Protein 4TV4 (pdb70)

Nearest PDB structures (foldseek):
  4tv4-assembly1_A-2  TM=1.004E+00  e=1.004E-30  Burkholderia pseudomallei 1710b
  5xhh-assembly3_C  TM=9.572E-01  e=1.032E-20  Salmonella enterica subsp. enterica serovar Typhimurium
  7fcf-assembly1_C  TM=9.299E-01  e=8.279E-17  Chromobacterium haemolyticum
  7fcf-assembly1_F  TM=9.291E-01  e=1.893E-16  Chromobacterium haemolyticum
  4w64-assembly1_A  TM=9.434E-01  e=1.169E-15  Acinetobacter baumannii AB0057

Radius of gyration: 26.87 Å; Cα contacts (8 Å, |Δi|>4): 1236; chains: 3; bounding box: 79×50×42 Å

B-factor: mean 48.31, std 13.03, range [26.37, 111.31]

Secondary structure (DSSP, 8-state):
--EEEEEETTB------GGGTTPEEPSEEE--EE---EEPPEEEEEES-TTHHHHHHHHHH---EEEEEEEEE--SSS--EEEEEEEEEEEEEEEEEEE-S---EEEEEEEEEEEEEEEEEEEPTTSSEEEEEEEEEETTTTEE-/--EEEEEETTB------GGGTTPEEPSEEE--EE---EEPPEEEEEES-TTHHHHHHHHHH---EEEEEEEEE--SSS--EEEEEEEEEEEEEEEEEEEE---EEEEEEEEEEEEEEEEEEPTTSSEEEEEEEEEETTTTEE-/--EEEEEETTB------TTSTTPEEPSEEE--EE---EEPPEEEEE-S-TTHHHHHHHHHH---EEEEEEEEE--SSS--EEEEEEEEEEEEEEEEEEEE---EEEEEEEEEEEEEEEEEEEPTTSSEEEEEEEEEETTTTEE-

Sequence (432 aa):
AQDIFLKIDGINGESLDDSHKDEIEVLNWNWEIQQKASVKDLTFEHAIDRASPNLMKYALTGKHVDQAVLVMRKAGGNPLEYLKLTMSDVIITRRVRPSGSRDDRSRETVSLSSFAKVKQEYVVQNAQGGSSGGAVTTSFDIKGNKEETAQDIFLKIDGINGESLDDSHKDEIEVLNWNWEIQQKASVKDLTFEHAIDRASPNLMKYALTGKHVDQAVLVMRKAGGNPLEYLKLTMSDVIITRVRPSGSRDSRETVSLSSFAKVKQEYVVQNAQGGSSGGAVTTSFDIKGNKETAQDIFLKIDGINGESLDDSHKDEIEVLNWNWEIQQKASVKDLTFEEHAIDRASPNLMKYALTGKHVDQAVLVMRKAGGNPLEYLKLTMSDVIITRVRPSGSRDRSRETVSLSSFAKVKQEYVVQNAQGGSSGGAVTTSFDIKGNKET

Organism: Burkholderia pseudomallei (strain 1710b) (NCBI:txid320372)

Foldseek 3Di:
DKWKWKAFPPQFFCDPDPVHHRTFTWPDKDWDWAPVIDGDWIKTKGFPTSRQVVLVVQLVVQDWTAKMKMWIFDDDDQTHGFKIKIFGTKGWNDKAWDDDPPDGIMIMTTMDGQKMKMKGFDADPVSDTPGIDMWMARNNVGGTD/DKWKWKAFPPFFFCDPDPVHHRTFTWPDKDWDWAVVIDGFWIKTKGFPTSRVVVLVVQLVVQDWTAKMKMWIWDDDDQTHGFKIKIFGGKGWNDWAWDDDPVTMIMTTMDGQKMKMKGFDADPVSDTPGIDIWMARNNVGGTD/DWWKWKAFVPQFFCDPDPVHHRTFTWPDKDWDWAVVIDGDWIKTKGFPTSRNVVLVVQQVVFDWTAKMKMWIWDDDDQTHGFKIKIFGGKGWNDWAWDDDPVDTMIMTTMDGQKMKMKGFDADPVRDTPGIDIFMARNNVRGGD

CATH classification: 2.30.110.20

Structure (mmCIF, N/CA/C/O backbone):
data_4TV4
#
_entry.id   4TV4
#
_cell.length_a   86.310
_cell.length_b   147.450
_cell.length_c   45.040
_cell.angle_alpha   90.000
_cell.angle_beta   90.000
_cell.angle_gamma   90.000
#
_symmetry.space_group_name_H-M   'P 21 21 2'
#
loop_
_entity.id
_entity.type
_entity.pdbx_description
1 polymer 'Uncharacterized protein'
2 water water
#
loop_
_atom_site.group_PDB
_atom_site.id
_atom_site.type_symbol
_atom_site.label_atom_id
_atom_site.label_alt_id
_atom_site.label_comp_id
_atom_site.label_asym_id
_atom_site.label_entity_id
_atom_site.label_seq_id
_atom_site.pdbx_PDB_ins_code
_atom_site.Cartn_x
_atom_site.Cartn_y
_atom_site.Cartn_z
_atom_site.occupancy
_atom_site.B_iso_or_equiv
_atom_site.auth_seq_id
_atom_site.auth_comp_id
_atom_site.auth_asym_id
_atom_site.auth_atom_id
_atom_site.pdbx_PDB_model_num
ATOM 1 N N . ALA A 1 23 ? -18.092 15.778 14.192 1.00 68.11 2 ALA A N 1
ATOM 2 C CA . ALA A 1 23 ? -18.724 14.916 13.198 1.00 69.98 2 ALA A CA 1
ATOM 3 C C . ALA A 1 23 ? -19.828 15.660 12.449 1.00 69.72 2 ALA A C 1
ATOM 4 O O . ALA A 1 23 ? -20.964 15.730 12.915 1.00 74.41 2 ALA A O 1
ATOM 6 N N . GLN A 1 24 ? -19.493 16.204 11.285 1.00 62.99 3 GLN A N 1
ATOM 7 C CA . GLN A 1 24 ? -20.458 16.964 10.496 1.00 57.10 3 GLN A CA 1
ATOM 8 C C . GLN A 1 24 ? -21.440 16.052 9.764 1.00 54.53 3 GLN A C 1
ATOM 9 O O . GLN A 1 24 ? -21.198 14.856 9.598 1.00 55.25 3 GLN A O 1
ATOM 15 N N . ASP A 1 25 ? -22.543 16.633 9.317 1.00 44.36 4 ASP A N 1
ATOM 16 C CA . ASP A 1 25 ? -23.523 15.903 8.539 1.00 47.32 4 ASP A CA 1
ATOM 17 C C . ASP A 1 25 ? -23.450 16.280 7.069 1.00 40.52 4 ASP A C 1
ATOM 18 O O . ASP A 1 25 ? -23.248 17.443 6.716 1.00 37.34 4 ASP A O 1
ATOM 23 N N . ILE A 1 26 ? -23.625 15.283 6.218 1.00 33.01 5 ILE A N 1
ATOM 24 C CA . ILE A 1 26 ? -23.640 15.479 4.770 1.00 31.15 5 ILE A CA 1
ATOM 25 C C . ILE A 1 26 ? -24.900 14.830 4.214 1.00 39.83 5 ILE A C 1
ATOM 26 O O . ILE A 1 26 ? -25.185 13.662 4.501 1.00 40.50 5 ILE A O 1
ATOM 31 N N . PHE A 1 27 ? -25.670 15.594 3.447 1.00 36.51 6 PHE A N 1
ATOM 32 C CA . PHE A 1 27 ? -26.934 15.098 2.916 1.00 34.27 6 PHE A CA 1
ATOM 33 C C . PHE A 1 27 ? -26.970 15.224 1.412 1.00 38.04 6 PHE A C 1
ATOM 34 O O . PHE A 1 27 ? -26.431 16.165 0.850 1.00 38.98 6 PHE A O 1
ATOM 42 N N . LEU A 1 28 ? -27.643 14.290 0.762 1.00 36.91 7 LEU A N 1
ATOM 43 C CA . LEU A 1 28 ? -27.877 14.414 -0.663 1.00 36.11 7 LEU A CA 1
ATOM 44 C C . LEU A 1 28 ? -29.358 14.232 -0.979 1.00 39.61 7 LEU A C 1
ATOM 45 O O . LEU A 1 28 ? -29.936 13.174 -0.677 1.00 35.27 7 LEU A O 1
ATOM 50 N N . LYS A 1 29 ? -29.960 15.248 -1.602 1.00 36.39 8 LYS A N 1
ATOM 51 C CA . LYS A 1 29 ? -31.366 15.158 -2.018 1.00 36.27 8 LYS A CA 1
ATOM 52 C C . LYS A 1 29 ? -31.443 14.927 -3.522 1.00 41.15 8 LYS A C 1
ATOM 53 O O . LYS A 1 29 ? -31.103 15.805 -4.304 1.00 40.32 8 LYS A O 1
ATOM 59 N N . ILE A 1 30 ? -31.872 13.732 -3.913 1.00 42.74 9 ILE A N 1
ATOM 60 C CA . ILE A 1 30 ? -32.002 13.384 -5.321 1.00 40.87 9 ILE A CA 1
ATOM 61 C C . ILE A 1 30 ? -33.477 13.302 -5.674 1.00 45.15 9 ILE A C 1
ATOM 62 O O . ILE A 1 30 ? -34.177 12.450 -5.138 1.00 46.61 9 ILE A O 1
ATOM 67 N N . ASP A 1 31 ? -33.933 14.160 -6.586 1.00 40.94 10 ASP A N 1
ATOM 68 C CA . ASP A 1 31 ? -35.333 14.154 -7.029 1.00 45.02 10 ASP A CA 1
ATOM 69 C C . ASP A 1 31 ? -35.761 12.777 -7.485 1.00 50.74 10 ASP A C 1
ATOM 70 O O . ASP A 1 31 ? -35.134 12.190 -8.365 1.00 52.29 10 ASP A O 1
ATOM 75 N N . GLY A 1 32 ? -36.809 12.249 -6.861 1.00 49.79 11 GLY A N 1
ATOM 76 C CA . GLY A 1 32 ? -37.370 10.975 -7.266 1.00 57.38 11 GLY A CA 1
ATOM 77 C C . GLY A 1 32 ? -36.688 9.749 -6.673 1.00 60.01 11 GLY A C 1
ATOM 78 O O . GLY A 1 32 ? -37.105 8.626 -6.934 1.00 66.85 11 GLY A O 1
ATOM 79 N N . ILE A 1 33 ? -35.644 9.957 -5.875 1.00 52.35 12 ILE A N 1
ATOM 80 C CA . ILE A 1 33 ? -34.950 8.852 -5.216 1.00 47.42 12 ILE A CA 1
ATOM 81 C C . ILE A 1 33 ? -34.710 9.182 -3.739 1.00 46.23 12 ILE A C 1
ATOM 82 O O . ILE A 1 33 ? -33.676 9.736 -3.374 1.00 49.81 12 ILE A O 1
ATOM 87 N N . ASN A 1 34 ? -35.671 8.839 -2.891 1.00 44.15 13 ASN A N 1
ATOM 88 C CA . ASN A 1 34 ? -35.569 9.151 -1.470 1.00 42.19 13 ASN A CA 1
ATOM 89 C C . ASN A 1 34 ? -34.540 8.280 -0.741 1.00 43.78 13 ASN A C 1
ATOM 90 O O . ASN A 1 34 ? -34.380 7.095 -1.047 1.00 40.01 13 ASN A O 1
ATOM 95 N N . GLY A 1 35 ? -33.863 8.877 0.234 1.00 43.24 14 GLY A N 1
ATOM 96 C CA . GLY A 1 35 ? -33.056 8.137 1.189 1.00 37.15 14 GLY A CA 1
ATOM 97 C C . GLY A 1 35 ? -33.925 7.884 2.404 1.00 43.68 14 GLY A C 1
ATOM 98 O O . GLY A 1 35 ? -35.156 7.897 2.294 1.00 41.62 14 GLY A O 1
ATOM 99 N N . GLU A 1 36 ? -33.322 7.644 3.563 1.00 45.29 15 GLU A N 1
ATOM 100 C CA . GLU A 1 36 ? -34.135 7.428 4.758 1.00 49.51 15 GLU A CA 1
ATOM 101 C C . GLU A 1 36 ? -33.667 8.234 5.972 1.00 47.85 15 GLU A C 1
ATOM 102 O O . GLU A 1 36 ? -33.877 7.823 7.117 1.00 47.38 15 GLU A O 1
ATOM 108 N N . SER A 1 37 ? -33.080 9.402 5.731 1.00 44.68 16 SER A N 1
ATOM 109 C CA . SER A 1 37 ? -32.628 10.243 6.838 1.00 45.43 16 SER A CA 1
ATOM 110 C C . SER A 1 37 ? -33.771 10.660 7.751 1.00 46.94 16 SER A C 1
ATOM 111 O O . SER A 1 37 ? -34.876 10.945 7.293 1.00 49.46 16 SER A O 1
ATOM 114 N N . LEU A 1 38 ? -33.490 10.714 9.046 1.00 46.37 17 LEU A N 1
ATOM 115 C CA . LEU A 1 38 ? -34.491 11.144 10.011 1.00 53.98 17 LEU A CA 1
ATOM 116 C C . LEU A 1 38 ? -34.263 12.585 10.457 1.00 55.59 17 LEU A C 1
ATOM 117 O O . LEU A 1 38 ? -34.992 13.095 11.303 1.00 58.47 17 LEU A O 1
ATOM 122 N N . ASP A 1 39 ? -33.256 13.244 9.890 1.00 52.54 18 ASP A N 1
ATOM 123 C CA . ASP A 1 39 ? -32.949 14.618 10.283 1.00 51.78 18 ASP A CA 1
ATOM 124 C C . ASP A 1 39 ? -34.101 15.572 9.972 1.00 52.18 18 ASP A C 1
ATOM 125 O O . ASP A 1 39 ? -34.664 15.531 8.877 1.00 51.27 18 ASP A O 1
ATOM 130 N N . ASP A 1 40 ? -34.433 16.440 10.924 1.00 57.83 19 ASP A N 1
ATOM 131 C CA . ASP A 1 40 ? -35.606 17.308 10.793 1.00 65.68 19 ASP A CA 1
ATOM 132 C C . ASP A 1 40 ? -35.604 18.143 9.523 1.00 65.93 19 ASP A C 1
ATOM 133 O O . ASP A 1 40 ? -36.633 18.264 8.865 1.00 70.10 19 ASP A O 1
ATOM 138 N N . SER A 1 41 ? -34.453 18.711 9.172 1.00 55.28 20 SER A N 1
ATOM 139 C CA . SER A 1 41 ? -34.404 19.619 8.035 1.00 54.69 20 SER A CA 1
ATOM 140 C C . SER A 1 41 ? -34.058 18.886 6.743 1.00 50.46 20 SER A C 1
ATOM 141 O O . SER A 1 41 ? -34.028 19.485 5.673 1.00 54.66 20 SER A O 1
ATOM 144 N N . HIS A 1 42 ? -33.801 17.588 6.837 1.00 51.12 21 HIS A N 1
ATOM 145 C CA . HIS A 1 42 ? -33.452 16.815 5.650 1.00 48.63 21 HIS A CA 1
ATOM 146 C C . HIS A 1 42 ? -34.152 15.461 5.613 1.00 48.76 21 HIS A C 1
ATOM 147 O O . HIS A 1 42 ? -33.547 14.454 5.239 1.00 47.08 21 HIS A O 1
ATOM 154 N N . LYS A 1 43 ? -35.438 15.451 5.956 1.00 50.62 22 LYS A N 1
ATOM 155 C CA . LYS A 1 43 ? -36.220 14.213 6.012 1.00 47.00 22 LYS A CA 1
ATOM 156 C C . LYS A 1 43 ? -36.205 13.488 4.668 1.00 46.17 22 LYS A C 1
ATOM 157 O O . LYS A 1 43 ? -36.344 14.116 3.617 1.00 52.47 22 LYS A O 1
ATOM 159 N N . ASP A 1 44 ? -35.964 12.177 4.717 1.00 49.00 23 ASP A N 1
ATOM 160 C CA . ASP A 1 44 ? -36.001 11.291 3.544 1.00 54.54 23 ASP A CA 1
ATOM 161 C C . ASP A 1 44 ? -34.930 11.570 2.486 1.00 50.15 23 ASP A C 1
ATOM 162 O O . ASP A 1 44 ? -35.040 11.112 1.345 1.00 45.60 23 ASP A O 1
ATOM 167 N N . GLU A 1 45 ? -33.898 12.312 2.864 1.00 43.00 24 GLU A N 1
ATOM 168 C CA . GLU A 1 45 ? -32.758 12.511 1.983 1.00 38.68 24 GLU A CA 1
ATOM 169 C C . GLU A 1 45 ? -31.734 11.392 2.251 1.00 40.22 24 GLU A C 1
ATOM 170 O O . GLU A 1 45 ? -31.919 10.585 3.158 1.00 38.86 24 GLU A O 1
ATOM 176 N N . ILE A 1 46 ? -30.678 11.329 1.448 1.00 38.45 25 ILE A N 1
ATOM 177 C CA . ILE A 1 46 ? -29.629 10.319 1.631 1.00 32.87 25 ILE A CA 1
ATOM 178 C C . ILE A 1 46 ? -28.550 10.818 2.580 1.00 35.26 25 ILE A C 1
ATOM 179 O O . ILE A 1 46 ? -27.980 11.881 2.367 1.00 34.49 25 ILE A O 1
ATOM 184 N N . GLU A 1 47 ? -28.249 10.057 3.621 1.00 34.66 26 GLU A N 1
ATOM 185 C CA . GLU A 1 47 ? -27.149 10.444 4.494 1.00 38.95 26 GLU A CA 1
ATOM 186 C C . GLU A 1 47 ? -25.828 10.007 3.847 1.00 39.76 26 GLU A C 1
ATOM 187 O O . GLU A 1 47 ? -25.644 8.827 3.549 1.00 38.97 26 GLU A O 1
ATOM 193 N N . VAL A 1 48 ? -24.934 10.964 3.600 1.00 32.95 27 VAL A N 1
ATOM 194 C CA . VAL A 1 48 ? -23.696 10.686 2.874 1.00 34.72 27 VAL A CA 1
ATOM 195 C C . VAL A 1 48 ? -22.536 10.502 3.837 1.00 36.01 27 VAL A C 1
ATOM 196 O O . VAL A 1 48 ? -22.345 11.301 4.742 1.00 35.58 27 VAL A O 1
ATOM 200 N N . LEU A 1 49 ? -21.769 9.436 3.648 1.00 34.22 28 LEU A N 1
ATOM 201 C CA . LEU A 1 49 ? -20.614 9.167 4.495 1.00 34.03 28 LEU A CA 1
ATOM 202 C C . LEU A 1 49 ? -19.417 9.992 4.035 1.00 38.79 28 LEU A C 1
ATOM 203 O O . LEU A 1 49 ? -18.661 10.545 4.850 1.00 34.76 28 LEU A O 1
ATOM 208 N N . ASN A 1 50 ? -19.247 10.065 2.719 1.00 38.52 29 ASN A N 1
ATOM 209 C CA . ASN A 1 50 ? -18.183 10.862 2.130 1.00 34.67 29 ASN A CA 1
ATOM 210 C C . ASN A 1 50 ? -18.459 11.069 0.644 1.00 39.03 29 ASN A C 1
ATOM 211 O O . ASN A 1 50 ? -19.308 10.381 0.064 1.00 30.01 29 ASN A O 1
ATOM 216 N N . TRP A 1 51 ? -17.735 11.996 0.024 1.00 34.46 30 TRP A N 1
ATOM 217 C CA . TRP A 1 51 ? -17.929 12.304 -1.387 1.00 33.37 30 TRP A CA 1
ATOM 218 C C . TRP A 1 51 ? -16.698 12.982 -1.953 1.00 37.04 30 TRP A C 1
ATOM 219 O O . TRP A 1 51 ? -15.878 13.487 -1.205 1.00 33.42 30 TRP A O 1
ATOM 230 N N . ASN A 1 52 ? -16.591 13.016 -3.276 1.00 32.02 31 ASN A N 1
ATOM 231 C CA . ASN A 1 52 ? -15.505 13.716 -3.949 1.00 32.38 31 ASN A CA 1
ATOM 232 C C . ASN A 1 52 ? -15.884 13.967 -5.390 1.00 34.57 31 ASN A C 1
ATOM 233 O O . ASN A 1 52 ? -16.785 13.326 -5.940 1.00 32.60 31 ASN A O 1
ATOM 238 N N . TRP A 1 53 ? -15.178 14.900 -6.002 1.00 31.86 32 TRP A N 1
ATOM 239 C CA . TRP A 1 53 ? -15.530 15.389 -7.316 1.00 35.06 32 TRP A CA 1
ATOM 240 C C . TRP A 1 53 ? -14.258 15.958 -7.918 1.00 37.60 32 TRP A C 1
ATOM 241 O O . TRP A 1 53 ? -13.285 16.196 -7.199 1.00 36.60 32 TRP A O 1
ATOM 252 N N . GLU A 1 54 ? -14.258 16.193 -9.220 1.00 35.09 33 GLU A N 1
ATOM 253 C CA . GLU A 1 54 ? -13.059 16.674 -9.886 1.00 33.00 33 GLU A CA 1
ATOM 254 C C . GLU A 1 54 ? -13.354 17.404 -11.179 1.00 34.20 33 GLU A C 1
ATOM 255 O O . GLU A 1 54 ? -14.211 16.979 -11.965 1.00 33.64 33 GLU A O 1
ATOM 261 N N . ILE A 1 55 ? -12.618 18.491 -11.397 1.00 34.29 34 ILE A N 1
ATOM 262 C CA . ILE A 1 55 ? -12.616 19.205 -12.670 1.00 36.89 34 ILE A CA 1
ATOM 263 C C . ILE A 1 55 ? -11.178 19.319 -13.148 1.00 35.12 34 ILE A C 1
ATOM 264 O O . ILE A 1 55 ? -10.308 19.665 -12.358 1.00 34.68 34 ILE A O 1
ATOM 269 N N . GLN A 1 56 ? -10.943 19.036 -14.429 1.00 37.00 35 GLN A N 1
ATOM 270 C CA . GLN A 1 56 ? -9.610 19.072 -15.054 1.00 50.60 35 GLN A CA 1
ATOM 271 C C . GLN A 1 56 ? -9.631 19.880 -16.342 1.00 55.61 35 GLN A C 1
ATOM 272 O O . GLN A 1 56 ? -10.618 19.852 -17.066 1.00 58.80 35 GLN A O 1
ATOM 278 N N . GLN A 1 57 ? -8.537 20.567 -16.655 1.00 63.08 36 GLN A N 1
ATOM 279 C CA . GLN A 1 57 ? -8.462 21.350 -17.894 1.00 64.22 36 GLN A CA 1
ATOM 280 C C . GLN A 1 57 ? -8.227 20.475 -19.126 1.00 71.72 36 GLN A C 1
ATOM 281 O O . GLN A 1 57 ? -7.856 19.304 -19.015 1.00 73.32 36 GLN A O 1
ATOM 287 N N . LYS A 1 71 ? -14.410 22.342 -23.369 1.00 75.23 50 LYS A N 1
ATOM 288 C CA . LYS A 1 71 ? -13.133 22.865 -22.893 1.00 73.13 50 LYS A CA 1
ATOM 289 C C . LYS A 1 71 ? -12.622 22.102 -21.662 1.00 71.53 50 LYS A C 1
ATOM 290 O O . LYS A 1 71 ? -11.693 21.306 -21.772 1.00 79.02 50 LYS A O 1
ATOM 292 N N . ALA A 1 72 ? -13.219 22.335 -20.494 1.00 57.63 51 ALA A N 1
ATOM 293 C CA . ALA A 1 72 ? -12.800 21.614 -19.290 1.00 54.20 51 ALA A CA 1
ATOM 294 C C . ALA A 1 72 ? -13.380 20.206 -19.236 1.00 46.62 51 ALA A C 1
ATOM 295 O O . ALA A 1 72 ? -14.415 19.929 -19.820 1.00 50.45 51 ALA A O 1
ATOM 297 N N . SER A 1 73 ? -12.695 19.315 -18.530 1.00 48.28 52 SER A N 1
ATOM 298 C CA . SER A 1 73 ? -13.201 17.964 -18.315 1.00 48.46 52 SER A CA 1
ATOM 299 C C . SER A 1 73 ? -13.770 17.826 -16.904 1.00 48.60 52 SER A C 1
ATOM 300 O O . SER A 1 73 ? -13.022 17.789 -15.928 1.00 46.56 52 SER A O 1
ATOM 303 N N . VAL A 1 74 ? -15.098 17.756 -16.811 1.00 45.67 53 VAL A N 1
ATOM 304 C CA . VAL A 1 74 ? -15.800 17.618 -15.540 1.00 43.26 53 VAL A CA 1
ATOM 305 C C . VAL A 1 74 ? -16.078 16.149 -15.232 1.00 42.83 53 VAL A C 1
ATOM 306 O O . VAL A 1 74 ? -16.803 15.493 -15.977 1.00 46.07 53 VAL A O 1
ATOM 310 N N . LYS A 1 75 ? -15.526 15.638 -14.134 1.00 36.81 54 LYS A N 1
ATOM 311 C CA . LYS A 1 75 ? -15.704 14.237 -13.766 1.00 38.29 54 LYS A CA 1
ATOM 312 C C . LYS A 1 75 ? -17.016 14.009 -13.031 1.00 36.80 54 LYS A C 1
ATOM 313 O O . LYS A 1 75 ? -17.632 14.956 -12.577 1.00 36.22 54 LYS A O 1
ATOM 319 N N . ASP A 1 76 ? -17.425 12.747 -12.901 1.00 32.04 55 ASP A N 1
ATOM 320 C CA . ASP A 1 76 ? -18.603 12.411 -12.108 1.00 35.58 55 ASP A CA 1
ATOM 321 C C . ASP A 1 76 ? -18.377 12.819 -10.664 1.00 39.40 55 ASP A C 1
ATOM 322 O O . ASP A 1 76 ? -17.250 12.844 -10.195 1.00 36.79 55 ASP A O 1
ATOM 327 N N . LEU A 1 77 ? -19.442 13.161 -9.959 1.00 33.76 56 LEU A N 1
ATOM 328 C CA . LEU A 1 77 ? -19.346 13.290 -8.517 1.00 30.59 56 LEU A CA 1
ATOM 329 C C . LEU A 1 77 ? -19.614 11.924 -7.920 1.00 33.76 56 LEU A C 1
ATOM 330 O O . LEU A 1 77 ? -20.533 11.224 -8.342 1.00 36.04 56 LEU A O 1
ATOM 335 N N . THR A 1 78 ? -18.809 11.542 -6.942 1.00 31.33 57 THR A N 1
ATOM 336 C CA . THR A 1 78 ? -18.942 10.234 -6.322 1.00 33.33 57 THR A CA 1
ATOM 337 C C . THR A 1 78 ? -19.210 10.383 -4.831 1.00 32.31 57 THR A C 1
ATOM 338 O O . THR A 1 78 ? -18.577 11.193 -4.165 1.00 36.40 57 THR A O 1
ATOM 342 N N . PHE A 1 79 ? -20.158 9.612 -4.309 1.00 32.69 58 PHE A N 1
ATOM 343 C CA . PHE A 1 79 ? -20.424 9.622 -2.877 1.00 29.76 58 PHE A CA 1
ATOM 344 C C . PHE A 1 79 ? -20.595 8.216 -2.374 1.00 33.99 58 PHE A C 1
ATOM 345 O O . PHE A 1 79 ? -20.824 7.304 -3.152 1.00 32.17 58 PHE A O 1
ATOM 353 N N . GLU A 1 80 ? -20.458 8.041 -1.064 1.00 30.12 59 GLU A N 1
ATOM 354 C CA . GLU A 1 80 ? -20.671 6.749 -0.445 1.00 28.66 59 GLU A CA 1
ATOM 355 C C . GLU A 1 80 ? -21.777 6.918 0.570 1.00 36.46 59 GLU A C 1
ATOM 356 O O . GLU A 1 80 ? -21.846 7.953 1.239 1.00 34.19 59 GLU A O 1
ATOM 362 N N . HIS A 1 81 ? -22.662 5.925 0.649 1.00 29.13 60 HIS A N 1
ATOM 363 C CA . HIS A 1 81 ? -23.700 5.888 1.668 1.00 32.16 60 HIS A CA 1
ATOM 364 C C . HIS A 1 81 ? -23.882 4.432 2.051 1.00 37.04 60 HIS A C 1
ATOM 365 O O . HIS A 1 81 ? -23.398 3.545 1.341 1.00 41.60 60 HIS A O 1
ATOM 372 N N . ALA A 1 82 ? -24.545 4.187 3.175 1.00 37.27 61 ALA A N 1
ATOM 373 C CA . ALA A 1 82 ? -24.947 2.834 3.554 1.00 36.75 61 ALA A CA 1
ATOM 374 C C . ALA A 1 82 ? -25.984 2.319 2.566 1.00 37.84 61 ALA A C 1
ATOM 375 O O . ALA A 1 82 ? -26.758 3.109 2.001 1.00 39.56 61 ALA A O 1
ATOM 377 N N . ILE A 1 83 ? -26.003 1.007 2.349 1.00 32.87 62 ILE A N 1
ATOM 378 C CA . ILE A 1 83 ? -27.083 0.412 1.567 1.00 32.95 62 ILE A CA 1
ATOM 379 C C . ILE A 1 83 ? -28.363 0.786 2.286 1.00 32.84 62 ILE A C 1
ATOM 380 O O . ILE A 1 83 ? -28.505 0.491 3.471 1.00 34.99 62 ILE A O 1
ATOM 385 N N . ASP A 1 84 ? -29.256 1.487 1.594 1.00 33.11 63 ASP A N 1
ATOM 386 C CA . ASP A 1 84 ? -30.475 1.979 2.236 1.00 39.63 63 ASP A CA 1
ATOM 387 C C . ASP A 1 84 ? -31.652 2.049 1.246 1.00 40.41 63 ASP A C 1
ATOM 388 O O . ASP A 1 84 ? -31.563 1.526 0.138 1.00 37.75 63 ASP A O 1
ATOM 393 N N . ARG A 1 85 ? -32.720 2.747 1.638 1.00 38.31 64 ARG A N 1
ATOM 394 C CA . ARG A 1 85 ? -33.963 2.817 0.861 1.00 42.66 64 ARG A CA 1
ATOM 395 C C . ARG A 1 85 ? -33.717 3.324 -0.572 1.00 38.86 64 ARG A C 1
ATOM 396 O O . ARG A 1 85 ? -34.404 2.931 -1.516 1.00 39.34 64 ARG A O 1
ATOM 404 N N . ALA A 1 86 ? -32.712 4.179 -0.735 1.00 37.99 65 ALA A N 1
ATOM 405 C CA . ALA A 1 86 ? -32.336 4.666 -2.057 1.00 38.14 65 ALA A CA 1
ATOM 406 C C . ALA A 1 86 ? -31.758 3.584 -2.983 1.00 41.59 65 ALA A C 1
ATOM 407 O O . ALA A 1 86 ? -31.864 3.685 -4.217 1.00 37.99 65 ALA A O 1
ATOM 409 N N . SER A 1 87 ? -31.121 2.570 -2.403 1.00 38.82 66 SER A N 1
ATOM 410 C CA . SER A 1 87 ? -30.271 1.681 -3.219 1.00 38.31 66 SER A CA 1
ATOM 411 C C . SER A 1 87 ? -30.983 0.954 -4.372 1.00 40.56 66 SER A C 1
ATOM 412 O O . SER A 1 87 ? -30.448 0.897 -5.483 1.00 35.49 66 SER A O 1
ATOM 415 N N . PRO A 1 88 ? -32.182 0.394 -4.129 1.00 39.57 67 PRO A N 1
ATOM 416 C CA . PRO A 1 88 ? -32.800 -0.279 -5.278 1.00 38.52 67 PRO A CA 1
ATOM 417 C C . PRO A 1 88 ? -33.152 0.684 -6.411 1.00 38.46 67 PRO A C 1
ATOM 418 O O . PRO A 1 88 ? -33.069 0.310 -7.579 1.00 38.37 67 PRO A O 1
ATOM 422 N N . ASN A 1 89 ? -33.530 1.912 -6.084 1.00 41.68 68 ASN A N 1
ATOM 423 C CA . ASN A 1 89 ? -33.808 2.880 -7.141 1.00 38.78 68 ASN A CA 1
ATOM 424 C C . ASN A 1 89 ? -32.511 3.357 -7.806 1.00 43.57 68 ASN A C 1
ATOM 425 O O . ASN A 1 89 ? -32.448 3.536 -9.027 1.00 41.55 68 ASN A O 1
ATOM 430 N N . LEU A 1 90 ? -31.460 3.534 -7.018 1.00 40.96 69 LEU A N 1
ATOM 431 C CA . LEU A 1 90 ? -30.184 3.909 -7.629 1.00 39.47 69 LEU A CA 1
ATOM 432 C C . LEU A 1 90 ? -29.737 2.834 -8.628 1.00 40.92 69 LEU A C 1
ATOM 433 O O . LEU A 1 90 ? -29.228 3.158 -9.707 1.00 38.91 69 LEU A O 1
ATOM 438 N N . MET A 1 91 ? -29.951 1.563 -8.283 1.00 40.71 70 MET A N 1
ATOM 439 C CA . MET A 1 91 ? -29.612 0.469 -9.193 1.00 42.91 70 MET A CA 1
ATOM 440 C C . MET A 1 91 ? -30.420 0.600 -10.477 1.00 43.85 70 MET A C 1
ATOM 441 O O . MET A 1 91 ? -29.874 0.552 -11.588 1.00 39.70 70 MET A O 1
ATOM 446 N N . LYS A 1 92 ? -31.720 0.818 -10.309 1.00 41.52 71 LYS A N 1
ATOM 447 C CA . LYS A 1 92 ? -32.631 0.880 -11.441 1.00 40.77 71 LYS A CA 1
ATOM 448 C C . LYS A 1 92 ? -32.209 1.992 -12.378 1.00 44.33 71 LYS A C 1
ATOM 449 O O . LYS A 1 92 ? -32.117 1.789 -13.587 1.00 45.43 71 LYS A O 1
ATOM 451 N N . TYR A 1 93 ? -31.949 3.167 -11.811 1.00 42.43 72 TYR A N 1
ATOM 452 C CA . TYR A 1 93 ? -31.582 4.324 -12.613 1.00 42.15 72 TYR A CA 1
ATOM 453 C C . TYR A 1 93 ? -30.222 4.129 -13.262 1.00 42.62 72 TYR A C 1
ATOM 454 O O . TYR A 1 93 ? -29.977 4.632 -14.359 1.00 44.73 72 TYR A O 1
ATOM 463 N N . ALA A 1 94 ? -29.339 3.392 -12.596 1.00 37.09 73 ALA A N 1
ATOM 464 C CA . ALA A 1 94 ? -28.032 3.117 -13.188 1.00 39.94 73 ALA A CA 1
ATOM 465 C C . ALA A 1 94 ? -28.227 2.298 -14.454 1.00 44.64 73 ALA A C 1
ATOM 466 O O . ALA A 1 94 ? -27.544 2.515 -15.452 1.00 38.62 73 ALA A O 1
ATOM 468 N N . LEU A 1 95 ? -29.181 1.369 -14.404 1.00 44.24 74 LEU A N 1
ATOM 469 C CA . LEU A 1 95 ? -29.422 0.443 -15.510 1.00 44.76 74 LEU A CA 1
ATOM 470 C C . LEU A 1 95 ? -30.200 1.102 -16.656 1.00 46.53 74 LEU A C 1
ATOM 471 O O . LEU A 1 95 ? -29.863 0.916 -17.821 1.00 47.90 74 LEU A O 1
ATOM 476 N N . THR A 1 96 ? -31.222 1.890 -16.329 1.00 44.25 75 THR A N 1
ATOM 477 C CA . THR A 1 96 ? -32.027 2.544 -17.364 1.00 47.71 75 THR A CA 1
ATOM 478 C C . THR A 1 96 ? -31.315 3.730 -17.991 1.00 49.77 75 THR A C 1
ATOM 479 O O . THR A 1 96 ? -31.532 4.030 -19.162 1.00 50.89 75 THR A O 1
ATOM 483 N N . GLY A 1 97 ? -30.500 4.426 -17.199 1.00 44.71 76 GLY A N 1
ATOM 484 C CA . GLY A 1 97 ? -29.857 5.649 -17.654 1.00 41.04 76 GLY A CA 1
ATOM 485 C C . GLY A 1 97 ? -30.803 6.843 -17.653 1.00 44.02 76 GLY A C 1
ATOM 486 O O . GLY A 1 97 ? -30.459 7.914 -18.139 1.00 50.36 76 GLY A O 1
ATOM 487 N N . LYS A 1 98 ? -31.996 6.667 -17.092 1.00 45.56 77 LYS A N 1
ATOM 488 C CA . LYS A 1 98 ? -32.994 7.740 -17.037 1.00 46.08 77 LYS A CA 1
ATOM 489 C C . LYS A 1 98 ? -32.513 8.930 -16.203 1.00 48.82 77 LYS A C 1
ATOM 490 O O . LYS A 1 98 ? -31.898 8.754 -15.152 1.00 48.38 77 LYS A O 1
ATOM 492 N N . HIS A 1 99 ? -32.785 10.142 -16.674 1.00 42.94 78 HIS A N 1
ATOM 493 C CA . HIS A 1 99 ? -32.346 11.336 -15.962 1.00 46.71 78 HIS A CA 1
ATOM 494 C C . HIS A 1 99 ? -33.252 11.680 -14.790 1.00 47.09 78 HIS A C 1
ATOM 495 O O . HIS A 1 99 ? -34.402 11.261 -14.740 1.00 46.86 78 HIS A O 1
ATOM 502 N N . VAL A 1 100 ? -32.721 12.427 -13.832 1.00 47.49 79 VAL A N 1
ATOM 503 C CA . VAL A 1 100 ? -33.560 13.076 -12.831 1.00 52.83 79 VAL A CA 1
ATOM 504 C C . VAL A 1 100 ? -33.271 14.575 -12.875 1.00 51.63 79 VAL A C 1
ATOM 505 O O . VAL A 1 100 ? -32.201 14.993 -13.330 1.00 46.82 79 VAL A O 1
ATOM 509 N N . ASP A 1 101 ? -34.235 15.379 -12.432 1.00 49.68 80 ASP A N 1
ATOM 510 C CA . ASP A 1 101 ? -34.150 16.828 -12.570 1.00 51.83 80 ASP A CA 1
ATOM 511 C C . ASP A 1 101 ? -32.989 17.449 -11.804 1.00 47.39 80 ASP A C 1
ATOM 512 O O . ASP A 1 101 ? -32.301 18.328 -12.311 1.00 47.08 80 ASP A O 1
ATOM 517 N N . GLN A 1 102 ? -32.805 17.029 -10.564 1.00 45.82 81 GLN A N 1
ATOM 518 C CA . GLN A 1 102 ? -31.895 17.747 -9.689 1.00 46.20 81 GLN A CA 1
ATOM 519 C C . GLN A 1 102 ? -31.394 16.885 -8.543 1.00 46.68 81 GLN A C 1
ATOM 520 O O . GLN A 1 102 ? -32.126 16.032 -8.043 1.00 45.95 81 GLN A O 1
ATOM 526 N N . ALA A 1 103 ? -30.140 17.098 -8.149 1.00 42.68 82 ALA A N 1
ATOM 527 C CA . ALA A 1 103 ? -29.610 16.537 -6.914 1.00 41.67 82 ALA A CA 1
ATOM 528 C C . ALA A 1 103 ? -28.919 17.641 -6.141 1.00 41.33 82 ALA A C 1
ATOM 529 O O . ALA A 1 103 ? -28.181 18.432 -6.715 1.00 42.44 82 ALA A O 1
ATOM 531 N N . VAL A 1 104 ? -29.146 17.694 -4.836 1.00 38.25 83 VAL A N 1
ATOM 532 C CA . VAL A 1 104 ? -28.541 18.737 -4.028 1.00 35.37 83 VAL A CA 1
ATOM 533 C C . VAL A 1 104 ? -27.754 18.116 -2.886 1.00 39.87 83 VAL A C 1
ATOM 534 O O . VAL A 1 104 ? -28.320 17.381 -2.064 1.00 37.55 83 VAL A O 1
ATOM 538 N N . LEU A 1 105 ? -26.455 18.418 -2.845 1.00 35.26 84 LEU A N 1
ATOM 539 C CA . LEU A 1 105 ? -25.569 17.934 -1.783 1.00 31.19 84 LEU A CA 1
ATOM 540 C C . LEU A 1 105 ? -25.294 19.065 -0.787 1.00 34.16 84 LEU A C 1
ATOM 541 O O . LEU A 1 105 ? -24.920 20.163 -1.178 1.00 40.31 84 LEU A O 1
ATOM 546 N N . VAL A 1 106 ? -25.465 18.786 0.496 1.00 33.51 85 VAL A N 1
ATOM 547 C CA . VAL A 1 106 ? -25.256 19.785 1.537 1.00 35.60 85 VAL A CA 1
ATOM 548 C C . VAL A 1 106 ? -24.334 19.290 2.663 1.00 35.80 85 VAL A C 1
ATOM 549 O O . VAL A 1 106 ? -24.508 18.184 3.164 1.00 39.39 85 VAL A O 1
ATOM 553 N N . MET A 1 107 ? -23.380 20.116 3.076 1.00 33.51 86 MET A N 1
ATOM 554 C CA . MET A 1 107 ? -22.591 19.830 4.273 1.00 37.44 86 MET A CA 1
ATOM 555 C C . MET A 1 107 ? -22.931 20.792 5.409 1.00 42.55 86 MET A C 1
ATOM 556 O O . MET A 1 107 ? -22.950 22.017 5.227 1.00 40.06 86 MET A O 1
ATOM 561 N N . ARG A 1 108 ? -23.193 20.237 6.586 1.00 38.87 87 ARG A N 1
ATOM 562 C CA . ARG A 1 108 ? -23.586 21.046 7.733 1.00 38.66 87 ARG A CA 1
ATOM 563 C C . ARG A 1 108 ? -22.643 20.823 8.895 1.00 44.23 87 ARG A C 1
ATOM 564 O O . ARG A 1 108 ? -22.428 19.676 9.304 1.00 38.66 87 ARG A O 1
ATOM 572 N N . LYS A 1 109 ? -22.097 21.913 9.435 1.00 47.99 88 LYS A N 1
ATOM 573 C CA . LYS A 1 109 ? -21.158 21.816 10.543 1.00 49.87 88 LYS A CA 1
ATOM 574 C C . LYS A 1 109 ? -21.846 21.178 11.738 1.00 55.46 88 LYS A C 1
ATOM 575 O O . LYS A 1 109 ? -23.052 21.319 11.922 1.00 58.53 88 LYS A O 1
ATOM 577 N N . ALA A 1 110 ? -21.081 20.443 12.532 1.00 60.46 89 ALA A N 1
ATOM 578 C CA . ALA A 1 110 ? -21.601 19.873 13.766 1.00 60.23 89 ALA A CA 1
ATOM 579 C C . ALA A 1 110 ? -21.483 20.873 14.906 1.00 62.50 89 ALA A C 1
ATOM 580 O O . ALA A 1 110 ? -20.742 21.846 14.809 1.00 64.30 89 ALA A O 1
ATOM 582 N N . GLY A 1 111 ? -22.207 20.626 15.990 1.00 66.20 90 GLY A N 1
ATOM 583 C CA . GLY A 1 111 ? -22.027 21.406 17.199 1.00 65.48 90 GLY A CA 1
ATOM 584 C C . GLY A 1 111 ? -23.098 22.443 17.450 1.00 68.45 90 GLY A C 1
ATOM 585 O O . GLY A 1 111 ? -24.197 22.367 16.905 1.00 67.53 90 GLY A O 1
ATOM 586 N N . GLY A 1 112 ? -22.763 23.421 18.286 1.00 75.13 91 GLY A N 1
ATOM 587 C CA . GLY A 1 112 ? -23.715 24.420 18.731 1.00 80.17 91 GLY A CA 1
ATOM 588 C C . GLY A 1 112 ? -24.271 25.288 17.625 1.00 82.89 91 GLY A C 1
ATOM 589 O O . GLY A 1 112 ? -25.418 25.729 17.695 1.00 90.84 91 GLY A O 1
ATOM 590 N N . ASN A 1 113 ? -23.464 25.533 16.601 1.00 77.24 92 ASN A N 1
ATOM 591 C CA . ASN A 1 113 ? -23.909 26.328 15.464 1.00 70.59 92 ASN A CA 1
ATOM 592 C C . ASN A 1 113 ? -23.853 25.509 14.189 1.00 65.11 92 ASN A C 1
ATOM 593 O O . ASN A 1 113 ? -22.882 25.588 13.440 1.00 67.31 92 ASN A O 1
ATOM 598 N N . PRO A 1 114 ? -24.903 24.711 13.942 1.00 61.42 93 PRO A N 1
ATOM 599 C CA . PRO A 1 114 ? -24.924 23.790 12.807 1.00 55.94 93 PRO A CA 1
ATOM 600 C C . PRO A 1 114 ? -25.243 24.506 11.502 1.00 56.76 93 PRO A C 1
ATOM 601 O O . PRO A 1 114 ? -26.356 24.428 11.001 1.00 61.95 93 PRO A O 1
ATOM 605 N N . LEU A 1 115 ? -24.243 25.172 10.942 1.00 57.18 94 LEU A N 1
ATOM 606 C CA . LEU A 1 115 ? -24.432 25.950 9.728 1.00 54.52 94 LEU A CA 1
ATOM 607 C C . LEU A 1 115 ? -24.372 25.052 8.502 1.00 52.64 94 LEU A C 1
ATOM 608 O O . LEU A 1 115 ? -23.487 24.200 8.390 1.00 47.77 94 LEU A O 1
ATOM 613 N N . GLU A 1 116 ? -25.305 25.232 7.577 1.00 44.61 95 GLU A N 1
ATOM 614 C CA . GLU A 1 116 ? -25.177 24.575 6.284 1.00 47.03 95 GLU A CA 1
ATOM 615 C C . GLU A 1 116 ? -24.250 25.427 5.436 1.00 49.77 95 GLU A C 1
ATOM 616 O O . GLU A 1 116 ? -24.666 26.443 4.889 1.00 47.22 95 GLU A O 1
ATOM 622 N N . TYR A 1 117 ? -22.987 25.027 5.338 1.00 39.94 96 TYR A N 1
ATOM 623 C CA . TYR A 1 117 ? -21.986 25.934 4.795 1.00 41.43 96 TYR A CA 1
ATOM 624 C C . TYR A 1 117 ? -21.610 25.640 3.359 1.00 38.64 96 TYR A C 1
ATOM 625 O O . TYR A 1 117 ? -20.971 26.460 2.708 1.00 39.87 96 TYR A O 1
ATOM 634 N N . LEU A 1 118 ? -21.996 24.478 2.853 1.00 36.57 97 LEU A N 1
ATOM 635 C CA . LEU A 1 118 ? -21.742 24.179 1.460 1.00 35.18 97 LEU A CA 1
ATOM 636 C C . LEU A 1 118 ? -22.936 23.499 0.821 1.00 35.03 97 LEU A C 1
ATOM 637 O O . LEU A 1 118 ? -23.453 22.512 1.346 1.00 43.07 97 LEU A O 1
ATOM 642 N N . LYS A 1 119 ? -23.366 24.040 -0.314 1.00 35.02 98 LYS A N 1
ATOM 643 C CA . LYS A 1 119 ? -24.493 23.507 -1.063 1.00 40.30 98 LYS A CA 1
ATOM 644 C C . LYS A 1 119 ? -24.104 23.388 -2.519 1.00 40.50 98 LYS A C 1
ATOM 645 O O . LYS A 1 119 ? -23.805 24.389 -3.179 1.00 41.34 98 LYS A O 1
ATOM 647 N N . LEU A 1 120 ? -24.139 22.158 -3.018 1.00 34.97 99 LEU A N 1
ATOM 648 C CA . LEU A 1 120 ? -23.783 21.851 -4.389 1.00 36.46 99 LEU A CA 1
ATOM 649 C C . LEU A 1 120 ? -25.027 21.364 -5.107 1.00 40.48 99 LEU A C 1
ATOM 650 O O . LEU A 1 120 ? -25.567 20.295 -4.784 1.00 38.04 99 LEU A O 1
ATOM 655 N N . THR A 1 121 ? -25.492 22.151 -6.070 1.00 40.19 100 THR A N 1
ATOM 656 C CA . THR A 1 121 ? -26.716 21.824 -6.787 1.00 37.15 100 THR A CA 1
ATOM 657 C C . THR A 1 121 ? -26.410 21.343 -8.195 1.00 41.76 100 THR A C 1
ATOM 658 O O . THR A 1 121 ? -25.820 22.068 -8.999 1.00 41.74 100 THR A O 1
ATOM 662 N N . MET A 1 122 ? -26.811 20.111 -8.482 1.00 38.22 101 MET A N 1
ATOM 663 C CA . MET A 1 122 ? -26.529 19.475 -9.761 1.00 37.49 101 MET A CA 1
ATOM 664 C C . MET A 1 122 ? -27.815 19.334 -10.538 1.00 43.01 101 MET A C 1
ATOM 665 O O . MET A 1 122 ? -28.752 18.723 -10.040 1.00 43.90 101 MET A O 1
ATOM 670 N N . SER A 1 123 ? -27.852 19.870 -11.757 1.00 41.76 102 SER A N 1
ATOM 671 C CA . SER A 1 123 ? -29.074 19.869 -12.551 1.00 50.67 102 SER A CA 1
ATOM 672 C C . SER A 1 123 ? -28.959 18.943 -13.749 1.00 47.35 102 SER A C 1
ATOM 673 O O . SER A 1 123 ? -27.925 18.915 -14.418 1.00 44.55 102 SER A O 1
ATOM 676 N N . ASP A 1 124 ? -30.046 18.221 -14.019 1.00 41.65 103 ASP A N 1
ATOM 677 C CA . ASP A 1 124 ? -30.122 17.247 -15.102 1.00 44.67 103 ASP A CA 1
ATOM 678 C C . ASP A 1 124 ? -29.096 16.153 -14.839 1.00 46.56 103 ASP A C 1
ATOM 679 O O . ASP A 1 124 ? -28.004 16.158 -15.399 1.00 44.99 103 ASP A O 1
ATOM 684 N N . VAL A 1 125 ? -29.471 15.235 -13.947 1.00 46.41 104 VAL A N 1
ATOM 685 C CA . VAL A 1 125 ? -28.560 14.249 -13.361 1.00 40.69 104 VAL A CA 1
ATOM 686 C C . VAL A 1 125 ? -28.759 12.826 -13.897 1.00 42.98 104 VAL A C 1
ATOM 687 O O . VAL A 1 125 ? -29.894 12.392 -14.114 1.00 40.85 104 VAL A O 1
ATOM 691 N N . ILE A 1 126 ? -27.644 12.123 -14.124 1.00 38.00 105 ILE A N 1
ATOM 692 C CA . ILE A 1 126 ? -27.623 10.687 -14.444 1.00 38.87 105 ILE A CA 1
ATOM 693 C C . ILE A 1 126 ? -26.883 9.898 -13.358 1.00 43.96 105 ILE A C 1
ATOM 694 O O . ILE A 1 126 ? -25.849 10.356 -12.865 1.00 43.07 105 ILE A O 1
ATOM 699 N N . ILE A 1 127 ? -27.409 8.732 -12.988 1.00 38.91 106 ILE A N 1
ATOM 700 C CA . ILE A 1 127 ? -26.708 7.806 -12.102 1.00 43.61 106 ILE A CA 1
ATOM 701 C C . ILE A 1 127 ? -25.765 6.960 -12.951 1.00 44.77 106 ILE A C 1
ATOM 702 O O . ILE A 1 127 ? -26.223 6.083 -13.681 1.00 41.37 106 ILE A O 1
ATOM 707 N N . THR A 1 128 ? -24.464 7.240 -12.895 1.00 37.46 107 THR A N 1
ATOM 708 C CA . THR A 1 128 ? -23.508 6.568 -13.779 1.00 37.98 107 THR A CA 1
ATOM 709 C C . THR A 1 128 ? -22.861 5.307 -13.214 1.00 42.31 107 THR A C 1
ATOM 710 O O . THR A 1 128 ? -22.269 4.522 -13.969 1.00 40.09 107 THR A O 1
ATOM 714 N N . ARG A 1 129 ? -22.932 5.119 -11.899 1.00 35.96 108 ARG A N 1
ATOM 715 C CA A ARG A 1 129 ? -22.220 4.015 -11.263 0.50 37.97 108 ARG A CA 1
ATOM 716 C CA B ARG A 1 129 ? -22.244 4.001 -11.272 0.50 37.02 108 ARG A CA 1
ATOM 717 C C . ARG A 1 129 ? -22.826 3.679 -9.900 1.00 39.27 108 ARG A C 1
ATOM 718 O O . ARG A 1 129 ? -23.179 4.574 -9.126 1.00 42.11 108 ARG A O 1
ATOM 733 N N . VAL A 1 130 ? -22.961 2.390 -9.622 1.00 38.18 109 VAL A N 1
ATOM 734 C CA . VAL A 1 130 ? -23.428 1.905 -8.327 1.00 32.24 109 VAL A CA 1
ATOM 735 C C . VAL A 1 130 ? -22.550 0.715 -7.936 1.00 40.26 109 VAL A C 1
ATOM 736 O O . VAL A 1 130 ? -22.334 -0.188 -8.740 1.00 34.37 109 VAL A O 1
ATOM 740 N N . ARG A 1 131 ? -22.032 0.729 -6.712 1.00 32.15 110 ARG A N 1
ATOM 741 C CA . ARG A 1 131 ? -21.106 -0.301 -6.254 1.00 37.05 110 ARG A CA 1
ATOM 742 C C . ARG A 1 131 ? -21.414 -0.689 -4.817 1.00 33.56 110 ARG A C 1
ATOM 743 O O . ARG A 1 131 ? -20.816 -0.143 -3.891 1.00 35.86 110 ARG A O 1
ATOM 751 N N . PRO A 1 132 ? -22.368 -1.604 -4.620 1.00 33.00 111 PRO A N 1
ATOM 752 C CA . PRO A 1 132 ? -22.694 -2.043 -3.264 1.00 33.15 111 PRO A CA 1
ATOM 753 C C . PRO A 1 132 ? -21.780 -3.156 -2.790 1.00 39.93 111 PRO A C 1
ATOM 754 O O . PRO A 1 132 ? -21.211 -3.859 -3.625 1.00 40.28 111 PRO A O 1
ATOM 758 N N . SER A 1 133 ? -21.654 -3.306 -1.472 1.00 34.96 112 SER A N 1
ATOM 759 C CA . SER A 1 133 ? -20.881 -4.377 -0.863 1.00 40.43 112 SER A CA 1
ATOM 760 C C . SER A 1 133 ? -21.336 -4.609 0.576 1.00 39.85 112 SER A C 1
ATOM 761 O O . SER A 1 133 ? -22.031 -3.773 1.165 1.00 43.21 112 SER A O 1
ATOM 764 N N . GLY A 1 134 ? -20.976 -5.757 1.130 1.00 43.20 113 GLY A N 1
ATOM 765 C CA . GLY A 1 134 ? -21.286 -6.051 2.514 1.00 46.78 113 GLY A CA 1
ATOM 766 C C . GLY A 1 134 ? -20.321 -7.058 3.092 1.00 51.04 113 GLY A C 1
ATOM 767 O O . GLY A 1 134 ? -19.725 -7.815 2.341 1.00 47.04 113 GLY A O 1
ATOM 768 N N . SER A 1 135 ? -20.211 -7.092 4.420 1.00 39.48 114 SER A N 1
ATOM 769 C CA . SER A 1 135 ? -19.320 -8.001 5.127 1.00 44.29 114 SER A CA 1
ATOM 770 C C . SER A 1 135 ? -20.025 -8.475 6.405 1.00 42.58 114 SER A C 1
ATOM 771 O O . SER A 1 135 ? -20.881 -7.766 6.928 1.00 49.72 114 SER A O 1
ATOM 774 N N . ARG A 1 136 ? -19.696 -9.663 6.887 1.00 53.14 115 ARG A N 1
ATOM 775 C CA . ARG A 1 136 ? -20.239 -10.131 8.161 1.00 67.42 115 ARG A CA 1
ATOM 776 C C . ARG A 1 136 ? -19.705 -9.328 9.337 1.00 81.45 115 ARG A C 1
ATOM 777 O O . ARG A 1 136 ? -20.382 -9.186 10.351 1.00 92.14 115 ARG A O 1
ATOM 785 N N . ASP A 1 137 ? -18.484 -8.821 9.210 1.00 82.52 116 ASP A N 1
ATOM 786 C CA . ASP A 1 137 ? -17.841 -8.106 10.304 1.00 88.40 116 ASP A CA 1
ATOM 787 C C . ASP A 1 137 ? -18.083 -6.604 10.182 1.00 95.15 116 ASP A C 1
ATOM 788 O O . ASP A 1 137 ? -17.378 -5.913 9.444 1.00 98.73 116 ASP A O 1
ATOM 790 N N . ASP A 1 138 ? -19.079 -6.107 10.913 1.00 95.77 117 ASP A N 1
ATOM 791 C CA . ASP A 1 138 ? -19.480 -4.699 10.854 1.00 89.36 117 ASP A CA 1
ATOM 792 C C . ASP A 1 138 ? -18.347 -3.735 11.195 1.00 88.15 117 ASP A C 1
ATOM 793 O O . ASP A 1 138 ? -18.390 -2.557 10.837 1.00 82.93 117 ASP A O 1
ATOM 795 N N . ARG A 1 141 ? -21.404 -3.681 8.585 1.00 111.31 120 ARG A N 1
ATOM 796 C CA . ARG A 1 141 ? -21.140 -2.586 7.662 1.00 103.70 120 ARG A CA 1
ATOM 797 C C . ARG A 1 141 ? -21.482 -3.003 6.240 1.00 95.92 120 ARG A C 1
ATOM 798 O O . ARG A 1 141 ? -20.884 -3.929 5.684 1.00 101.32 120 ARG A O 1
ATOM 800 N N . SER A 1 142 ? -22.456 -2.311 5.663 1.00 74.45 121 SER A N 1
ATOM 801 C CA . SER A 1 142 ? -22.766 -2.458 4.255 1.00 58.73 121 SER A CA 1
ATOM 802 C C . SER A 1 142 ? -22.869 -1.081 3.630 1.00 49.76 121 SER A C 1
ATOM 803 O O . SER A 1 142 ? -23.705 -0.252 4.011 1.00 57.81 121 SER A O 1
ATOM 806 N N . ARG A 1 143 ? -22.018 -0.875 2.634 1.00 43.35 122 ARG A N 1
ATOM 807 C CA . ARG A 1 143 ? -21.797 0.418 2.024 1.00 46.34 122 ARG A CA 1
ATOM 808 C C . ARG A 1 143 ? -21.949 0.345 0.517 1.00 43.74 122 ARG A C 1
ATOM 809 O O . ARG A 1 143 ? -21.858 -0.723 -0.092 1.00 42.14 122 ARG A O 1
ATOM 811 N N . GLU A 1 144 ? -22.213 1.496 -0.078 1.00 35.44 123 GLU A N 1
ATOM 812 C CA . GLU A 1 144 ? -22.421 1.582 -1.502 1.00 40.18 123 GLU A CA 1
ATOM 813 C C . GLU A 1 144 ? -21.847 2.881 -2.057 1.00 40.80 123 GLU A C 1
ATOM 814 O O . GLU A 1 144 ? -22.135 3.973 -1.563 1.00 38.63 123 GLU A O 1
ATOM 820 N N . THR A 1 145 ? -21.042 2.747 -3.099 1.00 38.46 124 THR A N 1
ATOM 821 C CA . THR A 1 145 ? -20.417 3.879 -3.744 1.00 34.83 124 THR A CA 1
ATOM 822 C C . THR A 1 145 ? -21.210 4.185 -4.992 1.00 36.68 124 THR A C 1
ATOM 823 O O . THR A 1 145 ? -21.549 3.288 -5.760 1.00 39.62 124 THR A O 1
ATOM 827 N N . VAL A 1 146 ? -21.543 5.458 -5.166 1.00 34.15 125 VAL A N 1
ATOM 828 C CA . VAL A 1 146 ? -22.403 5.890 -6.251 1.00 35.60 125 VAL A CA 1
ATOM 829 C C . VAL A 1 146 ? -21.782 7.079 -6.990 1.00 35.87 125 VAL A C 1
ATOM 830 O O . VAL A 1 146 ? -21.180 7.939 -6.365 1.00 41.89 125 VAL A O 1
ATOM 834 N N . SER A 1 147 ? -21.918 7.122 -8.311 1.00 34.22 126 SER A N 1
ATOM 835 C CA . SER A 1 147 ? -21.463 8.279 -9.080 1.00 37.11 126 SER A CA 1
ATOM 836 C C . SER A 1 147 ? -22.591 8.960 -9.849 1.00 40.96 126 SER A C 1
ATOM 837 O O . SER A 1 147 ? -23.553 8.306 -10.265 1.00 41.96 126 SER A O 1
ATOM 840 N N . LEU A 1 148 ? -22.467 10.279 -10.018 1.00 37.34 127 LEU A N 1
ATOM 841 C CA . LEU A 1 148 ? -23.462 11.107 -10.711 1.00 39.54 127 LEU A CA 1
ATOM 842 C C . LEU A 1 148 ? -22.823 11.975 -11.786 1.00 42.24 127 LEU A C 1
ATOM 843 O O . LEU A 1 148 ? -21.711 12.463 -11.600 1.00 41.35 127 LEU A O 1
ATOM 848 N N . SER A 1 149 ? -23.518 12.162 -12.902 1.00 36.29 128 SER A N 1
ATOM 849 C CA A SER A 1 149 ? -23.112 13.129 -13.915 0.41 39.33 128 SER A CA 1
ATOM 850 C CA B SER A 1 149 ? -23.101 13.150 -13.897 0.59 38.97 128 SER A CA 1
ATOM 851 C C . SER A 1 149 ? -24.213 14.186 -14.044 1.00 45.89 128 SER A C 1
ATOM 852 O O . SER A 1 149 ? -25.375 13.896 -13.764 1.00 48.72 128 SER A O 1
ATOM 857 N N . PHE A 1 150 ? -23.861 15.406 -14.452 1.00 40.18 129 PHE A N 1
ATOM 858 C CA . PHE A 1 150 ? -24.865 16.483 -14.531 1.00 44.65 129 PHE A CA 1
ATOM 859 C C . PHE A 1 150 ? -24.531 17.538 -15.586 1.00 47.21 129 PHE A C 1
ATOM 860 O O . PHE A 1 150 ? -23.356 17.802 -15.846 1.00 44.90 129 PHE A O 1
ATOM 868 N N . ALA A 1 151 ? -25.568 18.143 -16.170 1.00 41.30 130 ALA A N 1
ATOM 869 C CA . ALA A 1 151 ? -25.418 19.188 -17.194 1.00 44.38 130 ALA A CA 1
ATOM 870 C C . ALA A 1 151 ? -24.987 20.559 -16.642 1.00 44.86 130 ALA A C 1
ATOM 871 O O . ALA A 1 151 ? -24.308 21.326 -17.325 1.00 44.00 130 ALA A O 1
ATOM 873 N N . LYS A 1 152 ? -25.454 20.893 -15.444 1.00 41.89 131 LYS A N 1
ATOM 874 C CA . LYS A 1 152 ? -25.163 22.193 -14.833 1.00 37.18 131 LYS A CA 1
ATOM 875 C C . LYS A 1 152 ? -24.847 22.043 -13.370 1.00 41.18 131 LYS A C 1
ATOM 876 O O . LYS A 1 152 ? -25.325 21.119 -12.716 1.00 43.58 131 LYS A O 1
ATOM 882 N N . VAL A 1 153 ? -24.076 22.985 -12.845 1.00 41.42 132 VAL A N 1
ATOM 883 C CA . VAL A 1 153 ? -23.707 22.942 -11.452 1.00 41.53 132 VAL A CA 1
ATOM 884 C C . VAL A 1 153 ? -23.710 24.330 -10.834 1.00 39.94 132 VAL A C 1
ATOM 885 O O . VAL A 1 153 ? -23.421 25.325 -11.497 1.00 42.60 132 VAL A O 1
ATOM 889 N N . LYS A 1 154 ? -24.057 24.386 -9.556 1.00 37.88 133 LYS A N 1
ATOM 890 C CA . LYS A 1 154 ? -23.978 25.612 -8.795 1.00 35.75 133 LYS A CA 1
ATOM 891 C C . LYS A 1 154 ? -23.357 25.298 -7.451 1.00 39.07 133 LYS A C 1
ATOM 892 O O . LYS A 1 154 ? -23.710 24.294 -6.811 1.00 39.38 133 LYS A O 1
ATOM 898 N N . GLN A 1 155 ? -22.416 26.131 -7.025 1.00 38.38 134 GLN A N 1
ATOM 899 C CA . GLN A 1 155 ? -21.782 25.919 -5.733 1.00 39.29 134 GLN A CA 1
ATOM 900 C C . GLN A 1 155 ? -21.970 27.147 -4.872 1.00 42.92 134 GLN A C 1
ATOM 901 O O . GLN A 1 155 ? -21.539 28.246 -5.230 1.00 41.75 134 GLN A O 1
ATOM 907 N N . GLU A 1 156 ? -22.576 26.946 -3.711 1.00 38.83 135 GLU A N 1
ATOM 908 C CA . GLU A 1 156 ? -22.762 28.026 -2.757 1.00 34.27 135 GLU A CA 1
ATOM 909 C C . GLU A 1 156 ? -22.007 27.721 -1.473 1.00 42.85 135 GLU A C 1
ATOM 910 O O . GLU A 1 156 ? -22.199 26.666 -0.872 1.00 39.12 135 GLU A O 1
ATOM 916 N N . TYR A 1 157 ? -21.157 28.652 -1.057 1.00 34.64 136 TYR A N 1
ATOM 917 C CA . TYR A 1 157 ? -20.470 28.563 0.219 1.00 34.93 136 TYR A CA 1
ATOM 918 C C . TYR A 1 157 ? -21.043 29.622 1.130 1.00 42.28 136 TYR A C 1
ATOM 919 O O . TYR A 1 157 ? -21.093 30.802 0.765 1.00 44.75 136 TYR A O 1
ATOM 928 N N . VAL A 1 158 ? -21.457 29.217 2.322 1.00 38.78 137 VAL A N 1
ATOM 929 C CA . VAL A 1 158 ? -22.100 30.168 3.218 1.00 42.10 137 VAL A CA 1
ATOM 930 C C . VAL A 1 158 ? -21.099 30.655 4.231 1.00 47.61 137 VAL A C 1
ATOM 931 O O . VAL A 1 158 ? -20.468 29.857 4.919 1.00 42.41 137 VAL A O 1
ATOM 935 N N . VAL A 1 159 ? -20.943 31.971 4.293 1.00 38.23 138 VAL A N 1
ATOM 936 C CA . VAL A 1 159 ? -19.985 32.592 5.194 1.00 49.68 138 VAL A CA 1
ATOM 937 C C . VAL A 1 159 ? -20.608 32.700 6.576 1.00 54.01 138 VAL A C 1
ATOM 938 O O . VAL A 1 159 ? -21.750 33.135 6.713 1.00 61.63 138 VAL A O 1
ATOM 942 N N . GLN A 1 160 ? -19.849 32.334 7.600 1.00 45.48 139 GLN A N 1
ATOM 943 C CA . GLN A 1 160 ? -20.347 32.327 8.968 1.00 44.87 139 GLN A CA 1
ATOM 944 C C . GLN A 1 160 ? -20.003 33.624 9.691 1.00 50.87 139 GLN A C 1
ATOM 945 O O . GLN A 1 160 ? -18.890 34.131 9.573 1.00 55.26 139 GLN A O 1
ATOM 951 N N . ASN A 1 161 ? -20.980 34.193 10.394 1.00 45.30 140 ASN A N 1
ATOM 952 C CA . ASN A 1 161 ? -20.735 35.399 11.166 1.00 49.98 140 ASN A CA 1
ATOM 953 C C . ASN A 1 161 ? -20.218 35.042 12.551 1.00 56.08 140 ASN A C 1
ATOM 954 O O . ASN A 1 161 ? -20.202 33.872 12.927 1.00 52.04 140 ASN A O 1
ATOM 959 N N . ALA A 1 162 ? -19.817 36.057 13.309 1.00 59.91 141 ALA A N 1
ATOM 960 C CA . ALA A 1 162 ? -19.220 35.857 14.628 1.00 64.39 141 ALA A CA 1
ATOM 961 C C . ALA A 1 162 ? -20.151 35.153 15.615 1.00 68.16 141 ALA A C 1
ATOM 962 O O . ALA A 1 162 ? -19.688 34.541 16.574 1.00 75.65 141 ALA A O 1
ATOM 964 N N . GLN A 1 163 ? -21.458 35.259 15.394 1.00 64.63 142 GLN A N 1
ATOM 965 C CA . GLN A 1 163 ? -22.447 34.610 16.260 1.00 59.56 142 GLN A CA 1
ATOM 966 C C . GLN A 1 163 ? -22.749 33.172 15.818 1.00 51.96 142 GLN A C 1
ATOM 967 O O . GLN A 1 163 ? -23.576 32.492 16.430 1.00 53.00 142 GLN A O 1
ATOM 973 N N . GLY A 1 164 ? -22.102 32.724 14.748 1.00 48.98 143 GLY A N 1
ATOM 974 C CA . GLY A 1 164 ? -22.299 31.367 14.264 1.00 55.94 143 GLY A CA 1
ATOM 975 C C . GLY A 1 164 ? -23.417 31.223 13.245 1.00 57.81 143 GLY A C 1
ATOM 976 O O . GLY A 1 164 ? -23.642 30.139 12.698 1.00 55.09 143 GLY A O 1
ATOM 977 N N . GLY A 1 165 ? -24.108 32.329 12.984 1.00 56.52 144 GLY A N 1
ATOM 978 C CA . GLY A 1 165 ? -25.175 32.375 12.002 1.00 56.44 144 GLY A CA 1
ATOM 979 C C . GLY A 1 165 ? -24.727 32.660 10.575 1.00 53.27 144 GLY A C 1
ATOM 980 O O . GLY A 1 165 ? -23.531 32.697 10.265 1.00 48.45 144 GLY A O 1
ATOM 981 N N . SER A 1 166 ? -25.710 32.808 9.693 1.00 50.75 145 SER A N 1
ATOM 982 C CA A SER A 1 166 ? -25.464 33.152 8.295 0.57 47.47 145 SER A CA 1
ATOM 983 C CA B SER A 1 166 ? -25.454 33.135 8.301 0.43 47.49 145 SER A CA 1
ATOM 984 C C . SER A 1 166 ? -25.025 34.600 8.156 1.00 51.44 145 SER A C 1
ATOM 985 O O . SER A 1 166 ? -25.782 35.519 8.489 1.00 43.94 145 SER A O 1
ATOM 990 N N . GLY A 1 167 ? -23.811 34.811 7.660 1.00 41.75 146 GLY A N 1
ATOM 991 C CA . GLY A 1 167 ? -23.303 36.155 7.450 1.00 45.89 146 GLY A CA 1
ATOM 992 C C . GLY A 1 167 ? -23.348 36.553 5.982 1.00 47.77 146 GLY A C 1
ATOM 993 O O . GLY A 1 167 ? -23.191 37.726 5.619 1.00 45.09 146 GLY A O 1
ATOM 994 N N . GLY A 1 168 ? -23.587 35.575 5.122 1.00 43.78 147 GLY A N 1
ATOM 995 C CA . GLY A 1 168 ? -23.608 35.838 3.695 1.00 41.05 147 GLY A CA 1
ATOM 996 C C . GLY A 1 168 ? -23.190 34.609 2.911 1.00 44.07 147 GLY A C 1
ATOM 997 O O . GLY A 1 168 ? -23.167 33.506 3.450 1.00 44.79 147 GLY A O 1
ATOM 998 N N . ALA A 1 169 ? -22.889 34.798 1.632 1.00 41.14 148 ALA A N 1
ATOM 999 C CA . ALA A 1 169 ? -22.520 33.698 0.769 1.00 41.45 148 ALA A CA 1
ATOM 1000 C C . ALA A 1 169 ? -21.692 34.132 -0.431 1.00 46.49 148 ALA A C 1
ATOM 1001 O O . ALA A 1 169 ? -21.747 35.279 -0.876 1.00 42.61 148 ALA A O 1
ATOM 1003 N N . VAL A 1 170 ? -20.926 33.177 -0.941 1.00 37.14 149 VAL A N 1
ATOM 1004 C CA . VAL A 1 170 ? -20.253 33.297 -2.217 1.00 37.19 149 VAL A CA 1
ATOM 1005 C C . VAL A 1 170 ? -20.794 32.183 -3.096 1.00 39.34 149 VAL A C 1
ATOM 1006 O O . VAL A 1 170 ? -20.716 31.008 -2.734 1.00 41.51 149 VAL A O 1
ATOM 1010 N N . THR A 1 171 ? -21.287 32.541 -4.275 1.00 39.38 150 THR A N 1
ATOM 1011 C CA . THR A 1 171 ? -21.987 31.585 -5.132 1.00 42.16 150 THR A CA 1
ATOM 1012 C C . THR A 1 171 ? -21.561 31.674 -6.597 1.00 44.80 150 THR A C 1
ATOM 1013 O O . THR A 1 171 ? -21.474 32.765 -7.148 1.00 42.77 150 THR A O 1
ATOM 1017 N N . THR A 1 172 ? -21.289 30.529 -7.224 1.00 40.16 151 THR A N 1
ATOM 1018 C CA . THR A 1 172 ? -20.999 30.485 -8.662 1.00 45.71 151 THR A CA 1
ATOM 1019 C C . THR A 1 172 ? -21.761 29.372 -9.368 1.00 36.62 151 THR A C 1
ATOM 1020 O O . THR A 1 172 ? -22.210 28.414 -8.744 1.00 41.76 151 THR A O 1
ATOM 1024 N N . SER A 1 173 ? -21.914 29.487 -10.678 1.00 37.53 152 SER A N 1
ATOM 1025 C CA . SER A 1 173 ? -22.674 28.481 -11.393 1.00 39.47 152 SER A CA 1
ATOM 1026 C C . SER A 1 173 ? -22.229 28.381 -12.839 1.00 41.77 152 SER A C 1
ATOM 1027 O O . SER A 1 173 ? -21.679 29.324 -13.423 1.00 41.19 152 SER A O 1
ATOM 1030 N N . PHE A 1 174 ? -22.489 27.232 -13.437 1.00 40.40 153 PHE A N 1
ATOM 1031 C CA . PHE A 1 174 ? -21.940 26.976 -14.745 1.00 40.02 153 PHE A CA 1
ATOM 1032 C C . PHE A 1 174 ? -22.804 25.962 -15.457 1.00 43.75 153 PHE A C 1
ATOM 1033 O O . PHE A 1 174 ? -23.212 24.952 -14.881 1.00 48.17 153 PHE A O 1
ATOM 1041 N N . ASP A 1 175 ? -23.085 26.265 -16.712 1.00 43.63 154 ASP A N 1
ATOM 1042 C CA . ASP A 1 175 ? -23.777 25.370 -17.613 1.00 49.69 154 ASP A CA 1
ATOM 1043 C C . ASP A 1 175 ? -22.714 24.532 -18.294 1.00 48.39 154 ASP A C 1
ATOM 1044 O O . ASP A 1 175 ? -22.130 24.955 -19.284 1.00 49.06 154 ASP A O 1
ATOM 1049 N N . ILE A 1 176 ? -22.458 23.346 -17.760 1.00 44.62 155 ILE A N 1
ATOM 1050 C CA . ILE A 1 176 ? -21.383 22.508 -18.278 1.00 46.40 155 ILE A CA 1
ATOM 1051 C C . ILE A 1 176 ? -21.716 22.031 -19.679 1.00 52.85 155 ILE A C 1
ATOM 1052 O O . ILE A 1 176 ? -20.877 22.073 -20.575 1.00 58.70 155 ILE A O 1
ATOM 1057 N N . LYS A 1 177 ? -22.948 21.573 -19.859 1.00 56.94 156 LYS A N 1
ATOM 1058 C CA . LYS A 1 177 ? -23.402 21.101 -21.158 1.00 55.17 156 LYS A CA 1
ATOM 1059 C C . LYS A 1 177 ? -23.320 22.225 -22.185 1.00 56.67 156 LYS A C 1
ATOM 1060 O O . LYS A 1 177 ? -22.847 22.026 -23.290 1.00 55.18 156 LYS A O 1
ATOM 1066 N N . GLY A 1 178 ? -23.746 23.421 -21.793 1.00 61.43 157 GLY A N 1
ATOM 1067 C CA . GLY A 1 178 ? -23.727 24.561 -22.692 1.00 56.90 157 GLY A CA 1
ATOM 1068 C C . GLY A 1 178 ? -22.398 25.296 -22.681 1.00 57.93 157 GLY A C 1
ATOM 1069 O O . GLY A 1 178 ? -22.203 26.252 -23.435 1.00 57.62 157 GLY A O 1
ATOM 1070 N N . ASN A 1 179 ? -21.486 24.842 -21.825 1.00 53.66 158 ASN A N 1
ATOM 1071 C CA . ASN A 1 179 ? -20.165 25.449 -21.682 1.00 49.83 158 ASN A CA 1
ATOM 1072 C C . ASN A 1 179 ? -20.211 26.957 -21.428 1.00 56.02 158 ASN A C 1
ATOM 1073 O O . ASN A 1 179 ? -19.434 27.710 -22.016 1.00 55.70 158 ASN A O 1
ATOM 1078 N N . LYS A 1 180 ? -21.104 27.399 -20.543 1.00 51.90 159 LYS A N 1
ATOM 1079 C CA . LYS A 1 180 ? -21.246 28.828 -20.287 1.00 51.35 159 LYS A CA 1
ATOM 1080 C C . LYS A 1 180 ? -21.366 29.155 -18.812 1.00 51.64 159 LYS A C 1
ATOM 1081 O O . LYS A 1 180 ? -21.948 28.404 -18.033 1.00 51.93 159 LYS A O 1
ATOM 1083 N N . GLU A 1 181 ? -20.790 30.293 -18.450 1.00 60.48 160 GLU A N 1
ATOM 1084 C CA A GLU A 1 181 ? -20.892 30.830 -17.103 0.42 62.81 160 GLU A CA 1
ATOM 1085 C CA B GLU A 1 181 ? -20.900 30.830 -17.101 0.58 62.70 160 GLU A CA 1
ATOM 1086 C C . GLU A 1 181 ? -22.310 31.349 -16.866 1.00 61.12 160 GLU A C 1
ATOM 1087 O O . GLU A 1 181 ? -22.917 31.917 -17.766 1.00 63.82 160 GLU A O 1
ATOM 1098 N N . THR A 1 182 ? -22.832 31.162 -15.657 1.00 56.97 161 THR A N 1
ATOM 1099 C CA . THR A 1 182 ? -24.197 31.616 -15.359 1.00 62.92 161 THR A CA 1
ATOM 1100 C C . THR A 1 182 ? -24.249 32.424 -14.058 1.00 64.44 161 THR A C 1
ATOM 1101 O O . THR A 1 182 ? -25.318 32.711 -13.500 1.00 60.60 161 THR A O 1
ATOM 1106 N N . ALA B 1 23 ? 4.803 24.003 13.956 1.00 88.76 2 ALA B N 1
ATOM 1107 C CA . ALA B 1 23 ? 3.682 24.080 13.027 1.00 82.27 2 ALA B CA 1
ATOM 1108 C C . ALA B 1 23 ? 3.692 25.404 12.266 1.00 80.92 2 ALA B C 1
ATOM 1109 O O . ALA B 1 23 ? 3.153 26.406 12.740 1.00 84.84 2 ALA B O 1
ATOM 1111 N N . GLN B 1 24 ? 4.276 25.392 11.073 1.00 71.96 3 GLN B N 1
ATOM 1112 C CA . GLN B 1 24 ? 4.407 26.599 10.261 1.00 62.22 3 GLN B CA 1
ATOM 1113 C C . GLN B 1 24 ? 3.115 27.005 9.558 1.00 58.49 3 GLN B C 1
ATOM 1114 O O . GLN B 1 24 ? 2.199 26.204 9.399 1.00 58.13 3 GLN B O 1
ATOM 1120 N N . ASP B 1 25 ? 3.063 28.254 9.111 1.00 47.46 4 ASP B N 1
ATOM 1121 C CA . ASP B 1 25 ? 1.927 28.727 8.342 1.00 46.71 4 ASP B CA 1
ATOM 1122 C C . ASP B 1 25 ? 2.279 28.830 6.870 1.00 44.06 4 ASP B C 1
ATOM 1123 O O . ASP B 1 25 ? 3.391 29.245 6.505 1.00 41.61 4 ASP B O 1
ATOM 1128 N N . ILE B 1 26 ? 1.321 28.464 6.028 1.00 36.15 5 ILE B N 1
ATOM 1129 C CA . ILE B 1 26 ? 1.481 28.568 4.583 1.00 38.37 5 ILE B CA 1
ATOM 1130 C C . ILE B 1 26 ? 0.301 29.346 3.983 1.00 41.60 5 ILE B C 1
ATOM 1131 O O . ILE B 1 26 ? -0.858 29.014 4.222 1.00 42.19 5 ILE B O 1
ATOM 1136 N N . PHE B 1 27 ? 0.593 30.377 3.202 1.00 35.60 6 PHE B N 1
ATOM 1137 C CA . PHE B 1 27 ? -0.464 31.210 2.631 1.00 38.97 6 PHE B CA 1
ATOM 1138 C C . PHE B 1 27 ? -0.354 31.270 1.121 1.00 41.33 6 PHE B C 1
ATOM 1139 O O . PHE B 1 27 ? 0.746 31.248 0.555 1.00 41.00 6 PHE B O 1
ATOM 1147 N N . LEU B 1 28 ? -1.500 31.382 0.470 1.00 36.26 7 LEU B N 1
ATOM 1148 C CA . LEU B 1 28 ? -1.532 31.622 -0.961 1.00 40.14 7 LEU B CA 1
ATOM 1149 C C . LEU B 1 28 ? -2.459 32.790 -1.294 1.00 43.00 7 LEU B C 1
ATOM 1150 O O . LEU B 1 28 ? -3.653 32.762 -0.967 1.00 38.85 7 LEU B O 1
ATOM 1155 N N . LYS B 1 29 ? -1.902 33.804 -1.948 1.00 41.68 8 LYS B N 1
ATOM 1156 C CA . LYS B 1 29 ? -2.662 34.961 -2.413 1.00 43.00 8 LYS B CA 1
ATOM 1157 C C . LYS B 1 29 ? -2.867 34.860 -3.920 1.00 45.23 8 LYS B C 1
ATOM 1158 O O . LYS B 1 29 ? -1.910 34.982 -4.684 1.00 44.76 8 LYS B O 1
ATOM 1164 N N . ILE B 1 30 ? -4.106 34.623 -4.343 1.00 42.95 9 ILE B N 1
ATOM 1165 C CA . ILE B 1 30 ? -4.439 34.540 -5.767 1.00 46.03 9 ILE B CA 1
ATOM 1166 C C . ILE B 1 30 ? -5.255 35.761 -6.175 1.00 47.42 9 ILE B C 1
ATOM 1167 O O . ILE B 1 30 ? -6.316 36.008 -5.596 1.00 52.32 9 ILE B O 1
ATOM 1172 N N . ASP B 1 31 ? -4.754 36.530 -7.138 1.00 46.27 10 ASP B N 1
ATOM 1173 C CA . ASP B 1 31 ? -5.475 37.703 -7.633 1.00 54.86 10 ASP B CA 1
ATOM 1174 C C . ASP B 1 31 ? -6.886 37.343 -8.057 1.00 55.54 10 ASP B C 1
ATOM 1175 O O . ASP B 1 31 ? -7.087 36.437 -8.861 1.00 58.95 10 ASP B O 1
ATOM 1180 N N . GLY B 1 32 ? -7.865 38.020 -7.470 1.00 59.22 11 GLY B N 1
ATOM 1181 C CA . GLY B 1 32 ? -9.247 37.859 -7.876 1.00 58.76 11 GLY B CA 1
ATOM 1182 C C . GLY B 1 32 ? -9.943 36.690 -7.219 1.00 56.19 11 GLY B C 1
ATOM 1183 O O . GLY B 1 32 ? -11.116 36.441 -7.477 1.00 64.93 11 GLY B O 1
ATOM 1184 N N . ILE B 1 33 ? -9.220 35.960 -6.379 1.00 53.78 12 ILE B N 1
ATOM 1185 C CA . ILE B 1 33 ? -9.802 34.834 -5.663 1.00 47.43 12 ILE B CA 1
ATOM 1186 C C . ILE B 1 33 ? -9.401 34.852 -4.195 1.00 50.55 12 ILE B C 1
ATOM 1187 O O . ILE B 1 33 ? -8.398 34.248 -3.808 1.00 47.37 12 ILE B O 1
ATOM 1192 N N . ASN B 1 34 ? -10.191 35.538 -3.378 1.00 46.93 13 ASN B N 1
ATOM 1193 C CA . ASN B 1 34 ? -9.904 35.665 -1.951 1.00 49.49 13 ASN B CA 1
ATOM 1194 C C . ASN B 1 34 ? -10.171 34.393 -1.165 1.00 46.12 13 ASN B C 1
ATOM 1195 O O . ASN B 1 34 ? -11.080 33.634 -1.482 1.00 45.53 13 ASN B O 1
ATOM 1200 N N . GLY B 1 35 ? -9.353 34.165 -0.146 1.00 42.16 14 GLY B N 1
ATOM 1201 C CA . GLY B 1 35 ? -9.604 33.138 0.846 1.00 38.36 14 GLY B CA 1
ATOM 1202 C C . GLY B 1 35 ? -10.278 33.794 2.032 1.00 47.91 14 GLY B C 1
ATOM 1203 O O . GLY B 1 35 ? -10.908 34.843 1.891 1.00 49.82 14 GLY B O 1
ATOM 1204 N N . GLU B 1 36 ? -10.182 33.183 3.205 1.00 40.14 15 GLU B N 1
ATOM 1205 C CA . GLU B 1 36 ? -10.774 33.813 4.378 1.00 41.92 15 GLU B CA 1
ATOM 1206 C C . GLU B 1 36 ? -9.818 33.825 5.565 1.00 43.77 15 GLU B C 1
ATOM 1207 O O . GLU B 1 36 ? -10.262 33.818 6.710 1.00 43.76 15 GLU B O 1
ATOM 1213 N N . SER B 1 37 ? -8.511 33.857 5.309 1.00 42.40 16 SER B N 1
ATOM 1214 C CA . SER B 1 37 ? -7.569 33.898 6.423 1.00 44.24 16 SER B CA 1
ATOM 1215 C C . SER B 1 37 ? -7.753 35.142 7.273 1.00 49.11 16 SER B C 1
ATOM 1216 O O . SER B 1 37 ? -8.015 36.227 6.763 1.00 47.88 16 SER B O 1
ATOM 1219 N N . LEU B 1 38 ? -7.586 34.966 8.578 1.00 56.74 17 LEU B N 1
ATOM 1220 C CA . LEU B 1 38 ? -7.696 36.052 9.537 1.00 53.07 17 LEU B CA 1
ATOM 1221 C C . LEU B 1 38 ? -6.318 36.549 9.990 1.00 53.57 17 LEU B C 1
ATOM 1222 O O . LEU B 1 38 ? -6.217 37.423 10.848 1.00 60.42 17 LEU B O 1
ATOM 1227 N N . ASP B 1 39 ? -5.257 35.986 9.415 1.00 55.35 18 ASP B N 1
ATOM 1228 C CA . ASP B 1 39 ? -3.896 36.369 9.796 1.00 54.44 18 ASP B CA 1
ATOM 1229 C C . ASP B 1 39 ? -3.650 37.841 9.484 1.00 51.15 18 ASP B C 1
ATOM 1230 O O . ASP B 1 39 ? -3.964 38.297 8.388 1.00 56.76 18 ASP B O 1
ATOM 1235 N N . ASP B 1 40 ? -3.079 38.580 10.433 1.00 59.73 19 ASP B N 1
ATOM 1236 C CA . ASP B 1 40 ? -2.931 40.028 10.260 1.00 64.25 19 ASP B CA 1
ATOM 1237 C C . ASP B 1 40 ? -2.177 40.389 8.988 1.00 64.79 19 ASP B C 1
ATOM 1238 O O . ASP B 1 40 ? -2.574 41.297 8.266 1.00 65.77 19 ASP B O 1
ATOM 1243 N N . SER B 1 41 ? -1.109 39.658 8.693 1.00 63.12 20 SER B N 1
ATOM 1244 C CA . SER B 1 41 ? -0.276 40.020 7.560 1.00 63.50 20 SER B CA 1
ATOM 1245 C C . SER B 1 41 ? -0.738 39.324 6.280 1.00 59.04 20 SER B C 1
ATOM 1246 O O . SER B 1 41 ? -0.147 39.516 5.219 1.00 61.13 20 SER B O 1
ATOM 1249 N N . HIS B 1 42 ? -1.774 38.496 6.374 1.00 55.54 21 HIS B N 1
ATOM 1250 C CA . HIS B 1 42 ? -2.277 37.809 5.184 1.00 47.52 21 HIS B CA 1
ATOM 1251 C C . HIS B 1 42 ? -3.804 37.751 5.139 1.00 52.14 21 HIS B C 1
ATOM 1252 O O . HIS B 1 42 ? -4.377 36.727 4.778 1.00 51.15 21 HIS B O 1
ATOM 1259 N N . LYS B 1 43 ? -4.462 38.851 5.487 1.00 57.33 22 LYS B N 1
ATOM 1260 C CA . LYS B 1 43 ? -5.925 38.885 5.526 1.00 54.81 22 LYS B CA 1
ATOM 1261 C C . LYS B 1 43 ? -6.556 38.546 4.168 1.00 53.51 22 LYS B C 1
ATOM 1262 O O . LYS B 1 43 ? -6.142 39.065 3.128 1.00 53.14 22 LYS B O 1
ATOM 1264 N N . ASP B 1 44 ? -7.560 37.669 4.201 1.00 49.92 23 ASP B N 1
ATOM 1265 C CA . ASP B 1 44 ? -8.336 37.266 3.021 1.00 46.45 23 ASP B CA 1
ATOM 1266 C C . ASP B 1 44 ? -7.506 36.452 2.010 1.00 46.35 23 ASP B C 1
ATOM 1267 O O . ASP B 1 44 ? -7.899 36.283 0.851 1.00 46.19 23 ASP B O 1
ATOM 1272 N N . GLU B 1 45 ? -6.361 35.939 2.445 1.00 44.69 24 GLU B N 1
ATOM 1273 C CA . GLU B 1 45 ? -5.611 35.008 1.610 1.00 42.27 24 GLU B CA 1
ATOM 1274 C C . GLU B 1 45 ? -6.095 33.582 1.933 1.00 46.64 24 GLU B C 1
ATOM 1275 O O . GLU B 1 45 ? -6.881 33.383 2.860 1.00 49.30 24 GLU B O 1
ATOM 1281 N N . ILE B 1 46 ? -5.637 32.604 1.157 1.00 45.17 25 ILE B N 1
ATOM 1282 C CA . ILE B 1 46 ? -5.986 31.194 1.363 1.00 36.56 25 ILE B CA 1
ATOM 1283 C C . ILE B 1 46 ? -5.010 30.531 2.320 1.00 40.34 25 ILE B C 1
ATOM 1284 O O . ILE B 1 46 ? -3.787 30.629 2.139 1.00 39.11 25 ILE B O 1
ATOM 1289 N N . GLU B 1 47 ? -5.531 29.882 3.354 1.00 36.74 26 GLU B N 1
ATOM 1290 C CA . GLU B 1 47 ? -4.669 29.115 4.245 1.00 34.63 26 GLU B CA 1
ATOM 1291 C C . GLU B 1 47 ? -4.406 27.746 3.636 1.00 40.96 26 GLU B C 1
ATOM 1292 O O . GLU B 1 47 ? -5.342 26.966 3.400 1.00 38.38 26 GLU B O 1
ATOM 1298 N N . VAL B 1 48 ? -3.128 27.456 3.398 1.00 36.43 27 VAL B N 1
ATOM 1299 C CA . VAL B 1 48 ? -2.721 26.238 2.710 1.00 38.34 27 VAL B CA 1
ATOM 1300 C C . VAL B 1 48 ? -2.278 25.153 3.676 1.00 40.07 27 VAL B C 1
ATOM 1301 O O . VAL B 1 48 ? -1.458 25.386 4.556 1.00 42.31 27 VAL B O 1
ATOM 1305 N N . LEU B 1 49 ? -2.819 23.955 3.487 1.00 35.25 28 LEU B N 1
ATOM 1306 C CA . LEU B 1 49 ? -2.493 22.801 4.308 1.00 33.45 28 LEU B CA 1
ATOM 1307 C C . LEU B 1 49 ? -1.202 22.112 3.863 1.00 35.39 28 LEU B C 1
ATOM 1308 O O . LEU B 1 49 ? -0.411 21.630 4.683 1.00 32.29 28 LEU B O 1
ATOM 1313 N N . ASN B 1 50 ? -1.037 22.001 2.552 1.00 33.11 29 ASN B N 1
ATOM 1314 C CA . ASN B 1 50 ? 0.177 21.433 1.980 1.00 34.43 29 ASN B CA 1
ATOM 1315 C C . ASN B 1 50 ? 0.226 21.808 0.513 1.00 38.12 29 ASN B C 1
ATOM 1316 O O . ASN B 1 50 ? -0.769 22.288 -0.038 1.00 35.17 29 ASN B O 1
ATOM 1321 N N . TRP B 1 51 ? 1.380 21.603 -0.113 1.00 32.10 30 TRP B N 1
ATOM 1322 C CA . TRP B 1 51 ? 1.563 21.939 -1.516 1.00 29.40 30 TRP B CA 1
ATOM 1323 C C . TRP B 1 51 ? 2.752 21.161 -2.073 1.00 35.23 30 TRP B C 1
ATOM 1324 O O . TRP B 1 51 ? 3.569 20.652 -1.313 1.00 30.47 30 TRP B O 1
ATOM 1335 N N . ASN B 1 52 ? 2.848 21.076 -3.398 1.00 29.40 31 ASN B N 1
ATOM 1336 C CA . ASN B 1 52 ? 3.987 20.433 -4.048 1.00 30.28 31 ASN B CA 1
ATOM 1337 C C . ASN B 1 52 ? 4.033 20.879 -5.485 1.00 29.47 31 ASN B C 1
ATOM 13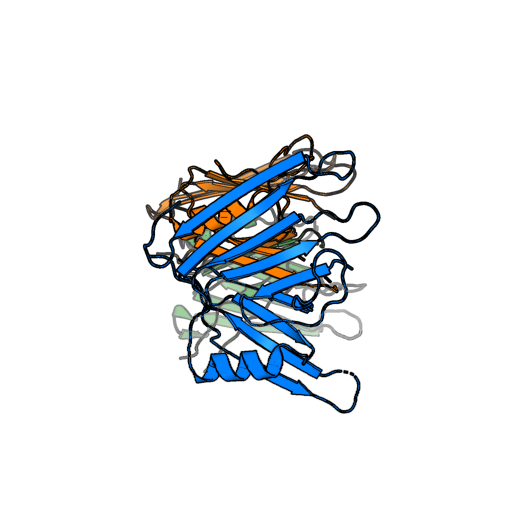38 O O . ASN B 1 52 ? 3.050 21.393 -6.016 1.00 30.95 31 ASN B O 1
ATOM 1343 N N . TRP B 1 53 ? 5.186 20.705 -6.105 1.00 29.13 32 TRP B N 1
ATOM 1344 C CA . TRP B 1 53 ? 5.438 21.239 -7.427 1.00 31.93 32 TRP B CA 1
ATOM 1345 C C . TRP B 1 53 ? 6.546 20.411 -8.015 1.00 28.69 32 TRP B C 1
ATOM 1346 O O . TRP B 1 53 ? 7.222 19.705 -7.288 1.00 34.39 32 TRP B O 1
ATOM 1357 N N . GLU B 1 54 ? 6.764 20.500 -9.315 1.00 34.01 33 GLU B N 1
ATOM 1358 C CA . GLU B 1 54 ? 7.806 19.689 -9.921 1.00 31.68 33 GLU B CA 1
ATOM 1359 C C . GLU B 1 54 ? 8.313 20.272 -11.222 1.00 32.82 33 GLU B C 1
ATOM 1360 O O . GLU B 1 54 ? 7.537 20.778 -12.025 1.00 35.57 33 GLU B O 1
ATOM 1366 N N . ILE B 1 55 ? 9.622 20.171 -11.426 1.00 32.18 34 ILE B N 1
ATOM 1367 C CA . ILE B 1 55 ? 10.256 20.514 -12.688 1.00 30.19 34 ILE B CA 1
ATOM 1368 C C . ILE B 1 55 ? 11.063 19.316 -13.147 1.00 33.12 34 ILE B C 1
ATOM 1369 O O . ILE B 1 55 ? 11.772 18.728 -12.343 1.00 30.99 34 ILE B O 1
ATOM 1374 N N . GLN B 1 56 ? 10.950 18.951 -14.421 1.00 31.81 35 GLN B N 1
ATOM 1375 C CA . GLN B 1 56 ? 11.652 17.783 -14.965 1.00 43.25 35 GLN B CA 1
ATOM 1376 C C . GLN B 1 56 ? 12.369 18.106 -16.261 1.00 51.53 35 GLN B C 1
ATOM 1377 O O . GLN B 1 56 ? 11.875 18.908 -17.051 1.00 58.46 35 GLN B O 1
ATOM 1383 N N . GLN B 1 57 ? 13.517 17.467 -16.483 1.00 48.61 36 GLN B N 1
ATOM 1384 C CA . GLN B 1 57 ? 14.283 17.621 -17.727 1.00 58.16 36 GLN B CA 1
ATOM 1385 C C . GLN B 1 57 ? 13.703 16.790 -18.881 1.00 66.27 36 GLN B C 1
ATOM 1386 O O . GLN B 1 57 ? 12.599 16.244 -18.794 1.00 65.42 36 GLN B O 1
ATOM 1388 N N . LYS B 1 71 ? 11.876 23.330 -23.349 1.00 69.23 50 LYS B N 1
ATOM 1389 C CA . LYS B 1 71 ? 13.051 22.586 -22.904 1.00 70.21 50 LYS B CA 1
A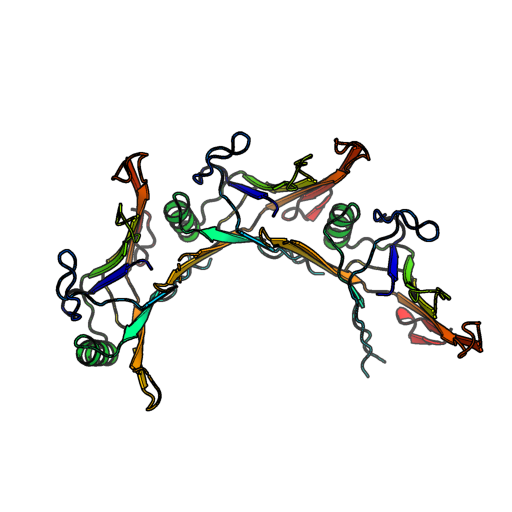TOM 1390 C C . LYS B 1 71 ? 12.730 21.782 -21.634 1.00 69.34 50 LYS B C 1
ATOM 1391 O O . LYS B 1 71 ? 12.591 20.563 -21.695 1.00 72.38 50 LYS B O 1
ATOM 1393 N N . ALA B 1 72 ? 12.616 22.448 -20.486 1.00 61.48 51 ALA B N 1
ATOM 1394 C CA . ALA B 1 72 ? 12.241 21.742 -19.262 1.00 54.12 51 ALA B CA 1
ATOM 1395 C C . ALA B 1 72 ? 10.732 21.514 -19.232 1.00 53.51 51 ALA B C 1
ATOM 1396 O O . ALA B 1 72 ? 9.969 22.288 -19.802 1.00 56.08 51 ALA B O 1
ATOM 1398 N N . SER B 1 73 ? 10.302 20.464 -18.543 1.00 49.04 52 SER B N 1
ATOM 1399 C CA . SER B 1 73 ? 8.880 20.202 -18.363 1.00 44.42 52 SER B CA 1
ATOM 1400 C C . SER B 1 73 ? 8.466 20.634 -16.962 1.00 43.98 52 SER B C 1
ATOM 1401 O O . SER B 1 73 ? 8.824 19.986 -15.982 1.00 37.13 52 SER B O 1
ATOM 1404 N N . VAL B 1 74 ? 7.737 21.750 -16.884 1.00 40.63 53 VAL B N 1
ATOM 1405 C CA . VAL B 1 74 ? 7.277 22.318 -15.624 1.00 39.61 53 VAL B CA 1
ATOM 1406 C C . VAL B 1 74 ? 5.862 21.842 -15.320 1.00 46.94 53 VAL B C 1
ATOM 1407 O O . VAL B 1 74 ? 4.935 22.136 -16.078 1.00 49.70 53 VAL B O 1
ATOM 1411 N N . LYS B 1 75 ? 5.687 21.115 -14.218 1.00 43.06 54 LYS B N 1
ATOM 1412 C CA . LYS B 1 75 ? 4.363 20.604 -13.850 1.00 39.73 54 LYS B CA 1
ATOM 1413 C C . LYS B 1 75 ? 3.543 21.658 -13.116 1.00 39.25 54 LYS B C 1
ATOM 1414 O O . LYS B 1 75 ? 4.096 22.645 -12.648 1.00 34.31 54 LYS B O 1
ATOM 1420 N N . ASP B 1 76 ? 2.236 21.420 -12.990 1.00 31.90 55 ASP B N 1
ATOM 1421 C CA . ASP B 1 76 ? 1.376 22.306 -12.230 1.00 38.13 55 ASP B CA 1
ATOM 1422 C C . ASP B 1 76 ? 1.843 22.316 -10.796 1.00 35.58 55 ASP B C 1
ATOM 1423 O O . ASP B 1 76 ? 2.381 21.331 -10.305 1.00 31.28 55 ASP B O 1
ATOM 1428 N N . LEU B 1 77 ? 1.654 23.434 -10.118 1.00 30.08 56 LEU B N 1
ATOM 1429 C CA . LEU B 1 77 ? 1.795 23.456 -8.672 1.00 30.49 56 LEU B CA 1
ATOM 1430 C C . LEU B 1 77 ? 0.432 23.083 -8.084 1.00 35.64 56 LEU B C 1
ATOM 1431 O O . LEU B 1 77 ? -0.606 23.589 -8.519 1.00 35.86 56 LEU B O 1
ATOM 1436 N N . THR B 1 78 ? 0.448 22.216 -7.086 1.00 32.13 57 THR B N 1
ATOM 1437 C CA . THR B 1 78 ? -0.772 21.711 -6.474 1.00 33.81 57 THR B CA 1
ATOM 1438 C C . THR B 1 78 ? -0.771 22.049 -4.995 1.00 35.79 57 THR B C 1
ATOM 1439 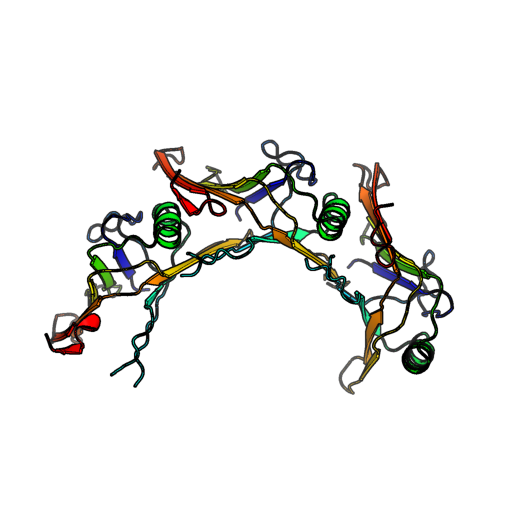O O . THR B 1 78 ? 0.249 21.906 -4.328 1.00 36.42 57 THR B O 1
ATOM 1443 N N . PHE B 1 79 ? -1.902 22.507 -4.477 1.00 31.90 58 PHE B N 1
ATOM 1444 C CA . PHE B 1 79 ? -1.999 22.776 -3.049 1.00 31.55 58 PHE B CA 1
ATOM 1445 C C . PHE B 1 79 ? -3.315 22.237 -2.524 1.00 32.07 58 PHE B C 1
ATOM 1446 O O . PHE B 1 79 ? -4.235 21.978 -3.300 1.00 32.84 58 PHE B O 1
ATOM 1454 N N . GLU B 1 80 ? -3.396 22.049 -1.209 1.00 26.71 59 GLU B N 1
ATOM 1455 C CA . GLU B 1 80 ? -4.631 21.625 -0.578 1.00 34.16 59 GLU B CA 1
ATOM 1456 C C . GLU B 1 80 ? -5.046 22.668 0.446 1.00 36.30 59 GLU B C 1
ATOM 1457 O O . GLU B 1 80 ? -4.197 23.215 1.147 1.00 37.80 59 GLU B O 1
ATOM 1463 N N . HIS B 1 81 ? -6.346 22.948 0.513 1.00 29.16 60 HIS B N 1
ATOM 1464 C CA . HIS B 1 81 ? -6.912 23.861 1.503 1.00 35.35 60 HIS B CA 1
ATOM 1465 C C . HIS B 1 81 ? -8.260 23.298 1.930 1.00 39.57 60 HIS B C 1
ATOM 1466 O O . HIS B 1 81 ? -8.779 22.405 1.277 1.00 42.14 60 HIS B O 1
ATOM 1473 N N . ALA B 1 82 ? -8.811 23.787 3.040 1.00 38.20 61 ALA B N 1
ATOM 1474 C CA . ALA B 1 82 ? -10.166 23.413 3.414 1.00 39.56 61 ALA B CA 1
ATOM 1475 C C . ALA B 1 82 ? -11.123 24.018 2.394 1.00 36.85 61 ALA B C 1
ATOM 1476 O O . ALA B 1 82 ? -10.807 25.044 1.792 1.00 34.67 61 ALA B O 1
ATOM 1478 N N . ILE B 1 83 ? -12.263 23.371 2.171 1.00 35.66 62 ILE B N 1
ATOM 1479 C CA . ILE B 1 83 ? -13.322 24.001 1.393 1.00 40.09 62 ILE B CA 1
ATOM 1480 C C . ILE B 1 83 ? -13.630 25.312 2.102 1.00 41.88 62 ILE B C 1
ATOM 1481 O O . ILE B 1 83 ? -13.922 25.325 3.288 1.00 40.37 62 ILE B O 1
ATOM 1486 N N . ASP B 1 84 ? -13.492 26.421 1.398 1.00 40.80 63 ASP B N 1
ATOM 1487 C CA . ASP B 1 84 ? -13.680 27.716 2.037 1.00 41.34 63 ASP B CA 1
ATOM 1488 C C . ASP B 1 84 ? -14.250 28.728 1.041 1.00 41.35 63 ASP B C 1
ATOM 1489 O O . ASP B 1 84 ? -14.709 28.342 -0.036 1.00 37.90 63 ASP B O 1
ATOM 1494 N N . ARG B 1 85 ? -14.210 30.012 1.397 1.00 45.00 64 ARG B N 1
ATOM 1495 C CA . ARG B 1 85 ? -14.770 31.085 0.563 1.00 46.73 64 ARG B CA 1
ATOM 1496 C C . ARG B 1 85 ? -14.194 31.134 -0.864 1.00 43.23 64 ARG B C 1
ATOM 1497 O O . ARG B 1 85 ? -14.864 31.567 -1.805 1.00 39.93 64 ARG B O 1
ATOM 1505 N N . ALA B 1 86 ? -12.953 30.694 -1.021 1.00 39.75 65 ALA B N 1
ATOM 1506 C CA . ALA B 1 86 ? -12.328 30.603 -2.342 1.00 40.49 65 ALA B CA 1
ATOM 1507 C C . ALA B 1 86 ? -12.958 29.544 -3.255 1.00 38.11 65 ALA B C 1
ATOM 1508 O O . ALA B 1 86 ? -12.902 29.659 -4.483 1.00 36.41 65 ALA B O 1
ATOM 1510 N N . SER B 1 87 ? -13.512 28.488 -2.668 1.00 39.75 66 SER B N 1
ATOM 1511 C CA . SER B 1 87 ? -13.863 27.304 -3.469 1.00 37.59 66 SER B CA 1
ATOM 1512 C C . SER B 1 87 ? -14.832 27.558 -4.626 1.00 37.10 66 SER B C 1
ATOM 1513 O O . SER B 1 87 ? -14.595 27.056 -5.734 1.00 36.94 66 SER B O 1
ATOM 1516 N N . PRO B 1 88 ? -15.901 28.342 -4.397 1.00 36.20 67 PRO B N 1
ATOM 1517 C CA . PRO B 1 88 ? -16.790 28.551 -5.543 1.00 40.46 67 PRO B CA 1
ATOM 1518 C C . PRO B 1 88 ? -16.099 29.289 -6.683 1.00 39.19 67 PRO B C 1
ATOM 1519 O O . PRO B 1 88 ? -16.380 29.030 -7.851 1.00 39.87 67 PRO B O 1
ATOM 1523 N N . ASN B 1 89 ? -15.197 30.197 -6.356 1.00 40.16 68 ASN B N 1
ATOM 1524 C CA . ASN B 1 89 ? -14.467 30.896 -7.405 1.00 43.50 68 ASN B CA 1
ATOM 1525 C C . ASN B 1 89 ? -13.399 29.997 -8.042 1.00 44.71 68 ASN B C 1
ATOM 1526 O O . ASN B 1 89 ? -13.149 30.070 -9.243 1.00 46.10 68 ASN B O 1
ATOM 1531 N N . LEU B 1 90 ? -12.772 29.146 -7.245 1.00 41.06 69 LEU B N 1
ATOM 1532 C CA . LEU B 1 90 ? -11.819 28.205 -7.821 1.00 39.04 69 LEU B CA 1
ATOM 1533 C C . LEU B 1 90 ? -12.536 27.299 -8.826 1.00 40.34 69 LEU B C 1
ATOM 1534 O O . LEU B 1 90 ? -11.998 26.997 -9.901 1.00 38.74 69 LEU B O 1
ATOM 1539 N N . MET B 1 91 ? -13.763 26.899 -8.497 1.00 39.32 70 MET B N 1
ATOM 1540 C CA . MET B 1 91 ? -14.545 26.067 -9.406 1.00 40.50 70 MET B CA 1
ATOM 1541 C C . MET B 1 91 ? -14.798 26.824 -10.718 1.00 41.19 70 MET B C 1
ATOM 1542 O O . MET B 1 91 ? -14.617 26.282 -11.814 1.00 38.02 70 MET B O 1
ATOM 1547 N N . LYS B 1 92 ? -15.197 28.087 -10.590 1.00 40.77 71 LYS B N 1
ATOM 1548 C CA . LYS B 1 92 ? -15.520 28.910 -11.744 1.00 41.43 71 LYS B CA 1
ATOM 1549 C C . LYS B 1 92 ? -14.320 29.063 -12.668 1.00 46.28 71 LYS B C 1
ATOM 1550 O O . LYS B 1 92 ? -14.425 28.857 -13.877 1.00 49.11 71 LYS B O 1
ATOM 1556 N N . TYR B 1 93 ? -13.176 29.422 -12.098 1.00 44.11 72 TYR B N 1
ATOM 1557 C CA . TYR B 1 93 ? -11.981 29.629 -12.907 1.00 47.62 72 TYR B CA 1
ATOM 1558 C C . TYR B 1 93 ? -11.491 28.312 -13.519 1.00 41.72 72 TYR B C 1
ATOM 1559 O O . TYR B 1 93 ? -10.920 28.296 -14.616 1.00 42.23 72 TYR B O 1
ATOM 1568 N N . ALA B 1 94 ? -11.717 27.207 -12.820 1.00 39.50 73 ALA B N 1
ATOM 1569 C CA . ALA B 1 94 ? -11.323 25.906 -13.358 1.00 41.45 73 ALA B CA 1
ATOM 1570 C C . ALA B 1 94 ? -12.125 25.633 -14.617 1.00 47.33 73 ALA B C 1
ATOM 1571 O O . ALA B 1 94 ? -11.608 25.076 -15.594 1.00 37.86 73 ALA B O 1
ATOM 1573 N N . LEU B 1 95 ? -13.396 26.028 -14.575 1.00 42.52 74 LEU B N 1
ATOM 1574 C CA . LEU B 1 95 ? -14.325 25.772 -15.668 1.00 44.52 74 LEU B CA 1
ATOM 1575 C C . LEU B 1 95 ? -14.151 26.732 -16.841 1.00 45.25 74 LEU B C 1
ATOM 1576 O O . LEU B 1 95 ? -14.204 26.310 -17.986 1.00 46.11 74 LEU B O 1
ATOM 1581 N N . THR B 1 96 ? -13.958 28.020 -16.563 1.00 43.35 75 THR B N 1
ATOM 1582 C CA . THR B 1 96 ? -13.794 29.012 -17.631 1.00 43.81 75 THR B CA 1
ATOM 1583 C C . THR B 1 96 ? -12.407 28.972 -18.269 1.00 44.15 75 THR B C 1
ATOM 1584 O O . THR B 1 96 ? -12.260 29.232 -19.456 1.00 48.06 75 THR B O 1
ATOM 1588 N N . GLY B 1 97 ? -11.393 28.665 -17.466 1.00 42.37 76 GLY B N 1
ATOM 1589 C CA . GLY B 1 97 ? -10.019 28.717 -17.928 1.00 44.42 76 GLY B CA 1
ATOM 1590 C C . GLY B 1 97 ? -9.460 30.131 -17.978 1.00 50.34 76 GLY B C 1
ATOM 1591 O O . GLY B 1 97 ? -8.361 30.349 -18.492 1.00 52.18 76 GLY B O 1
ATOM 1592 N N . LYS B 1 98 ? -10.203 31.094 -17.436 1.00 51.05 77 LYS B N 1
ATOM 1593 C CA . LYS B 1 98 ? -9.751 32.490 -17.427 1.00 53.92 77 LYS B CA 1
ATOM 1594 C C . LYS B 1 98 ? -8.470 32.646 -16.601 1.00 48.42 77 LYS B C 1
ATOM 1595 O O . LYS B 1 98 ? -8.330 32.039 -15.541 1.00 47.52 77 LYS B O 1
ATOM 1597 N N . HIS B 1 99 ? -7.530 33.444 -17.093 1.00 50.00 78 HIS B N 1
ATOM 1598 C CA . HIS B 1 99 ? -6.263 33.647 -16.390 1.00 52.87 78 HIS B CA 1
ATOM 1599 C C . HIS B 1 99 ? -6.421 34.660 -15.261 1.00 50.72 78 HIS B C 1
ATOM 1600 O O . HIS B 1 99 ? -7.302 35.516 -15.312 1.00 49.80 78 HIS B O 1
ATOM 1607 N N . VAL B 1 100 ? -5.547 34.586 -14.266 1.00 47.53 79 VAL B N 1
ATOM 1608 C CA . VAL B 1 100 ? -5.414 35.662 -13.284 1.00 53.22 79 VAL B CA 1
ATOM 1609 C C . VAL B 1 100 ? -3.969 36.143 -13.321 1.00 54.19 79 VAL B C 1
ATOM 1610 O O . VAL B 1 100 ? -3.074 35.400 -13.742 1.00 48.37 79 VAL B O 1
ATOM 1614 N N . ASP B 1 101 ? -3.749 37.387 -12.904 1.00 46.47 80 ASP B N 1
ATOM 1615 C CA . ASP B 1 101 ? -2.444 38.020 -13.051 1.00 51.77 80 ASP B CA 1
ATOM 1616 C C . ASP B 1 101 ? -1.353 37.327 -12.267 1.00 48.83 80 ASP B C 1
ATOM 1617 O O . ASP B 1 101 ? -0.262 37.113 -12.780 1.00 48.92 80 ASP B O 1
ATOM 1622 N N . GLN B 1 102 ? -1.645 36.990 -11.020 1.00 48.71 81 GLN B N 1
ATOM 1623 C CA . GLN B 1 102 ? -0.598 36.561 -10.109 1.00 48.90 81 GLN B CA 1
ATOM 1624 C C . GLN B 1 102 ? -1.124 35.728 -8.941 1.00 48.56 81 GLN B C 1
ATOM 1625 O O . GLN B 1 102 ? -2.219 35.978 -8.434 1.00 49.98 81 GLN B O 1
ATOM 1631 N N . ALA B 1 103 ? -0.330 34.742 -8.527 1.00 42.58 82 ALA B N 1
ATOM 1632 C CA . ALA B 1 103 ? -0.556 34.009 -7.294 1.00 41.29 82 ALA B CA 1
ATOM 1633 C C . ALA B 1 103 ? 0.756 33.985 -6.531 1.00 46.11 82 ALA B C 1
ATOM 1634 O O . ALA B 1 103 ? 1.826 33.778 -7.124 1.00 45.98 82 ALA B O 1
ATOM 1636 N N . VAL B 1 104 ? 0.683 34.212 -5.224 1.00 40.10 83 VAL B N 1
ATOM 1637 C CA . VAL B 1 104 ? 1.878 34.240 -4.393 1.00 40.02 83 VAL B CA 1
ATOM 1638 C C . VAL B 1 104 ? 1.763 33.282 -3.217 1.00 45.74 83 VAL B C 1
ATOM 1639 O O . VAL B 1 104 ? 0.867 33.436 -2.384 1.00 42.42 83 VAL B O 1
ATOM 1643 N N . LEU B 1 105 ? 2.687 32.318 -3.145 1.00 37.59 84 LEU B N 1
ATOM 1644 C CA . LEU B 1 105 ? 2.734 31.359 -2.053 1.00 34.28 84 LEU B CA 1
ATOM 1645 C C . LEU B 1 105 ? 3.841 31.699 -1.070 1.00 39.00 84 LEU B C 1
ATOM 1646 O O . LEU B 1 105 ? 4.999 31.899 -1.454 1.00 37.70 84 LEU B O 1
ATOM 1651 N N . VAL B 1 106 ? 3.481 31.724 0.206 1.00 32.28 85 VAL B N 1
ATOM 1652 C CA . VAL B 1 106 ? 4.406 32.052 1.277 1.00 34.70 85 VAL B CA 1
ATOM 1653 C C . VAL B 1 106 ? 4.417 31.015 2.396 1.00 35.05 85 VAL B C 1
ATOM 1654 O O . VAL B 1 106 ? 3.366 30.611 2.889 1.00 42.64 85 VAL B O 1
ATOM 1658 N N . MET B 1 107 ? 5.613 30.609 2.812 1.00 37.06 86 MET B N 1
ATOM 1659 C CA . MET B 1 107 ? 5.771 29.802 4.010 1.00 33.97 86 MET B CA 1
ATOM 1660 C C . MET B 1 107 ? 6.426 30.629 5.120 1.00 42.06 86 MET B C 1
ATOM 1661 O O . MET B 1 107 ? 7.442 31.304 4.906 1.00 43.40 86 MET B O 1
ATOM 1666 N N . ARG B 1 108 ? 5.822 30.582 6.303 1.00 39.50 87 ARG B N 1
ATOM 1667 C CA . ARG B 1 108 ? 6.287 31.358 7.439 1.00 46.17 87 ARG B CA 1
ATOM 1668 C C . ARG B 1 108 ? 6.593 30.444 8.618 1.00 48.36 87 ARG B C 1
ATOM 1669 O O . ARG B 1 108 ? 5.738 29.670 9.031 1.00 43.19 87 ARG B O 1
ATOM 1677 N N . LYS B 1 109 ? 7.801 30.548 9.166 1.00 47.09 88 LYS B N 1
ATOM 1678 C CA . LYS B 1 109 ? 8.206 29.701 10.293 1.00 48.64 88 LYS B CA 1
ATOM 1679 C C . LYS B 1 109 ? 7.319 29.933 11.509 1.00 52.21 88 LYS B C 1
ATOM 1680 O O . LYS B 1 109 ? 6.799 31.031 11.703 1.00 52.76 88 LYS B O 1
ATOM 1686 N N . ALA B 1 110 ? 7.129 28.889 12.310 1.00 55.57 89 ALA B N 1
ATOM 1687 C CA . ALA B 1 110 ? 6.404 29.020 13.573 1.00 61.04 89 ALA B CA 1
ATOM 1688 C C . ALA B 1 110 ? 7.331 29.470 14.685 1.00 60.34 89 ALA B C 1
ATOM 1689 O O . ALA B 1 110 ? 8.544 29.386 14.555 1.00 67.22 89 ALA B O 1
ATOM 1691 N N . GLY B 1 111 ? 6.758 29.947 15.782 1.00 61.95 90 GLY B N 1
ATOM 1692 C CA . GLY B 1 111 ? 7.536 30.207 16.979 1.00 61.27 90 GLY B CA 1
ATOM 1693 C C . GLY B 1 111 ? 7.874 31.661 17.234 1.00 65.87 90 GLY B C 1
ATOM 1694 O O . GLY B 1 111 ? 7.248 32.563 16.681 1.00 69.60 90 GLY B O 1
ATOM 1695 N N . GLY B 1 112 ? 8.887 31.881 18.066 1.00 67.80 91 GLY B N 1
ATOM 1696 C CA . GLY B 1 112 ? 9.249 33.215 18.514 1.00 77.82 91 GLY B CA 1
ATOM 1697 C C . GLY B 1 112 ? 9.701 34.155 17.412 1.00 82.58 91 GLY B C 1
ATOM 1698 O O . GLY B 1 112 ? 9.510 35.370 17.506 1.00 87.11 91 GLY B O 1
ATOM 1699 N N . ASN B 1 113 ? 10.324 33.602 16.378 1.00 72.45 92 ASN B N 1
ATOM 1700 C CA . ASN B 1 113 ? 10.756 34.413 15.248 1.00 69.50 92 ASN B CA 1
ATOM 1701 C C . ASN B 1 113 ? 10.099 33.920 13.971 1.00 63.95 92 ASN B C 1
ATOM 1702 O O . ASN B 1 113 ? 10.705 33.172 13.204 1.00 64.67 92 ASN B O 1
ATOM 1707 N N . PRO B 1 114 ? 8.857 34.361 13.729 1.00 62.94 93 PRO B N 1
ATOM 1708 C CA . PRO B 1 114 ? 8.052 33.865 12.610 1.00 64.30 93 PRO B CA 1
ATOM 1709 C C . PRO B 1 114 ? 8.487 34.485 11.291 1.00 68.58 93 PRO B C 1
ATOM 1710 O O . PRO B 1 114 ? 7.844 35.397 10.773 1.00 73.58 93 PRO B O 1
ATOM 1714 N N . LEU B 1 115 ? 9.580 33.963 10.749 1.00 64.01 94 LEU B N 1
ATOM 1715 C CA . LEU B 1 115 ? 10.162 34.497 9.528 1.00 57.14 94 LEU B CA 1
ATOM 1716 C C . LEU B 1 115 ? 9.470 33.940 8.297 1.00 51.92 94 LEU B C 1
ATOM 1717 O O . LEU B 1 115 ? 9.248 32.734 8.201 1.00 49.11 94 LEU B O 1
ATOM 1722 N N . GLU B 1 116 ? 9.149 34.814 7.348 1.00 49.27 95 GLU B N 1
ATOM 1723 C CA . GLU B 1 116 ? 8.667 34.369 6.043 1.00 52.79 95 GLU B CA 1
ATOM 1724 C C . GLU B 1 116 ? 9.870 34.002 5.186 1.00 52.49 95 GLU B C 1
ATOM 1725 O O . GLU B 1 116 ? 10.524 34.874 4.626 1.00 51.59 95 GLU B O 1
ATOM 1731 N N . TYR B 1 117 ? 10.163 32.710 5.093 1.00 43.31 96 TYR B N 1
ATOM 1732 C CA . TYR B 1 117 ? 11.445 32.266 4.548 1.00 40.34 96 TYR B CA 1
ATOM 1733 C C . TYR B 1 117 ? 11.369 31.746 3.120 1.00 43.46 96 TYR B C 1
ATOM 1734 O O . TYR B 1 117 ? 12.401 31.531 2.488 1.00 47.21 96 TYR B O 1
ATOM 1743 N N . LEU B 1 118 ? 10.163 31.505 2.615 1.00 41.09 97 LEU B N 1
ATOM 1744 C CA . LEU B 1 118 ? 10.025 31.095 1.221 1.00 36.51 97 LEU B CA 1
ATOM 1745 C C . LEU B 1 118 ? 8.859 31.810 0.551 1.00 41.13 97 LEU B C 1
ATOM 1746 O O . LEU B 1 118 ? 7.735 31.786 1.054 1.00 39.46 97 LEU B O 1
ATOM 1751 N N . LYS B 1 119 ? 9.126 32.430 -0.592 1.00 37.82 98 LYS B N 1
ATOM 1752 C CA . LYS B 1 119 ? 8.089 33.114 -1.344 1.00 38.72 98 LYS B CA 1
ATOM 1753 C C . LYS B 1 119 ? 8.180 32.695 -2.792 1.00 42.71 98 LYS B C 1
ATOM 1754 O O . LYS B 1 119 ? 9.207 32.912 -3.458 1.00 41.35 98 LYS B O 1
ATOM 1756 N N . LEU B 1 120 ? 7.094 32.107 -3.276 1.00 39.41 99 LEU B N 1
ATOM 1757 C CA . LEU B 1 120 ? 6.998 31.640 -4.648 1.00 39.86 99 LEU B CA 1
ATOM 1758 C C . LEU B 1 120 ? 5.959 32.465 -5.398 1.00 42.44 99 LEU B C 1
ATOM 1759 O O . LEU B 1 120 ? 4.772 32.417 -5.089 1.00 46.34 99 LEU B O 1
ATOM 1764 N N . THR B 1 121 ? 6.421 33.235 -6.376 1.00 40.09 100 THR B N 1
ATOM 1765 C CA . THR B 1 121 ? 5.562 34.136 -7.126 1.00 39.03 100 THR B CA 1
ATOM 1766 C C . THR B 1 121 ? 5.292 33.606 -8.532 1.00 43.77 100 THR B C 1
ATOM 1767 O O . THR B 1 121 ? 6.216 33.410 -9.326 1.00 41.40 100 THR B O 1
ATOM 1771 N N . MET B 1 122 ? 4.018 33.378 -8.825 1.00 46.50 101 MET B N 1
ATOM 1772 C CA . MET B 1 122 ? 3.582 32.788 -10.086 1.00 39.64 101 MET B CA 1
ATOM 1773 C C . MET B 1 122 ? 2.823 33.820 -10.909 1.00 45.40 101 MET B C 1
ATOM 1774 O O . MET B 1 122 ? 1.830 34.368 -10.437 1.00 47.11 101 MET B O 1
ATOM 1779 N N . SER B 1 123 ? 3.258 34.057 -12.145 1.00 38.66 102 SER B N 1
ATOM 1780 C CA . SER B 1 123 ? 2.661 35.105 -12.963 1.00 45.39 102 SER B CA 1
ATOM 1781 C C . SER B 1 123 ? 1.869 34.547 -14.143 1.00 48.55 102 SER B C 1
ATOM 1782 O O . SER B 1 123 ? 2.314 33.610 -14.801 1.00 46.29 102 SER B O 1
ATOM 1785 N N . ASP B 1 124 ? 0.711 35.151 -14.417 1.00 47.51 103 ASP B N 1
ATOM 1786 C CA . ASP B 1 124 ? -0.191 34.695 -15.477 1.00 47.15 103 ASP B CA 1
ATOM 1787 C C . ASP B 1 124 ? -0.613 33.263 -15.168 1.00 48.45 103 ASP B C 1
ATOM 1788 O O . ASP B 1 124 ? -0.050 32.296 -15.689 1.00 48.31 103 ASP B O 1
ATOM 1793 N N . VAL B 1 125 ? -1.590 33.149 -14.272 1.00 46.43 104 VAL B N 1
ATOM 1794 C CA . VAL B 1 125 ? -1.970 31.872 -13.677 1.00 41.01 104 VAL B CA 1
ATOM 1795 C C . VAL B 1 125 ? -3.304 31.335 -14.203 1.00 45.03 104 VAL B C 1
ATOM 1796 O O . VAL B 1 125 ? -4.274 32.086 -14.393 1.00 46.32 104 VAL B O 1
ATOM 1800 N N . ILE B 1 126 ? -3.338 30.028 -14.423 1.00 37.66 105 ILE B N 1
ATOM 1801 C CA . ILE B 1 126 ? -4.553 29.303 -14.763 1.00 41.51 105 ILE B CA 1
ATOM 1802 C C . ILE B 1 126 ? -4.886 28.310 -13.653 1.00 43.54 105 ILE B C 1
ATOM 1803 O O . ILE B 1 126 ? -3.987 27.649 -13.124 1.00 40.04 105 ILE B O 1
ATOM 1808 N N . ILE B 1 127 ? -6.165 28.209 -13.301 1.00 38.75 106 ILE B N 1
ATOM 1809 C CA . ILE B 1 127 ? -6.642 27.154 -12.410 1.00 36.94 106 ILE B CA 1
ATOM 1810 C C . ILE B 1 127 ? -6.897 25.907 -13.236 1.00 40.98 106 ILE B C 1
ATOM 1811 O O . ILE B 1 127 ? -7.884 25.833 -13.956 1.00 45.08 106 ILE B O 1
ATOM 1816 N N . THR B 1 128 ? -6.015 24.920 -13.143 1.00 33.07 107 THR B N 1
ATOM 1817 C CA . THR B 1 128 ? -6.113 23.773 -14.031 1.00 34.35 107 THR B CA 1
ATOM 1818 C C . THR B 1 128 ? -6.938 22.617 -13.478 1.00 38.97 107 THR B C 1
ATOM 1819 O O . THR B 1 128 ? -7.313 21.719 -14.237 1.00 39.95 107 THR B O 1
ATOM 1823 N N . ARG B 1 129 ? -7.182 22.605 -12.170 1.00 34.26 108 ARG B N 1
ATOM 1824 C CA . ARG B 1 129 ? -7.795 21.428 -11.561 1.00 37.48 108 ARG B CA 1
ATOM 1825 C C . ARG B 1 129 ? -8.325 21.750 -10.181 1.00 41.72 108 ARG B C 1
ATOM 1826 O O . ARG B 1 129 ? -7.658 22.427 -9.390 1.00 38.84 108 ARG B O 1
ATOM 1834 N N . VAL B 1 130 ? -9.526 21.269 -9.891 1.00 38.64 109 VAL B N 1
ATOM 1835 C CA . VAL B 1 130 ? -10.099 21.397 -8.562 1.00 34.93 109 VAL B CA 1
ATOM 1836 C C . VAL B 1 130 ? -10.721 20.055 -8.161 1.00 37.30 109 VAL B C 1
ATOM 1837 O O . VAL B 1 130 ? -11.467 19.429 -8.927 1.00 37.39 109 VAL B O 1
ATOM 1841 N N . ARG B 1 131 ? -10.406 19.614 -6.951 1.00 30.54 110 ARG B N 1
ATOM 1842 C CA . ARG B 1 131 ? -10.826 18.303 -6.498 1.00 38.39 110 ARG B CA 1
ATOM 1843 C C . ARG B 1 131 ? -11.346 18.428 -5.070 1.00 40.91 110 ARG B C 1
ATOM 1844 O O . ARG B 1 131 ? -10.616 18.228 -4.108 1.00 36.88 110 ARG B O 1
ATOM 1852 N N . PRO B 1 132 ? -12.616 18.799 -4.932 1.00 35.45 111 PRO B N 1
ATOM 1853 C CA . PRO B 1 132 ? -13.155 18.902 -3.576 1.00 38.22 111 PRO B CA 1
ATOM 1854 C C . PRO B 1 132 ? -13.615 17.552 -3.049 1.00 38.82 111 PRO B C 1
ATOM 1855 O O . PRO B 1 132 ? -13.873 16.633 -3.833 1.00 41.38 111 PRO B O 1
ATOM 1859 N N . SER B 1 133 ? -13.669 17.420 -1.727 1.00 33.80 112 SER B N 1
ATOM 1860 C CA . SER B 1 133 ? -14.158 16.199 -1.099 1.00 36.21 112 SER B CA 1
ATOM 1861 C C . SER B 1 133 ? -14.591 16.515 0.316 1.00 37.86 112 SER B C 1
ATOM 1862 O O . SER B 1 133 ? -14.145 17.501 0.886 1.00 40.09 112 SER B O 1
ATOM 1865 N N . GLY B 1 134 ? -15.415 15.653 0.897 1.00 28.29 113 GLY B N 1
ATOM 1866 C CA . GLY B 1 134 ? -15.836 15.835 2.271 1.00 34.53 113 GLY B CA 1
ATOM 1867 C C . GLY B 1 134 ? -16.147 14.497 2.890 1.00 35.43 113 GLY B C 1
ATOM 1868 O O . GLY B 1 134 ? -16.393 13.533 2.180 1.00 38.95 113 GLY B O 1
ATOM 1869 N N . SER B 1 135 ? -16.118 14.444 4.215 1.00 33.78 114 SER B N 1
ATOM 1870 C CA . SER B 1 135 ? -16.373 13.220 4.939 1.00 34.10 114 SER B CA 1
ATOM 1871 C C . SER B 1 135 ? -17.052 13.534 6.258 1.00 38.18 114 SER B C 1
ATOM 1872 O O . SER B 1 135 ? -16.822 14.598 6.838 1.00 38.84 114 SER B O 1
ATOM 1875 N N . ARG B 1 136 ? -17.874 12.608 6.739 1.00 32.75 115 ARG B N 1
ATOM 1876 C CA . ARG B 1 136 ? -18.494 12.738 8.054 1.00 50.15 115 ARG B CA 1
ATOM 1877 C C . ARG B 1 136 ? -17.504 12.582 9.206 1.00 58.65 115 ARG B C 1
ATOM 1878 O O . ARG B 1 136 ? -17.675 13.192 10.256 1.00 69.98 115 ARG B O 1
ATOM 1886 N N . ASP B 1 137 ? -16.471 11.771 9.008 1.00 55.64 116 ASP B N 1
ATOM 1887 C CA . ASP B 1 137 ? -15.547 11.444 10.090 1.00 64.66 116 ASP B CA 1
ATOM 1888 C C . ASP B 1 137 ? -14.337 12.378 10.137 1.00 71.09 116 ASP B C 1
ATOM 1889 O O . ASP B 1 137 ? -13.502 12.382 9.231 1.00 73.62 116 ASP B O 1
ATOM 1891 N N . SER B 1 142 ? -13.181 18.353 5.625 1.00 73.25 121 SER B N 1
ATOM 1892 C CA . SER B 1 142 ? -13.467 18.540 4.209 1.00 70.24 121 SER B CA 1
ATOM 1893 C C . SER B 1 142 ? -12.364 19.347 3.523 1.00 63.88 121 SER B C 1
ATOM 1894 O O . SER B 1 142 ? -12.114 20.505 3.865 1.00 71.71 121 SER B O 1
ATOM 1897 N N . ARG B 1 143 ? -11.763 18.735 2.509 1.00 46.34 122 ARG B N 1
ATOM 1898 C CA . ARG B 1 143 ? -10.563 19.240 1.865 1.00 47.77 122 ARG B CA 1
ATOM 1899 C C . ARG B 1 143 ? -10.698 19.387 0.361 1.00 49.05 122 ARG B C 1
ATOM 1900 O O . ARG B 1 143 ? -11.527 18.731 -0.275 1.00 48.56 122 ARG B O 1
ATOM 1902 N N . GLU B 1 144 ? -9.870 20.254 -0.211 1.00 37.00 123 GLU B N 1
ATOM 1903 C CA . GLU B 1 144 ? -9.923 20.482 -1.634 1.00 34.52 123 GLU B CA 1
ATOM 1904 C C . GLU B 1 144 ? -8.533 20.669 -2.199 1.00 38.97 123 GLU B C 1
ATOM 1905 O O . GLU B 1 144 ? -7.721 21.450 -1.687 1.00 32.97 123 GLU B O 1
ATOM 1911 N N . THR B 1 145 ? -8.269 19.918 -3.255 1.00 36.03 124 THR B N 1
ATOM 1912 C CA . THR B 1 145 ? -6.989 19.934 -3.939 1.00 33.90 124 THR B CA 1
ATOM 1913 C C . THR B 1 145 ? -7.108 20.738 -5.222 1.00 33.90 124 THR B C 1
ATOM 1914 O O . THR B 1 145 ? -8.020 20.530 -6.019 1.00 40.11 124 THR B O 1
ATOM 1918 N N . VAL B 1 146 ? -6.176 21.664 -5.409 1.00 33.91 125 VAL B N 1
ATOM 1919 C CA . VAL B 1 146 ? -6.213 22.618 -6.498 1.00 29.31 125 VAL B CA 1
ATOM 1920 C C . VAL B 1 146 ? -4.868 22.626 -7.206 1.00 34.75 125 VAL B C 1
ATOM 1921 O O . VAL B 1 146 ? -3.836 22.533 -6.552 1.00 34.79 125 VAL B O 1
ATOM 1925 N N . SER B 1 147 ? -4.876 22.719 -8.530 1.00 32.28 126 SER B N 1
ATOM 1926 C CA . SER B 1 147 ? -3.633 22.842 -9.284 1.00 34.43 126 SER B CA 1
ATOM 1927 C C . SER B 1 147 ? -3.590 24.159 -10.058 1.00 38.86 126 SER B C 1
ATOM 1928 O O . SER B 1 147 ? -4.623 24.680 -10.467 1.00 36.36 126 SER B O 1
ATOM 1931 N N . LEU B 1 148 ? -2.385 24.700 -10.219 1.00 37.04 127 LEU B N 1
ATOM 1932 C CA . LEU B 1 148 ? -2.160 25.966 -10.912 1.00 35.66 127 LEU B CA 1
ATOM 1933 C C . LEU B 1 148 ? -1.078 25.814 -11.969 1.00 39.61 127 LEU B C 1
ATOM 1934 O O . LEU B 1 148 ? -0.082 25.140 -11.729 1.00 36.74 127 LEU B O 1
ATOM 1939 N N . SER B 1 149 ? -1.245 26.454 -13.120 1.00 35.09 128 SER B N 1
ATOM 1940 C CA A SER B 1 149 ? -0.155 26.553 -14.083 0.62 37.49 128 SER B CA 1
ATOM 1941 C CA B SER B 1 149 ? -0.167 26.553 -14.095 0.38 38.08 128 SER B CA 1
ATOM 1942 C C . SER B 1 149 ? 0.174 28.027 -14.293 1.00 43.54 128 SER B C 1
ATOM 1943 O O . SER B 1 149 ? -0.681 28.899 -14.084 1.00 44.85 128 SER B O 1
ATOM 1948 N N . PHE B 1 150 ? 1.411 28.323 -14.687 1.00 36.79 129 PHE B N 1
ATOM 1949 C CA . PHE B 1 150 ? 1.807 29.730 -14.796 1.00 37.87 129 PHE B CA 1
ATOM 1950 C C . PHE B 1 150 ? 2.875 29.962 -15.862 1.00 41.97 129 PHE B C 1
ATOM 1951 O O . PHE B 1 150 ? 3.677 29.076 -16.150 1.00 41.13 129 PHE B O 1
ATOM 1959 N N . ALA B 1 151 ? 2.871 31.153 -16.455 1.00 42.70 130 ALA B N 1
ATOM 1960 C CA . ALA B 1 151 ? 3.843 31.506 -17.497 1.00 42.82 130 ALA B CA 1
ATOM 1961 C C . ALA B 1 151 ? 5.251 31.806 -16.966 1.00 41.26 130 ALA B C 1
ATOM 1962 O O . ALA B 1 151 ? 6.243 31.508 -17.629 1.00 44.99 130 ALA B O 1
ATOM 1964 N N . LYS B 1 152 ? 5.332 32.435 -15.799 1.00 40.75 131 LYS B N 1
ATOM 1965 C CA . LYS B 1 152 ? 6.616 32.806 -15.196 1.00 39.60 131 LYS B CA 1
ATOM 1966 C C . LYS B 1 152 ? 6.650 32.523 -13.705 1.00 45.15 131 LYS B C 1
ATOM 1967 O O . LYS B 1 152 ? 5.613 32.485 -13.036 1.00 45.27 131 LYS B O 1
ATOM 1973 N N . VAL B 1 153 ? 7.854 32.343 -13.179 1.00 41.20 132 VAL B N 1
ATOM 1974 C CA . VAL B 1 153 ? 8.000 32.031 -11.769 1.00 38.82 132 VAL B CA 1
ATOM 1975 C C . VAL B 1 153 ? 9.197 32.735 -11.142 1.00 40.83 132 VAL B C 1
ATOM 1976 O O . VAL B 1 153 ? 10.207 32.997 -11.799 1.00 40.25 132 VAL B O 1
ATOM 1980 N N . LYS B 1 154 ? 9.050 33.073 -9.866 1.00 41.36 133 LYS B N 1
ATOM 1981 C CA . LYS B 1 154 ? 10.126 33.628 -9.070 1.00 38.80 133 LYS B CA 1
ATOM 1982 C C . LYS B 1 154 ? 10.136 32.928 -7.723 1.00 39.17 133 LYS B C 1
ATOM 1983 O O . LYS B 1 154 ? 9.092 32.768 -7.103 1.00 37.22 133 LYS B O 1
ATOM 1989 N N . GLN B 1 155 ? 11.311 32.504 -7.276 1.00 40.70 134 GLN B N 1
ATOM 1990 C CA . GLN B 1 155 ? 11.434 31.866 -5.973 1.00 41.13 134 GLN B CA 1
ATOM 1991 C C . GLN B 1 155 ? 12.409 32.651 -5.133 1.00 40.64 134 GLN B C 1
ATOM 1992 O O . GLN B 1 155 ? 13.521 32.936 -5.579 1.00 41.27 134 GLN B O 1
ATOM 1998 N N . GLU B 1 156 ? 11.968 33.049 -3.945 1.00 38.38 135 GLU B N 1
ATOM 1999 C CA . GLU B 1 156 ? 12.826 33.749 -2.997 1.00 40.69 135 GLU B CA 1
ATOM 2000 C C . GLU B 1 156 ? 12.929 32.974 -1.683 1.00 41.10 135 GLU B C 1
ATOM 2001 O O . GLU B 1 156 ? 11.915 32.627 -1.062 1.00 38.41 135 GLU B O 1
ATOM 2007 N N . TYR B 1 157 ? 14.155 32.694 -1.265 1.00 38.75 136 TYR B N 1
ATOM 2008 C CA . TYR B 1 157 ? 14.389 32.074 0.029 1.00 36.66 136 TYR B CA 1
ATOM 2009 C C . TYR B 1 157 ? 15.046 33.100 0.914 1.00 48.48 136 TYR B C 1
ATOM 2010 O O . TYR B 1 157 ? 16.078 33.664 0.542 1.00 46.96 136 TYR B O 1
ATOM 2019 N N . VAL B 1 158 ? 14.477 33.321 2.092 1.00 42.64 137 VAL B N 1
ATOM 2020 C CA . VAL B 1 158 ? 15.007 34.340 2.984 1.00 46.59 137 VAL B CA 1
ATOM 2021 C C . VAL B 1 158 ? 15.851 33.666 4.039 1.00 45.71 137 VAL B C 1
ATOM 2022 O O . VAL B 1 158 ? 15.375 32.795 4.756 1.00 40.63 137 VAL B O 1
ATOM 2026 N N . VAL B 1 159 ? 17.104 34.094 4.130 1.00 43.34 138 VAL B N 1
ATOM 2027 C CA . VAL B 1 159 ? 18.074 33.511 5.050 1.00 46.14 138 VAL B CA 1
ATOM 2028 C C . VAL B 1 159 ? 17.889 34.095 6.437 1.00 50.18 138 VAL B C 1
ATOM 2029 O O . VAL B 1 159 ? 17.793 35.309 6.581 1.00 55.49 138 VAL B O 1
ATOM 2033 N N . GLN B 1 160 ? 17.868 33.246 7.462 1.00 41.86 139 GLN B N 1
ATOM 2034 C CA . GLN B 1 160 ? 17.647 33.720 8.825 1.00 45.12 139 GLN B CA 1
ATOM 2035 C C . GLN B 1 160 ? 18.973 33.933 9.542 1.00 52.79 139 GLN B C 1
ATOM 2036 O O . GLN B 1 160 ? 19.861 33.089 9.470 1.00 56.96 139 GLN B O 1
ATOM 2042 N N . ASN B 1 161 ? 19.119 35.072 10.216 1.00 50.44 140 ASN B N 1
ATOM 2043 C CA . ASN B 1 161 ? 20.339 35.314 10.980 1.00 55.07 140 ASN B CA 1
ATOM 2044 C C . ASN B 1 161 ? 20.209 34.694 12.378 1.00 60.89 140 ASN B C 1
ATOM 2045 O O . ASN B 1 161 ? 19.126 34.253 12.780 1.00 54.89 140 ASN B O 1
ATOM 2050 N N . ALA B 1 162 ? 21.313 34.671 13.116 1.00 63.21 141 ALA B N 1
ATOM 2051 C CA . ALA B 1 162 ? 21.352 34.032 14.428 1.00 59.35 141 ALA B CA 1
ATOM 2052 C C . ALA B 1 162 ? 20.392 34.674 15.422 1.00 56.80 141 ALA B C 1
ATOM 2053 O O . ALA B 1 162 ? 20.003 34.048 16.396 1.00 63.23 141 ALA B O 1
ATOM 2055 N N . GLN B 1 163 ? 20.030 35.932 15.195 1.00 52.29 142 GLN B N 1
ATOM 2056 C CA . GLN B 1 163 ? 19.095 36.622 16.085 1.00 51.92 142 GLN B CA 1
ATOM 2057 C C . GLN B 1 163 ? 17.641 36.349 15.672 1.00 52.03 142 GLN B C 1
ATOM 2058 O O . GLN B 1 163 ? 16.707 36.830 16.311 1.00 51.89 142 GLN B O 1
ATOM 2064 N N . GLY B 1 164 ? 17.457 35.579 14.603 1.00 49.09 143 GLY B N 1
ATOM 2065 C CA . GLY B 1 164 ? 16.122 35.251 14.126 1.00 57.88 143 GLY B CA 1
ATOM 2066 C C . GLY B 1 164 ? 15.548 36.219 13.096 1.00 57.22 143 GLY B C 1
ATOM 2067 O O . GLY B 1 164 ? 14.458 35.992 12.562 1.00 57.98 143 GLY B O 1
ATOM 2068 N N . GLY B 1 165 ? 16.292 37.284 12.804 1.00 48.45 144 GLY B N 1
ATOM 2069 C CA . GLY B 1 165 ? 15.902 38.262 11.798 1.00 51.26 144 GLY B CA 1
ATOM 2070 C C . GLY B 1 165 ? 16.323 37.913 10.370 1.00 52.00 144 GLY B C 1
ATOM 2071 O O . GLY B 1 165 ? 16.835 36.825 10.113 1.00 45.86 144 GLY B O 1
ATOM 2072 N N . SER B 1 166 ? 16.077 38.824 9.429 1.00 48.20 145 SER B N 1
ATOM 2073 C CA A SER B 1 166 ? 16.481 38.605 8.044 0.47 48.27 145 SER B CA 1
ATOM 2074 C CA B SER B 1 166 ? 16.470 38.608 8.047 0.53 48.32 145 SER B CA 1
ATOM 2075 C C . SER B 1 166 ? 17.987 38.783 7.893 1.00 49.69 145 SER B C 1
ATOM 2076 O O . SER B 1 166 ? 18.530 39.829 8.217 1.00 46.20 145 SER B O 1
ATOM 2081 N N . GLY B 1 167 ? 18.669 37.761 7.393 1.00 44.67 146 GLY B N 1
ATOM 2082 C CA . GLY B 1 167 ? 20.104 37.868 7.191 1.00 46.51 146 GLY B CA 1
ATOM 2083 C C . GLY B 1 167 ? 20.458 38.102 5.731 1.00 50.78 146 GLY B C 1
ATOM 2084 O O . GLY B 1 167 ? 21.573 38.516 5.404 1.00 48.43 146 GLY B O 1
ATOM 2085 N N . GLY B 1 168 ? 19.482 37.907 4.850 1.00 43.53 147 GLY B N 1
ATOM 2086 C CA . GLY B 1 168 ? 19.718 38.067 3.428 1.00 42.95 147 GLY B CA 1
ATOM 2087 C C . GLY B 1 168 ? 18.749 37.175 2.683 1.00 48.56 147 GLY B C 1
ATOM 2088 O O . GLY B 1 168 ? 17.770 36.719 3.268 1.00 43.05 147 GLY B O 1
ATOM 2089 N N . ALA B 1 169 ? 18.990 36.968 1.390 1.00 42.91 148 ALA B N 1
ATOM 2090 C CA . ALA B 1 169 ? 18.094 36.177 0.560 1.00 43.33 148 ALA B CA 1
ATOM 2091 C C . ALA B 1 169 ? 18.812 35.641 -0.669 1.00 42.89 148 ALA B C 1
ATOM 2092 O O . ALA B 1 169 ? 19.826 36.192 -1.100 1.00 42.65 148 ALA B O 1
ATOM 2094 N N . VAL B 1 170 ? 18.278 34.553 -1.207 1.00 41.55 149 VAL B N 1
ATOM 2095 C CA . VAL B 1 170 ? 18.687 34.012 -2.490 1.00 44.71 149 VAL B CA 1
ATOM 2096 C C . VAL B 1 170 ? 17.456 34.021 -3.388 1.00 46.53 149 VAL B C 1
ATOM 2097 O O . VAL B 1 170 ? 16.382 33.540 -3.001 1.00 43.45 149 VAL B O 1
ATOM 2101 N N . THR B 1 171 ? 17.597 34.589 -4.577 1.00 45.68 150 THR B N 1
ATOM 2102 C CA . THR B 1 171 ? 16.444 34.778 -5.447 1.00 50.09 150 THR B CA 1
ATOM 2103 C C . THR B 1 171 ? 16.732 34.428 -6.905 1.00 50.25 150 THR B C 1
ATOM 2104 O O . THR B 1 171 ? 17.731 34.872 -7.464 1.00 46.20 150 THR B O 1
ATOM 2108 N N . THR B 1 172 ? 15.854 33.633 -7.515 1.00 42.56 151 THR B N 1
ATOM 2109 C CA . THR B 1 172 ? 15.935 33.345 -8.948 1.00 41.89 151 THR B CA 1
ATOM 2110 C C . THR B 1 172 ? 14.563 33.446 -9.592 1.00 41.42 151 THR B C 1
ATOM 2111 O O . THR B 1 172 ? 13.536 33.353 -8.916 1.00 41.20 151 THR B O 1
ATOM 2115 N N . SER B 1 173 ? 14.544 33.606 -10.907 1.00 39.55 152 SER B N 1
ATOM 2116 C CA . SER B 1 173 ? 13.289 33.770 -11.625 1.00 39.80 152 SER B CA 1
ATOM 2117 C C . SER B 1 173 ? 13.444 33.278 -13.047 1.00 39.06 152 SER B C 1
ATOM 2118 O O . SER B 1 173 ? 14.554 33.161 -13.556 1.00 40.14 152 SER B O 1
ATOM 2121 N N . PHE B 1 174 ? 12.328 32.969 -13.686 1.00 43.74 153 PHE B N 1
ATOM 2122 C CA . PHE B 1 174 ? 12.384 32.358 -14.997 1.00 44.37 153 PHE B CA 1
ATOM 2123 C C . PHE B 1 174 ? 11.087 32.574 -15.753 1.00 46.30 153 PHE B C 1
ATOM 2124 O O . PHE B 1 174 ? 10.003 32.472 -15.185 1.00 48.18 153 PHE B O 1
ATOM 2132 N N . ASP B 1 175 ? 11.214 32.906 -17.032 1.00 45.70 154 ASP B N 1
ATOM 2133 C CA . ASP B 1 175 ? 10.075 32.987 -17.934 1.00 45.83 154 ASP B CA 1
ATOM 2134 C C . ASP B 1 175 ? 9.866 31.601 -18.537 1.00 49.83 154 ASP B C 1
ATOM 2135 O O . ASP B 1 175 ? 10.550 31.227 -19.486 1.00 52.74 154 ASP B O 1
ATOM 2140 N N . ILE B 1 176 ? 8.950 30.827 -17.965 1.00 45.11 155 ILE B N 1
ATOM 2141 C CA . ILE B 1 176 ? 8.749 29.456 -18.422 1.00 46.29 155 ILE B CA 1
ATOM 2142 C C . ILE B 1 176 ? 8.191 29.474 -19.840 1.00 49.07 155 ILE B C 1
ATOM 2143 O O . ILE B 1 176 ? 8.649 28.737 -20.716 1.00 52.82 155 ILE B O 1
ATOM 2148 N N . LYS B 1 177 ? 7.210 30.343 -20.057 1.00 56.26 156 LYS B N 1
ATOM 2149 C CA . LYS B 1 177 ? 6.581 30.500 -21.361 1.00 58.64 156 LYS B CA 1
ATOM 2150 C C . LYS B 1 177 ? 7.573 30.898 -22.441 1.00 57.36 156 LYS B C 1
ATOM 2151 O O . LYS B 1 177 ? 7.559 30.342 -23.533 1.00 59.94 156 LYS B O 1
ATOM 2157 N N . GLY B 1 178 ? 8.435 31.861 -22.126 1.00 63.37 157 GLY B N 1
ATOM 2158 C CA . GLY B 1 178 ? 9.433 32.330 -23.070 1.00 69.24 157 GLY B CA 1
ATOM 2159 C C . GLY B 1 178 ? 10.746 31.571 -23.026 1.00 69.49 157 GLY B C 1
ATOM 2160 O O . GLY B 1 178 ? 11.639 31.821 -23.837 1.00 71.68 157 GLY B O 1
ATOM 2161 N N . ASN B 1 179 ? 10.853 30.638 -22.084 1.00 61.43 158 ASN B N 1
ATOM 2162 C CA . ASN B 1 179 ? 12.063 29.842 -21.882 1.00 56.14 158 ASN B CA 1
ATOM 2163 C C . ASN B 1 179 ? 13.343 30.675 -21.697 1.00 60.80 158 ASN B C 1
ATOM 2164 O O . ASN B 1 179 ? 14.386 30.356 -22.278 1.00 63.21 158 ASN B O 1
ATOM 2169 N N . LYS B 1 180 ? 13.267 31.726 -20.879 1.00 61.43 159 LYS B N 1
ATOM 2170 C CA . LYS B 1 180 ? 14.416 32.604 -20.649 1.00 64.19 159 LYS B CA 1
ATOM 2171 C C . LYS B 1 180 ? 14.582 32.964 -19.175 1.00 74.33 159 LYS B C 1
ATOM 2172 O O . LYS B 1 180 ? 13.600 33.103 -18.442 1.00 70.54 159 LYS B O 1
ATOM 2174 N N . GLU B 1 181 ? 15.837 33.088 -18.746 1.00 81.16 160 GLU B N 1
ATOM 2175 C CA . GLU B 1 181 ? 16.167 33.566 -17.405 1.00 80.32 160 GLU B CA 1
ATOM 2176 C C . GLU B 1 181 ? 15.721 35.013 -17.264 1.00 84.96 160 GLU B C 1
ATOM 2177 O O . GLU B 1 181 ? 15.700 35.759 -18.251 1.00 89.28 160 GLU B O 1
ATOM 2183 N N . THR B 1 182 ? 15.359 35.414 -16.049 1.00 78.96 161 THR B N 1
ATOM 2184 C CA . THR B 1 182 ? 15.060 36.823 -15.788 1.00 80.94 161 THR B CA 1
ATOM 2185 C C . THR B 1 182 ? 15.758 37.326 -14.515 1.00 82.32 161 THR B C 1
ATOM 2186 O O . THR B 1 182 ? 15.467 38.411 -13.993 1.00 85.26 161 THR B O 1
ATOM 2191 N N . ALA C 1 23 ? 22.352 8.127 14.110 1.00 59.09 2 ALA C N 1
ATOM 2192 C CA . ALA C 1 23 ? 21.995 9.163 13.148 1.00 64.24 2 ALA C CA 1
ATOM 2193 C C . ALA C 1 23 ? 23.238 9.772 12.516 1.00 69.46 2 ALA C C 1
ATOM 2194 O O . ALA C 1 23 ? 23.857 10.676 13.078 1.00 80.92 2 ALA C O 1
ATOM 2196 N N . GLN C 1 24 ? 23.593 9.260 11.344 1.00 56.84 3 GLN C N 1
ATOM 2197 C CA . GLN C 1 24 ? 24.768 9.705 10.598 1.00 54.59 3 GLN C CA 1
ATOM 2198 C C . GLN C 1 24 ? 24.510 11.014 9.883 1.00 52.35 3 GLN C C 1
ATOM 2199 O O . GLN C 1 24 ? 23.369 11.450 9.761 1.00 52.39 3 GLN C O 1
ATOM 2205 N N . ASP C 1 25 ? 25.577 11.648 9.419 1.00 47.98 4 ASP C N 1
ATOM 2206 C CA . ASP C 1 25 ? 25.437 12.866 8.640 1.00 44.10 4 ASP C CA 1
ATOM 2207 C C . ASP C 1 25 ? 25.685 12.584 7.165 1.00 45.30 4 ASP C C 1
ATOM 2208 O O . ASP C 1 25 ? 26.548 11.771 6.804 1.00 41.95 4 ASP C O 1
ATOM 2213 N N . ILE C 1 26 ? 24.903 13.236 6.317 1.00 34.53 5 ILE C N 1
ATOM 2214 C CA . ILE C 1 26 ? 25.055 13.117 4.871 1.00 37.58 5 ILE C CA 1
ATOM 2215 C C . ILE C 1 26 ? 25.127 14.506 4.246 1.00 40.97 5 ILE C C 1
ATOM 2216 O O . ILE C 1 26 ? 24.237 15.333 4.467 1.00 39.86 5 ILE C O 1
ATOM 2221 N N . PHE C 1 27 ? 26.173 14.750 3.457 1.00 33.95 6 PHE C N 1
ATOM 2222 C CA . PHE C 1 27 ? 26.387 16.062 2.873 1.00 34.44 6 PHE C CA 1
ATOM 2223 C C . PHE C 1 27 ? 26.502 15.975 1.368 1.00 39.55 6 PHE C C 1
ATOM 2224 O O . PHE C 1 27 ? 27.038 15.008 0.817 1.00 41.97 6 PHE C O 1
ATOM 2232 N N . LEU C 1 28 ? 26.042 17.023 0.707 1.00 36.47 7 LEU C N 1
ATOM 2233 C CA . LEU C 1 28 ? 26.244 17.159 -0.717 1.00 34.97 7 LEU C CA 1
ATOM 2234 C C . LEU C 1 28 ? 26.830 18.528 -1.045 1.00 38.16 7 LEU C C 1
ATOM 2235 O O . LEU C 1 28 ? 26.248 19.557 -0.697 1.00 34.11 7 LEU C O 1
ATOM 2240 N N . LYS C 1 29 ? 27.994 18.533 -1.695 1.00 34.33 8 LYS C N 1
ATOM 2241 C CA . LYS C 1 29 ? 28.632 19.767 -2.148 1.00 40.29 8 LYS C CA 1
ATOM 2242 C C . LYS C 1 29 ? 28.487 19.927 -3.667 1.00 42.22 8 LYS C C 1
ATOM 2243 O O . LYS C 1 29 ? 29.092 19.190 -4.442 1.00 45.06 8 LYS C O 1
ATOM 2249 N N . ILE C 1 30 ? 27.684 20.893 -4.084 1.00 43.63 9 ILE C N 1
ATOM 2250 C CA . ILE C 1 30 ? 27.449 21.143 -5.501 1.00 41.96 9 ILE C CA 1
ATOM 2251 C C . ILE C 1 30 ? 28.105 22.437 -5.915 1.00 43.08 9 ILE C C 1
ATOM 2252 O O . ILE C 1 30 ? 27.711 23.510 -5.441 1.00 48.53 9 ILE C O 1
ATOM 2257 N N . ASP C 1 31 ? 29.066 22.348 -6.828 1.00 45.54 10 ASP C N 1
ATOM 2258 C CA . ASP C 1 31 ? 29.751 23.547 -7.309 1.00 48.97 10 ASP C CA 1
ATOM 2259 C C . ASP C 1 31 ? 28.775 24.612 -7.791 1.00 53.27 10 ASP C C 1
ATOM 2260 O O . ASP C 1 31 ? 27.947 24.363 -8.661 1.00 61.00 10 ASP C O 1
ATOM 2265 N N . GLY C 1 32 ? 28.868 25.795 -7.195 1.00 54.44 11 GLY C N 1
ATOM 2266 C CA . GLY C 1 32 ? 28.077 26.932 -7.613 1.00 52.73 11 GLY C CA 1
ATOM 2267 C C . GLY C 1 32 ? 26.701 26.976 -6.987 1.00 54.19 11 GLY C C 1
ATOM 2268 O O . GLY C 1 32 ? 25.953 27.924 -7.216 1.00 59.96 11 GLY C O 1
ATOM 2269 N N . ILE C 1 33 ? 26.378 25.973 -6.170 1.00 54.72 12 ILE C N 1
ATOM 2270 C CA . ILE C 1 33 ? 25.085 25.920 -5.489 1.00 50.87 12 ILE C CA 1
ATOM 2271 C C . ILE C 1 33 ? 25.269 25.591 -4.004 1.00 52.15 12 ILE C C 1
ATOM 2272 O O . ILE C 1 33 ? 25.277 24.426 -3.611 1.00 56.01 12 ILE C O 1
ATOM 2277 N N . ASN C 1 34 ? 25.419 26.630 -3.187 1.00 50.77 13 ASN C N 1
ATOM 2278 C CA . ASN C 1 34 ? 25.655 26.473 -1.751 1.00 48.26 13 ASN C CA 1
ATOM 2279 C C . ASN C 1 34 ? 24.425 26.012 -0.966 1.00 44.41 13 ASN C C 1
ATOM 2280 O O . ASN C 1 34 ? 23.306 26.411 -1.270 1.00 42.70 13 ASN C O 1
ATOM 2285 N N . GLY C 1 35 ? 24.644 25.176 0.046 1.00 44.47 14 GLY C N 1
ATOM 2286 C CA . GLY C 1 35 ? 23.609 24.850 1.012 1.00 44.89 14 GLY C CA 1
ATOM 2287 C C . GLY C 1 35 ? 23.797 25.742 2.221 1.00 46.35 14 GLY C C 1
ATOM 2288 O O . GLY C 1 35 ? 24.467 26.767 2.125 1.00 42.70 14 GLY C O 1
ATOM 2289 N N . GLU C 1 36 ? 23.264 25.348 3.372 1.00 43.18 15 GLU C N 1
ATOM 2290 C CA . GLU C 1 36 ? 23.464 26.171 4.565 1.00 41.60 15 GLU C CA 1
ATOM 2291 C C . GLU C 1 36 ? 23.962 25.395 5.793 1.00 44.86 15 GLU C C 1
ATOM 2292 O O . GLU C 1 36 ? 23.746 25.816 6.932 1.00 46.87 15 GLU C O 1
ATOM 2298 N N . SER C 1 37 ? 24.688 24.304 5.567 1.00 47.87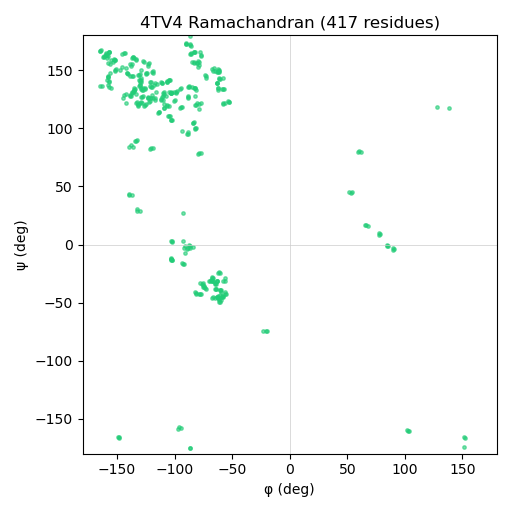 16 SER C N 1
ATOM 2299 C CA . SER C 1 37 ? 25.218 23.527 6.684 1.00 49.03 16 SER C CA 1
ATOM 2300 C C . SER C 1 37 ? 26.182 24.341 7.553 1.00 53.08 16 SER C C 1
ATOM 2301 O O . SER C 1 37 ? 26.963 25.167 7.061 1.00 51.98 16 SER C O 1
ATOM 2304 N N . LEU C 1 38 ? 26.112 24.095 8.855 1.00 53.86 17 LEU C N 1
ATOM 2305 C CA . LEU C 1 38 ? 26.973 24.769 9.807 1.00 57.10 17 LEU C CA 1
ATOM 2306 C C . LEU C 1 38 ? 28.099 23.855 10.281 1.00 58.83 17 LEU C C 1
ATOM 2307 O O . LEU C 1 38 ? 28.884 24.224 11.150 1.00 59.58 17 LEU C O 1
ATOM 2312 N N . ASP C 1 39 ? 28.152 22.649 9.723 1.00 59.04 18 ASP C N 1
ATOM 2313 C CA . ASP C 1 39 ? 29.158 21.667 10.112 1.00 61.49 18 ASP C CA 1
ATOM 2314 C C . ASP C 1 39 ? 30.565 22.153 9.803 1.00 62.66 18 ASP C C 1
ATOM 2315 O O . ASP C 1 39 ? 30.826 22.662 8.715 1.00 59.62 18 ASP C O 1
ATOM 2320 N N . ASP C 1 40 ? 31.471 21.973 10.758 1.00 69.46 19 ASP C N 1
ATOM 2321 C CA . ASP C 1 40 ? 32.825 22.505 10.649 1.00 75.90 19 ASP C CA 1
ATOM 2322 C C . ASP C 1 40 ? 33.528 22.029 9.378 1.00 72.98 19 ASP C C 1
ATOM 2323 O O . ASP C 1 40 ? 34.209 22.805 8.707 1.00 71.53 19 ASP C O 1
ATOM 2328 N N . SER C 1 41 ? 33.346 20.755 9.045 1.00 66.52 20 SER C N 1
ATOM 2329 C CA . SER C 1 41 ? 34.050 20.164 7.918 1.00 64.66 20 SER C CA 1
ATOM 2330 C C . SER C 1 41 ? 33.296 20.268 6.596 1.00 60.84 20 SER C C 1
ATOM 2331 O O . SER C 1 41 ? 33.847 19.950 5.543 1.00 66.56 20 SER C O 1
ATOM 2334 N N . HIS C 1 42 ? 32.055 20.743 6.644 1.00 55.37 21 HIS C N 1
ATOM 2335 C CA . HIS C 1 42 ? 31.214 20.825 5.445 1.00 49.79 21 HIS C CA 1
ATOM 2336 C C . HIS C 1 42 ? 30.409 22.116 5.402 1.00 49.05 21 HIS C C 1
ATOM 2337 O O . HIS C 1 42 ? 29.221 22.103 5.082 1.00 50.23 21 HIS C O 1
ATOM 2344 N N . LYS C 1 43 ? 31.058 23.229 5.736 1.00 47.80 22 LYS C N 1
ATOM 2345 C CA . LYS C 1 43 ? 30.390 24.525 5.786 1.00 51.20 22 LYS C CA 1
ATOM 2346 C C . LYS C 1 43 ? 29.768 24.886 4.433 1.00 51.62 22 LYS C C 1
ATOM 2347 O O . LYS C 1 43 ? 30.392 24.706 3.393 1.00 52.86 22 LYS C O 1
ATOM 2349 N N . ASP C 1 44 ? 28.520 25.352 4.462 1.00 52.12 23 ASP C N 1
ATOM 2350 C CA . ASP C 1 44 ? 27.797 25.825 3.270 1.00 51.62 23 ASP C CA 1
ATOM 2351 C C . ASP C 1 44 ? 27.494 24.719 2.249 1.00 49.79 23 ASP C C 1
ATOM 2352 O O . ASP C 1 44 ? 27.189 25.002 1.089 1.00 48.90 23 ASP C O 1
ATOM 2357 N N . GLU C 1 45 ? 27.584 23.465 2.676 1.00 41.63 24 GLU C N 1
ATOM 2358 C CA . GLU C 1 45 ? 27.153 22.357 1.837 1.00 40.79 24 GLU C CA 1
ATOM 2359 C C . GLU C 1 45 ? 25.677 22.076 2.116 1.00 45.87 24 GLU C C 1
ATOM 2360 O O . GLU C 1 45 ? 25.084 22.654 3.027 1.00 38.79 24 GLU C O 1
ATOM 2366 N N . ILE C 1 46 ? 25.087 21.194 1.323 1.00 48.45 25 ILE C N 1
ATOM 2367 C CA . ILE C 1 46 ? 23.692 20.832 1.509 1.00 41.57 25 ILE C CA 1
ATOM 2368 C C . ILE C 1 46 ? 23.583 19.680 2.472 1.00 44.18 25 ILE C C 1
ATOM 2369 O O . ILE C 1 46 ? 24.242 18.655 2.289 1.00 43.23 25 ILE C O 1
ATOM 2374 N N . GLU C 1 47 ? 22.762 19.843 3.502 1.00 38.01 26 GLU C N 1
ATOM 2375 C CA . GLU C 1 47 ? 22.502 18.736 4.406 1.00 40.13 26 GLU C CA 1
ATOM 2376 C C . GLU C 1 47 ? 21.449 17.822 3.797 1.00 37.76 26 GLU C C 1
ATOM 2377 O O . GLU C 1 47 ? 20.317 18.248 3.561 1.00 34.47 26 GLU C O 1
ATOM 2383 N N . VAL C 1 48 ? 21.824 16.563 3.580 1.00 38.28 27 VAL C N 1
ATOM 2384 C CA . VAL C 1 48 ? 20.989 15.595 2.878 1.00 38.30 27 VAL C CA 1
ATOM 2385 C C . VAL C 1 48 ? 20.223 14.684 3.838 1.00 42.89 27 VAL C C 1
ATOM 2386 O O . VAL C 1 48 ? 20.801 14.141 4.770 1.00 38.69 27 VAL C O 1
ATOM 2390 N N . LEU C 1 49 ? 18.920 14.524 3.606 1.00 35.26 28 LEU C N 1
ATOM 2391 C CA . LEU C 1 49 ? 18.098 13.630 4.418 1.00 35.82 28 LEU C CA 1
ATOM 2392 C C . LEU C 1 49 ? 18.228 12.176 3.974 1.00 36.78 28 LEU C C 1
ATOM 2393 O O . LEU C 1 49 ? 18.320 11.270 4.795 1.00 37.38 28 LEU C O 1
ATOM 2398 N N . ASN C 1 50 ? 18.221 11.961 2.664 1.00 36.24 29 ASN C N 1
ATOM 2399 C CA . ASN C 1 50 ? 18.365 10.628 2.115 1.00 31.83 29 ASN C CA 1
ATOM 2400 C C . ASN C 1 50 ? 18.692 10.726 0.646 1.00 36.53 29 ASN C C 1
ATOM 2401 O O . ASN C 1 50 ? 18.545 11.790 0.049 1.00 36.65 29 ASN C O 1
ATOM 2406 N N . TRP C 1 51 ? 19.117 9.616 0.058 1.00 34.54 30 TRP C N 1
ATOM 2407 C CA . TRP C 1 51 ? 19.484 9.589 -1.342 1.00 30.41 30 TRP C CA 1
ATOM 2408 C C . TRP C 1 51 ? 19.432 8.171 -1.852 1.00 33.79 30 TRP C C 1
ATOM 2409 O O . TRP C 1 51 ? 19.409 7.232 -1.068 1.00 30.99 30 TRP C O 1
ATOM 2420 N N . ASN C 1 52 ? 19.428 8.031 -3.172 1.00 31.31 31 ASN C N 1
ATOM 2421 C CA . ASN C 1 52 ? 19.467 6.738 -3.827 1.00 31.70 31 ASN C CA 1
ATOM 2422 C C . ASN C 1 52 ? 19.905 6.921 -5.259 1.00 31.34 31 ASN C C 1
ATOM 2423 O O . ASN C 1 52 ? 19.844 8.024 -5.804 1.00 37.97 31 ASN C O 1
ATOM 2428 N N . TRP C 1 53 ? 20.343 5.833 -5.870 1.00 33.00 32 TRP C N 1
ATOM 2429 C CA . TRP C 1 53 ? 20.955 5.865 -7.185 1.00 33.34 32 TRP C CA 1
ATOM 2430 C C . TRP C 1 53 ? 20.808 4.483 -7.781 1.00 35.02 32 TRP C C 1
ATOM 2431 O O . TRP C 1 53 ? 20.499 3.546 -7.054 1.00 37.54 32 TRP C O 1
ATOM 2442 N N . GLU C 1 54 ? 21.034 4.341 -9.083 1.00 37.54 33 GLU C N 1
ATOM 2443 C CA . GLU C 1 54 ? 20.853 3.052 -9.728 1.00 30.42 33 GLU C CA 1
ATOM 2444 C C . GLU C 1 54 ? 21.608 2.932 -11.034 1.00 34.48 33 GLU C C 1
ATOM 2445 O O . GLU C 1 54 ? 21.691 3.894 -11.796 1.00 39.20 33 GLU C O 1
ATOM 2451 N N . ILE C 1 55 ? 22.164 1.741 -11.266 1.00 30.94 34 ILE C N 1
ATOM 2452 C CA . ILE C 1 55 ? 22.775 1.365 -12.526 1.00 29.58 34 ILE C CA 1
ATOM 2453 C C . ILE C 1 55 ? 22.155 0.053 -12.983 1.00 33.83 34 ILE C C 1
ATOM 2454 O O . ILE C 1 55 ? 22.020 -0.865 -12.173 1.00 39.44 34 ILE C O 1
ATOM 2459 N N . GLN C 1 56 ? 21.793 -0.041 -14.263 1.00 38.41 35 GLN C N 1
ATOM 2460 C CA . GLN C 1 56 ? 21.148 -1.238 -14.824 1.00 48.67 35 GLN C CA 1
ATOM 2461 C C . GLN C 1 56 ? 21.820 -1.689 -16.114 1.00 52.20 35 GLN C C 1
ATOM 2462 O O . GLN C 1 56 ? 22.278 -0.860 -16.894 1.00 57.09 35 GLN C O 1
ATOM 2468 N N . GLN C 1 57 ? 21.870 -2.997 -16.346 1.00 54.00 36 GLN C N 1
ATOM 2469 C CA . GLN C 1 57 ? 22.448 -3.531 -17.580 1.00 58.39 36 GLN C CA 1
ATOM 2470 C C . GLN C 1 57 ? 21.473 -3.425 -18.751 1.00 67.07 36 GLN C C 1
ATOM 2471 O O . GLN C 1 57 ? 20.547 -2.612 -18.741 1.00 70.29 36 GLN C O 1
ATOM 2473 N N . LYS C 1 71 ? 26.597 1.102 -22.878 1.00 75.38 50 LYS C N 1
ATOM 2474 C CA . LYS C 1 71 ? 26.407 -0.263 -22.400 1.00 75.75 50 LYS C CA 1
ATOM 2475 C C . LYS C 1 71 ? 25.393 -0.314 -21.250 1.00 68.81 50 LYS C C 1
ATOM 2476 O O . LYS C 1 71 ? 24.261 -0.762 -21.424 1.00 70.61 50 LYS C O 1
ATOM 2478 N N . ALA C 1 72 ? 25.812 0.135 -20.074 1.00 57.92 51 ALA C N 1
ATOM 2479 C CA . ALA C 1 72 ? 24.935 0.180 -18.911 1.00 52.19 51 ALA C CA 1
ATOM 2480 C C . ALA C 1 72 ? 24.025 1.401 -18.955 1.00 49.32 51 ALA C C 1
ATOM 2481 O O . ALA C 1 72 ? 24.322 2.379 -19.631 1.00 48.55 51 ALA C O 1
ATOM 2483 N N . SER C 1 73 ? 22.894 1.310 -18.266 1.00 48.94 52 SER C N 1
ATOM 2484 C CA . SER C 1 73 ? 21.983 2.438 -18.095 1.00 41.44 52 SER C CA 1
ATOM 2485 C C . SER C 1 73 ? 22.144 3.024 -16.699 1.00 36.63 52 SER C C 1
ATOM 2486 O O . SER C 1 73 ? 21.727 2.419 -15.714 1.00 42.35 52 SER C O 1
ATOM 2489 N N . VAL C 1 74 ? 22.754 4.200 -16.623 1.00 34.97 53 VAL C N 1
ATOM 2490 C CA . VAL C 1 74 ? 22.988 4.862 -15.353 1.00 38.50 53 VAL C CA 1
ATOM 2491 C C . VAL C 1 74 ? 21.865 5.834 -15.065 1.00 38.57 53 VAL C C 1
ATOM 2492 O O . VAL C 1 74 ? 21.668 6.784 -15.816 1.00 40.07 53 VAL C O 1
ATOM 2496 N N . LYS C 1 75 ? 21.145 5.609 -13.971 1.00 36.99 54 LYS C N 1
ATOM 2497 C CA . LYS C 1 75 ? 20.034 6.475 -13.615 1.00 37.02 54 LYS C CA 1
ATOM 2498 C C . LYS C 1 75 ? 20.542 7.712 -12.893 1.00 37.31 54 LYS C C 1
ATOM 2499 O O . LYS C 1 75 ? 21.698 7.765 -12.488 1.00 38.94 54 LYS C O 1
ATOM 2505 N N . ASP C 1 76 ? 19.681 8.715 -12.770 1.00 32.94 55 ASP C N 1
ATOM 2506 C CA . ASP C 1 76 ? 20.008 9.900 -12.003 1.00 40.56 55 ASP C CA 1
ATOM 2507 C C . ASP C 1 76 ? 20.250 9.523 -10.548 1.00 41.12 55 ASP C C 1
ATOM 2508 O O . ASP C 1 76 ? 19.712 8.537 -10.063 1.00 40.06 55 ASP C O 1
ATOM 2513 N N . LEU C 1 77 ? 21.083 10.280 -9.857 1.00 35.06 56 LEU C N 1
ATOM 2514 C CA . LEU C 1 77 ? 21.121 10.162 -8.408 1.00 33.97 56 LEU C CA 1
ATOM 2515 C C . LEU C 1 77 ? 20.088 11.130 -7.853 1.00 40.40 56 LEU C C 1
ATOM 2516 O O . LEU C 1 77 ? 20.004 12.280 -8.295 1.00 38.57 56 LEU C O 1
ATOM 2521 N N . THR C 1 78 ? 19.320 10.663 -6.879 1.00 33.28 57 THR C N 1
ATOM 2522 C CA . THR C 1 78 ? 18.244 11.455 -6.285 1.00 35.93 57 THR C CA 1
ATOM 2523 C C . THR C 1 78 ? 18.498 11.637 -4.804 1.00 32.06 57 THR C C 1
ATOM 2524 O O . THR C 1 78 ? 18.877 10.696 -4.132 1.00 39.32 57 THR C O 1
ATOM 2528 N N . PHE C 1 79 ? 18.320 12.849 -4.298 1.00 32.03 58 PHE C N 1
ATOM 2529 C CA . PHE C 1 79 ? 18.458 13.087 -2.863 1.00 28.79 58 PHE C CA 1
ATOM 2530 C C . PHE C 1 79 ? 17.343 13.985 -2.361 1.00 35.62 58 PHE C C 1
ATOM 2531 O O . PHE C 1 79 ? 16.689 14.690 -3.136 1.00 34.83 58 PHE C O 1
ATOM 2539 N N . GLU C 1 80 ? 17.112 13.946 -1.057 1.00 30.24 59 GLU C N 1
ATOM 2540 C CA A GLU C 1 80 ? 16.144 14.832 -0.428 0.56 34.63 59 GLU C CA 1
ATOM 2541 C CA B GLU C 1 80 ? 16.157 14.855 -0.451 0.44 34.41 59 GLU C CA 1
ATOM 2542 C C . GLU C 1 80 ? 16.860 15.767 0.536 1.00 35.74 59 GLU C C 1
ATOM 2543 O O . GLU C 1 80 ? 17.818 15.356 1.204 1.00 35.14 59 GLU C O 1
ATOM 2554 N N . HIS C 1 81 ? 16.402 17.014 0.593 1.00 31.31 60 HIS C N 1
ATOM 2555 C CA . HIS C 1 81 ? 16.866 17.972 1.587 1.00 38.78 60 HIS C CA 1
ATOM 2556 C C . HIS C 1 81 ? 15.684 18.868 1.945 1.00 38.04 60 HIS C C 1
ATOM 2557 O O . HIS C 1 81 ? 14.695 18.895 1.221 1.00 39.51 60 HIS C O 1
ATOM 2564 N N . ALA C 1 82 ? 15.784 19.585 3.060 1.00 37.13 61 ALA C N 1
ATOM 2565 C CA . ALA C 1 82 ? 14.798 20.609 3.395 1.00 37.68 61 ALA C CA 1
ATOM 2566 C C . ALA C 1 82 ? 14.894 21.735 2.374 1.00 40.41 61 ALA C C 1
ATOM 2567 O O . ALA C 1 82 ? 15.953 21.953 1.779 1.00 42.64 61 ALA C O 1
ATOM 2569 N N . ILE C 1 83 ? 13.791 22.428 2.133 1.00 40.45 62 ILE C N 1
ATOM 2570 C CA . ILE C 1 83 ? 13.866 23.636 1.332 1.00 37.46 62 ILE C CA 1
ATOM 2571 C C . ILE C 1 83 ? 14.844 24.573 2.037 1.00 41.06 62 ILE C C 1
ATOM 2572 O O . ILE C 1 83 ? 14.690 24.878 3.221 1.00 37.29 62 ILE C O 1
ATOM 2577 N N . ASP C 1 84 ? 15.893 24.967 1.329 1.00 35.15 63 ASP C N 1
ATOM 2578 C CA . ASP C 1 84 ? 16.936 25.765 1.958 1.00 36.52 63 ASP C CA 1
ATOM 2579 C C . ASP C 1 84 ? 17.562 26.713 0.940 1.00 46.50 63 ASP C C 1
ATOM 2580 O O . ASP C 1 84 ? 17.024 26.902 -0.151 1.00 43.16 63 ASP C O 1
ATOM 2585 N N . ARG C 1 85 ? 18.716 27.276 1.297 1.00 45.32 64 ARG C N 1
ATOM 2586 C CA . ARG C 1 85 ? 19.377 28.297 0.495 1.00 50.76 64 ARG C CA 1
ATOM 2587 C C . ARG C 1 85 ? 19.693 27.832 -0.940 1.00 46.25 64 ARG C C 1
ATOM 2588 O O . ARG C 1 85 ? 19.668 28.625 -1.878 1.00 44.11 64 ARG C O 1
ATOM 2596 N N . ALA C 1 86 ? 19.953 26.542 -1.104 1.00 37.61 65 ALA C N 1
ATOM 2597 C CA . ALA C 1 86 ? 20.187 25.939 -2.419 1.00 46.66 65 ALA C CA 1
ATOM 2598 C C . ALA C 1 86 ? 18.948 25.922 -3.334 1.00 43.91 65 ALA C C 1
ATOM 2599 O O . ALA C 1 86 ? 19.083 25.903 -4.566 1.00 36.92 65 ALA C O 1
ATOM 2601 N N . SER C 1 87 ? 17.753 25.891 -2.741 1.00 34.60 66 SER C N 1
ATOM 2602 C CA . SER C 1 87 ? 16.537 25.600 -3.514 1.00 39.28 66 SER C CA 1
ATOM 2603 C C . SER C 1 87 ? 16.278 26.567 -4.686 1.00 40.63 66 SER C C 1
ATOM 2604 O O . SER C 1 87 ? 15.950 26.116 -5.782 1.00 38.16 66 SER C O 1
ATOM 2607 N N . PRO C 1 88 ? 16.428 27.892 -4.480 1.00 37.45 67 PRO C N 1
ATOM 2608 C CA . PRO C 1 88 ? 16.179 28.744 -5.653 1.00 36.09 67 PRO C CA 1
ATOM 2609 C C . PRO C 1 88 ? 17.182 28.519 -6.791 1.00 40.69 67 PRO C C 1
ATOM 2610 O O . PRO C 1 88 ? 16.828 28.649 -7.971 1.00 39.29 67 PRO C O 1
ATOM 2614 N N . ASN C 1 89 ? 18.423 28.199 -6.451 1.00 41.68 68 ASN C N 1
ATOM 2615 C CA . ASN C 1 89 ? 19.400 27.883 -7.491 1.00 42.14 68 ASN C CA 1
ATOM 2616 C C . ASN C 1 89 ? 19.142 26.505 -8.112 1.00 43.31 68 ASN C C 1
ATOM 2617 O O . ASN C 1 89 ? 19.308 26.311 -9.317 1.00 44.42 68 ASN C O 1
ATOM 2622 N N . LEU C 1 90 ? 18.721 25.543 -7.303 1.00 39.77 69 LEU C N 1
ATOM 2623 C CA . LEU C 1 90 ? 18.390 24.239 -7.876 1.00 36.04 69 LEU C CA 1
ATOM 2624 C C . LEU C 1 90 ? 17.255 24.401 -8.896 1.00 41.73 69 LEU C C 1
ATOM 2625 O O . LEU C 1 90 ? 17.287 23.784 -9.962 1.00 36.21 69 LEU C O 1
ATOM 2630 N N . MET C 1 91 ? 16.283 25.261 -8.586 1.00 42.27 70 MET C N 1
ATOM 2631 C CA . MET C 1 91 ? 15.166 25.512 -9.500 1.00 44.33 70 MET C CA 1
ATOM 2632 C C . MET C 1 91 ? 15.688 26.081 -10.819 1.00 38.22 70 MET C C 1
ATOM 2633 O O . MET C 1 91 ? 15.295 25.643 -11.896 1.00 41.83 70 MET C O 1
ATOM 2638 N N . LYS C 1 92 ? 16.578 27.063 -10.712 1.00 39.41 71 LYS C N 1
ATOM 2639 C CA . LYS C 1 92 ? 17.113 27.757 -11.869 1.00 39.69 71 LYS C CA 1
ATOM 2640 C C . LYS C 1 92 ? 17.855 26.799 -12.783 1.00 41.64 71 LYS C C 1
ATOM 2641 O O . LYS C 1 92 ? 17.616 26.768 -13.994 1.00 46.91 71 LYS C O 1
ATOM 2643 N N . TYR C 1 93 ? 18.751 26.012 -12.200 1.00 40.14 72 TYR C N 1
ATOM 2644 C CA . TYR C 1 93 ? 19.550 25.095 -12.995 1.00 45.09 72 TYR C CA 1
ATOM 2645 C C . TYR C 1 93 ? 18.668 24.010 -13.604 1.00 40.74 72 TYR C C 1
ATOM 2646 O O . TYR C 1 93 ? 18.965 23.512 -14.694 1.00 38.01 72 TYR C O 1
ATOM 2655 N N . ALA C 1 94 ? 17.589 23.630 -12.917 1.00 37.96 73 ALA C N 1
ATOM 2656 C CA . ALA C 1 94 ? 16.699 22.623 -13.503 1.00 35.90 73 ALA C CA 1
ATOM 2657 C C . ALA C 1 94 ? 16.050 23.191 -14.766 1.00 37.67 73 ALA C C 1
ATOM 2658 O O . ALA C 1 94 ? 15.873 22.482 -15.741 1.00 36.81 73 ALA C O 1
ATOM 2660 N N . LEU C 1 95 ? 15.702 24.477 -14.741 1.00 40.07 74 LEU C N 1
ATOM 2661 C CA . LEU C 1 95 ? 15.015 25.105 -15.869 1.00 42.06 74 LEU C CA 1
ATOM 2662 C C . LEU C 1 95 ? 15.960 25.414 -17.030 1.00 44.27 74 LEU C C 1
ATOM 2663 O O . LEU C 1 95 ? 15.606 25.236 -18.190 1.00 43.93 74 LEU C O 1
ATOM 2668 N N . THR C 1 96 ? 17.147 25.919 -16.715 1.00 42.77 75 THR C N 1
ATOM 2669 C CA . THR C 1 96 ? 18.125 26.280 -17.746 1.00 43.16 75 THR C CA 1
ATOM 2670 C C . THR C 1 96 ? 18.848 25.065 -18.303 1.00 50.66 75 THR C C 1
ATOM 2671 O O . THR C 1 96 ? 19.252 25.063 -19.459 1.00 51.11 75 THR C O 1
ATOM 2675 N N . GLY C 1 97 ? 19.067 24.059 -17.454 1.00 44.61 76 GLY C N 1
ATOM 2676 C CA . GLY C 1 97 ? 19.851 22.905 -17.852 1.00 41.77 76 GLY C CA 1
ATOM 2677 C C . GLY C 1 97 ? 21.362 23.133 -17.864 1.00 45.50 76 GLY C C 1
ATOM 2678 O O . GLY C 1 97 ? 22.108 22.304 -18.377 1.00 45.22 76 GLY C O 1
ATOM 2679 N N . LYS C 1 98 ? 21.820 24.259 -17.327 1.00 44.54 77 LYS C N 1
ATOM 2680 C CA . LYS C 1 98 ? 23.257 24.548 -17.292 1.00 49.77 77 LYS C CA 1
ATOM 2681 C C . LYS C 1 98 ? 24.005 23.521 -16.438 1.00 45.06 77 LYS C C 1
ATOM 2682 O O . LYS C 1 98 ? 23.523 23.114 -15.384 1.00 40.18 77 LYS C O 1
ATOM 2684 N N . HIS C 1 99 ? 25.178 23.094 -16.896 1.00 42.22 78 HIS C N 1
ATOM 2685 C CA . HIS C 1 99 ? 25.963 22.099 -16.167 1.00 48.38 78 HIS C CA 1
ATOM 2686 C C . HIS C 1 99 ? 26.705 22.745 -15.014 1.00 46.30 78 HIS C C 1
ATOM 2687 O O . HIS C 1 99 ? 26.948 23.941 -15.045 1.00 44.94 78 HIS C O 1
ATOM 2694 N N . VAL C 1 100 ? 27.063 21.954 -14.004 1.00 48.22 79 VAL C N 1
ATOM 2695 C CA . VAL C 1 100 ? 28.033 22.387 -13.002 1.00 51.86 79 VAL C CA 1
ATOM 2696 C C . VAL C 1 100 ? 29.170 21.379 -12.997 1.00 50.72 79 VAL C C 1
ATOM 2697 O O . VAL C 1 100 ? 28.969 20.217 -13.349 1.00 45.53 79 VAL C O 1
ATOM 2701 N N . ASP C 1 101 ? 30.356 21.829 -12.593 1.00 46.81 80 ASP C N 1
ATOM 2702 C CA . ASP C 1 101 ? 31.573 21.038 -12.717 1.00 51.87 80 ASP C CA 1
ATOM 2703 C C . ASP C 1 101 ? 31.530 19.748 -11.914 1.00 43.00 80 ASP C C 1
ATOM 2704 O O . ASP C 1 101 ? 31.934 18.698 -12.396 1.00 49.51 80 ASP C O 1
ATOM 2709 N N . GLN C 1 102 ? 31.054 19.832 -10.680 1.00 47.24 81 GLN C N 1
ATOM 2710 C CA . GLN C 1 102 ? 31.199 18.724 -9.752 1.00 45.53 81 GLN C CA 1
ATOM 2711 C C . GLN C 1 102 ? 30.176 18.751 -8.631 1.00 46.34 81 GLN C C 1
ATOM 2712 O O . GLN C 1 102 ? 29.804 19.821 -8.156 1.00 47.02 81 GLN C O 1
ATOM 2718 N N . ALA C 1 103 ? 29.734 17.563 -8.219 1.00 41.21 82 ALA C N 1
ATOM 2719 C CA . ALA C 1 103 ? 28.946 17.378 -7.008 1.00 41.27 82 ALA C CA 1
ATOM 2720 C C . ALA C 1 103 ? 29.594 16.255 -6.215 1.00 43.02 82 ALA C C 1
ATOM 2721 O O . ALA C 1 103 ? 30.023 15.257 -6.794 1.00 42.02 82 ALA C O 1
ATOM 2723 N N . VAL C 1 104 ? 29.706 16.439 -4.904 1.00 41.38 83 VAL C N 1
ATOM 2724 C CA . VAL C 1 104 ? 30.322 15.441 -4.040 1.00 42.07 83 VAL C CA 1
ATOM 2725 C C . VAL C 1 104 ? 29.405 15.069 -2.891 1.00 43.35 83 VAL C C 1
ATOM 2726 O O . VAL C 1 104 ? 29.055 15.925 -2.073 1.00 42.99 83 VAL C O 1
ATOM 2730 N N . LEU C 1 105 ? 29.034 13.791 -2.822 1.00 35.13 84 LEU C N 1
ATOM 2731 C CA . LEU C 1 105 ? 28.180 13.313 -1.738 1.00 34.93 84 LEU C CA 1
ATOM 2732 C C . LEU C 1 105 ? 29.011 12.519 -0.730 1.00 39.59 84 LEU C C 1
ATOM 2733 O O . LEU C 1 105 ? 29.769 11.636 -1.100 1.00 40.45 84 LEU C O 1
ATOM 2738 N N . VAL C 1 106 ? 28.857 12.843 0.545 1.00 38.18 85 VAL C N 1
ATOM 2739 C CA . VAL C 1 106 ? 29.583 12.180 1.618 1.00 38.66 85 VAL C CA 1
ATOM 2740 C C . VAL C 1 106 ? 28.647 11.697 2.729 1.00 42.70 85 VAL C C 1
ATOM 2741 O O . VAL C 1 106 ? 27.770 12.447 3.183 1.00 43.98 85 VAL C O 1
ATOM 2745 N N . MET C 1 107 ? 28.844 10.455 3.166 1.00 38.26 86 MET C N 1
ATOM 2746 C CA . MET C 1 107 ? 28.197 9.941 4.371 1.00 37.09 86 MET C CA 1
ATOM 2747 C C . MET C 1 107 ? 29.248 9.784 5.467 1.00 41.91 86 MET C C 1
ATOM 2748 O O . MET C 1 107 ? 30.311 9.186 5.259 1.00 42.90 86 MET C O 1
ATOM 2753 N N . ARG C 1 108 ? 28.948 10.331 6.637 1.00 42.55 87 ARG C N 1
ATOM 2754 C CA . ARG C 1 108 ? 29.869 10.302 7.754 1.00 42.91 87 ARG C CA 1
ATOM 2755 C C . ARG C 1 108 ? 29.202 9.652 8.947 1.00 48.84 87 ARG C C 1
ATOM 2756 O O . ARG C 1 108 ? 28.116 10.077 9.359 1.00 45.34 87 ARG C O 1
ATOM 2764 N N . LYS C 1 109 ? 29.834 8.624 9.506 1.00 46.57 88 LYS C N 1
ATOM 2765 C CA . LYS C 1 109 ? 29.250 7.940 10.657 1.00 57.42 88 LYS C CA 1
ATOM 2766 C C . LYS C 1 109 ? 29.122 8.867 11.863 1.00 60.25 88 LYS C C 1
ATOM 2767 O O . LYS C 1 109 ? 29.918 9.790 12.044 1.00 65.04 88 LYS C O 1
ATOM 2773 N N . ALA C 1 110 ? 28.092 8.621 12.666 1.00 61.44 89 ALA C N 1
ATOM 2774 C CA . ALA C 1 110 ? 27.887 9.334 13.918 1.00 64.74 89 ALA C CA 1
ATOM 2775 C C . ALA C 1 110 ? 28.652 8.676 15.053 1.00 69.99 89 ALA C C 1
ATOM 2776 O O . ALA C 1 110 ? 29.092 7.537 14.925 1.00 70.24 89 ALA C O 1
ATOM 2778 N N . GLY C 1 111 ? 28.808 9.392 16.164 1.00 74.75 90 GLY C N 1
ATOM 2779 C CA . GLY C 1 111 ? 29.335 8.792 17.376 1.00 75.37 90 GLY C CA 1
ATOM 2780 C C . GLY C 1 111 ? 30.789 9.095 17.674 1.00 80.10 90 GLY C C 1
ATOM 2781 O O . GLY C 1 111 ? 31.357 10.062 17.170 1.00 78.15 90 GLY C O 1
ATOM 2782 N N . GLY C 1 112 ? 31.387 8.250 18.507 1.00 88.12 91 GLY C N 1
ATOM 2783 C CA . GLY C 1 112 ? 32.742 8.450 18.988 1.00 96.47 91 GLY C CA 1
ATOM 2784 C C . GLY C 1 112 ? 33.808 8.418 17.913 1.00 95.74 91 GLY C C 1
ATOM 2785 O O . GLY C 1 112 ? 34.839 9.079 18.037 1.00 104.91 91 GLY C O 1
ATOM 2786 N N . ASN C 1 113 ? 33.577 7.628 16.870 1.00 82.88 92 ASN C N 1
ATOM 2787 C CA . ASN C 1 113 ? 34.512 7.554 15.757 1.00 79.47 92 ASN C CA 1
ATOM 2788 C C . ASN C 1 113 ? 33.834 7.943 14.441 1.00 73.72 92 ASN C C 1
ATOM 2789 O O . ASN C 1 113 ? 33.425 7.074 13.671 1.00 68.37 92 ASN C O 1
ATOM 2794 N N . PRO C 1 114 ? 33.724 9.259 14.183 1.00 74.54 93 PRO C N 1
ATOM 2795 C CA . PRO C 1 114 ? 32.990 9.808 13.034 1.00 67.91 93 PRO C CA 1
ATOM 2796 C C . PRO C 1 114 ? 33.750 9.765 11.700 1.00 71.82 93 PRO C C 1
ATOM 2797 O O . PRO C 1 114 ? 34.269 10.778 11.233 1.00 78.07 93 PRO C O 1
ATOM 2801 N N . LEU C 1 115 ? 33.784 8.591 11.085 1.00 66.66 94 LEU C N 1
ATOM 2802 C CA . LEU C 1 115 ? 34.502 8.389 9.835 1.00 61.56 94 LEU C CA 1
ATOM 2803 C C . LEU C 1 115 ? 33.672 8.761 8.607 1.00 58.64 94 LEU C C 1
ATOM 2804 O O . LEU C 1 115 ? 32.484 8.425 8.525 1.00 50.79 94 LEU C O 1
ATOM 2809 N N . GLU C 1 116 ? 34.286 9.470 7.660 1.00 49.26 95 GLU C N 1
ATOM 2810 C CA . GLU C 1 116 ? 33.665 9.663 6.350 1.00 51.01 95 GLU C CA 1
ATOM 2811 C C . GLU C 1 116 ? 33.944 8.413 5.534 1.00 51.94 95 GLU C C 1
ATOM 2812 O O . GLU C 1 116 ? 35.038 8.237 5.002 1.00 50.58 95 GLU C O 1
ATOM 2818 N N . TYR C 1 117 ? 32.959 7.531 5.459 1.00 43.10 96 TYR C N 1
ATOM 2819 C CA . TYR C 1 117 ? 33.195 6.192 4.951 1.00 42.49 96 TYR C CA 1
ATOM 2820 C C . TYR C 1 117 ? 32.695 5.995 3.521 1.00 42.98 96 TYR C C 1
ATOM 2821 O O . TYR C 1 117 ? 33.007 4.996 2.880 1.00 45.65 96 TYR C O 1
ATOM 2830 N N . LEU C 1 118 ? 31.891 6.923 3.025 1.00 41.69 97 LEU C N 1
ATOM 2831 C CA . LEU C 1 118 ? 31.457 6.836 1.636 1.00 37.98 97 LEU C CA 1
ATOM 2832 C C . LEU C 1 118 ? 31.480 8.197 0.995 1.00 39.58 97 LEU C C 1
ATOM 2833 O O . LEU C 1 118 ? 30.884 9.142 1.521 1.00 42.30 97 LEU C O 1
ATOM 2838 N N . LYS C 1 119 ? 32.150 8.291 -0.145 1.00 40.17 98 LYS C N 1
ATOM 2839 C CA . LYS C 1 119 ? 32.216 9.535 -0.889 1.00 43.23 98 LYS C CA 1
ATOM 2840 C C . LYS C 1 119 ? 31.941 9.257 -2.354 1.00 42.81 98 LYS C C 1
ATOM 2841 O O . LYS C 1 119 ? 32.636 8.467 -2.997 1.00 43.91 98 LYS C O 1
ATOM 2847 N N . LEU C 1 120 ? 30.914 9.904 -2.879 1.00 35.29 99 LEU C N 1
ATOM 2848 C CA . LEU C 1 120 ? 30.551 9.726 -4.269 1.00 36.60 99 LEU C CA 1
ATOM 2849 C C . LEU C 1 120 ? 30.786 11.050 -5.014 1.00 43.03 99 LEU C C 1
ATOM 2850 O O . LEU C 1 120 ? 30.139 12.067 -4.718 1.00 42.90 99 LEU C O 1
ATOM 2855 N N . THR C 1 121 ? 31.741 11.039 -5.948 1.00 40.54 100 THR C N 1
ATOM 2856 C CA . THR C 1 121 ? 32.126 12.228 -6.700 1.00 39.99 100 THR C CA 1
ATOM 2857 C C . THR C 1 121 ? 31.571 12.177 -8.119 1.00 45.14 100 THR C C 1
ATOM 2858 O O . THR C 1 121 ? 31.882 11.265 -8.897 1.00 45.15 100 THR C O 1
ATOM 2862 N N . MET C 1 122 ? 30.744 13.167 -8.438 1.00 46.32 101 MET C N 1
ATOM 2863 C CA . MET C 1 122 ? 30.063 13.260 -9.725 1.00 45.71 101 MET C CA 1
ATOM 2864 C C . MET C 1 122 ? 30.613 14.438 -10.529 1.00 42.95 101 MET C C 1
ATOM 2865 O O . MET C 1 122 ? 30.628 15.567 -10.033 1.00 46.72 101 MET C O 1
ATOM 2870 N N . SER C 1 123 ? 31.065 14.181 -11.758 1.00 39.58 102 SER C N 1
ATOM 2871 C CA . SER C 1 123 ? 31.680 15.220 -12.589 1.00 47.95 102 SER C CA 1
ATOM 2872 C C . SER C 1 123 ? 30.814 15.583 -13.793 1.00 49.89 102 SER C C 1
ATOM 2873 O O . SER C 1 123 ? 30.231 14.700 -14.417 1.00 48.70 102 SER C O 1
ATOM 2876 N N . ASP C 1 124 ? 30.752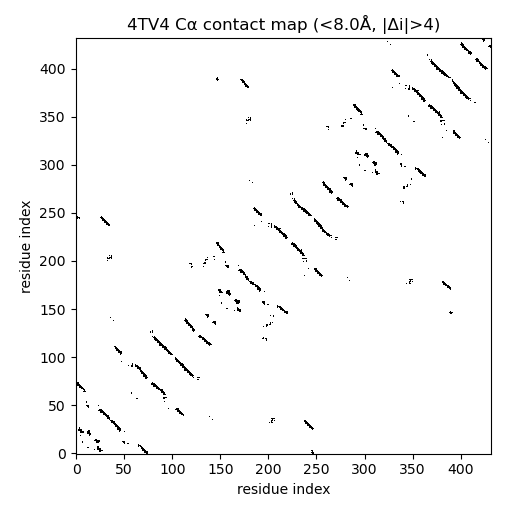 16.879 -14.110 1.00 51.19 103 ASP C N 1
ATOM 2877 C CA . ASP C 1 124 ? 29.932 17.407 -15.203 1.00 46.84 103 ASP C CA 1
ATOM 2878 C C . ASP C 1 124 ? 28.478 17.037 -14.931 1.00 46.52 103 ASP C C 1
ATOM 2879 O O . ASP C 1 124 ? 27.953 16.079 -15.493 1.00 39.56 103 ASP C O 1
ATOM 2884 N N . VAL C 1 125 ? 27.855 17.811 -14.047 1.00 39.05 104 VAL C N 1
ATOM 2885 C CA . VAL C 1 125 ? 26.571 17.475 -13.454 1.00 41.62 104 VAL C CA 1
ATOM 2886 C C . VAL C 1 125 ? 25.460 18.329 -14.019 1.00 43.49 104 VAL C C 1
ATOM 2887 O O . VAL C 1 125 ? 25.665 19.516 -14.265 1.00 41.33 104 VAL C O 1
ATOM 2891 N N . ILE C 1 126 ? 24.301 17.713 -14.244 1.00 34.16 105 ILE C N 1
ATOM 2892 C CA . ILE C 1 126 ? 23.074 18.426 -14.608 1.00 34.20 105 ILE C CA 1
ATOM 2893 C C . ILE C 1 126 ? 22.002 18.218 -13.531 1.00 42.08 105 ILE C C 1
ATOM 2894 O O . ILE C 1 126 ? 21.828 17.098 -13.048 1.00 40.24 105 ILE C O 1
ATOM 2899 N N . ILE C 1 127 ? 21.285 19.283 -13.165 1.00 40.40 106 ILE C N 1
ATOM 2900 C CA . ILE C 1 127 ? 20.112 19.174 -12.293 1.00 40.22 106 ILE C CA 1
ATOM 2901 C C . ILE C 1 127 ? 18.913 18.792 -13.146 1.00 41.56 106 ILE C C 1
ATOM 2902 O O . ILE C 1 127 ? 18.395 19.632 -13.873 1.00 41.62 106 ILE C O 1
ATOM 2907 N N . THR C 1 128 ? 18.479 17.534 -13.070 1.00 35.29 107 THR C N 1
ATOM 2908 C CA . THR C 1 128 ? 17.443 17.027 -13.967 1.00 35.74 107 THR C CA 1
ATOM 2909 C C . THR C 1 128 ? 16.023 17.121 -13.418 1.00 40.63 107 THR C C 1
ATOM 2910 O O . THR C 1 128 ? 15.052 16.956 -14.169 1.00 37.03 107 THR C O 1
ATOM 2914 N N . ARG C 1 129 ? 15.892 17.328 -12.112 1.00 34.60 108 ARG C N 1
ATOM 2915 C CA . ARG C 1 129 ? 14.570 17.284 -11.473 1.00 38.33 108 ARG C CA 1
ATOM 2916 C C . ARG C 1 129 ? 14.600 17.946 -10.114 1.00 42.68 108 ARG C C 1
ATOM 2917 O O . ARG C 1 129 ? 15.549 17.757 -9.343 1.00 42.80 108 ARG C O 1
ATOM 2925 N N . VAL C 1 130 ? 13.571 18.745 -9.841 1.00 36.01 109 VAL C N 1
ATOM 2926 C CA . VAL C 1 130 ? 13.388 19.381 -8.538 1.00 33.33 109 VAL C CA 1
ATOM 2927 C C . VAL C 1 130 ? 11.917 19.259 -8.151 1.00 35.22 109 VAL C C 1
ATOM 2928 O O . VAL C 1 130 ? 11.031 19.556 -8.952 1.00 33.21 109 VAL C O 1
ATOM 2932 N N . ARG C 1 131 ? 11.656 18.811 -6.927 1.00 32.06 110 ARG C N 1
ATOM 2933 C CA . ARG C 1 131 ? 10.299 18.568 -6.487 1.00 35.37 110 ARG C CA 1
ATOM 2934 C C . ARG C 1 131 ? 10.145 19.076 -5.064 1.00 35.27 110 ARG C C 1
ATOM 2935 O O . ARG C 1 131 ? 10.326 18.329 -4.103 1.00 36.43 110 ARG C O 1
ATOM 2943 N N . PRO C 1 132 ? 9.850 20.366 -4.925 1.00 35.89 111 PRO C N 1
ATOM 2944 C CA . PRO C 1 132 ? 9.646 20.923 -3.586 1.00 38.98 111 PRO C CA 1
ATOM 2945 C C . PRO C 1 132 ? 8.233 20.671 -3.091 1.00 33.90 111 PRO C C 1
ATOM 2946 O O . PRO C 1 132 ? 7.325 20.453 -3.893 1.00 41.92 111 PRO C O 1
ATOM 2950 N N . SER C 1 133 ? 8.066 20.671 -1.774 1.00 34.61 112 SER C N 1
ATOM 2951 C CA . SER C 1 133 ? 6.761 20.526 -1.153 1.00 43.19 112 SER C CA 1
ATOM 2952 C C . SER C 1 133 ? 6.826 21.103 0.251 1.00 46.45 112 SER C C 1
ATOM 2953 O O . SER C 1 133 ? 7.903 21.263 0.816 1.00 46.45 112 SER C O 1
ATOM 2956 N N . GLY C 1 134 ? 5.671 21.393 0.824 1.00 42.51 113 GLY C N 1
ATOM 2957 C CA . GLY C 1 134 ? 5.626 21.865 2.187 1.00 43.99 113 GLY C CA 1
ATOM 2958 C C . GLY C 1 134 ? 4.312 21.515 2.829 1.00 42.94 113 GLY C C 1
ATOM 2959 O O . GLY C 1 134 ? 3.312 21.310 2.149 1.00 54.69 113 GLY C O 1
ATOM 2960 N N . SER C 1 135 ? 4.308 21.485 4.155 1.00 42.93 114 SER C N 1
ATOM 2961 C CA . SER C 1 135 ? 3.121 21.125 4.903 1.00 42.77 114 SER C CA 1
ATOM 2962 C C . SER C 1 135 ? 3.026 21.903 6.213 1.00 46.45 114 SER C C 1
ATOM 2963 O O . SER C 1 135 ? 4.044 22.323 6.763 1.00 44.43 114 SER C O 1
ATOM 2966 N N . ARG C 1 136 ? 1.816 22.115 6.709 1.00 46.33 115 ARG C N 1
ATOM 2967 C CA . ARG C 1 136 ? 1.657 22.720 8.025 1.00 53.56 115 ARG C CA 1
ATOM 2968 C C . ARG C 1 136 ? 2.110 21.760 9.123 1.00 65.13 115 ARG C C 1
ATOM 2969 O O . ARG C 1 136 ? 2.595 22.195 10.164 1.00 78.45 115 ARG C O 1
ATOM 2977 N N . ASP C 1 137 ? 1.954 20.459 8.882 1.00 63.98 116 ASP C N 1
ATOM 2978 C CA . ASP C 1 137 ? 2.252 19.438 9.887 1.00 74.72 116 ASP C CA 1
ATOM 2979 C C . ASP C 1 137 ? 3.681 18.917 9.768 1.00 78.23 116 ASP C C 1
ATOM 2980 O O . ASP C 1 137 ? 3.956 18.000 8.993 1.00 78.42 116 ASP C O 1
ATOM 2982 N N . ARG C 1 141 ? 7.113 21.022 8.169 1.00 85.08 120 ARG C N 1
ATOM 2983 C CA . ARG C 1 141 ? 7.667 20.083 7.200 1.00 76.07 120 ARG C CA 1
ATOM 2984 C C . ARG C 1 141 ? 7.874 20.736 5.832 1.00 76.33 120 ARG C C 1
ATOM 2985 O O . ARG C 1 141 ? 6.930 21.205 5.193 1.00 80.05 120 ARG C O 1
ATOM 2987 N N . SER C 1 142 ? 9.127 20.781 5.403 1.00 67.38 121 SER C N 1
ATOM 2988 C CA . SER C 1 142 ? 9.461 21.165 4.044 1.00 62.22 121 SER C CA 1
ATOM 2989 C C . SER C 1 142 ? 10.447 20.181 3.460 1.00 60.65 121 SER C C 1
ATOM 2990 O O . SER C 1 142 ? 11.514 19.963 4.027 1.00 75.48 121 SER C O 1
ATOM 2993 N N . ARG C 1 143 ? 10.098 19.566 2.347 1.00 50.12 122 ARG C N 1
ATOM 2994 C CA . ARG C 1 143 ? 10.999 18.597 1.764 1.00 45.45 122 ARG C CA 1
ATOM 2995 C C . ARG C 1 143 ? 11.177 18.959 0.310 1.00 46.68 122 ARG C C 1
ATOM 2996 O O . ARG C 1 143 ? 10.280 19.529 -0.307 1.00 50.50 122 ARG C O 1
ATOM 2998 N N . GLU C 1 144 ? 12.336 18.636 -0.247 1.00 37.17 123 GLU C N 1
ATOM 2999 C CA . GLU C 1 144 ? 12.540 18.878 -1.654 1.00 31.71 123 GLU C CA 1
ATOM 3000 C C . GLU C 1 144 ? 13.386 17.757 -2.186 1.00 40.31 123 GLU C C 1
ATOM 3001 O O . GLU C 1 144 ? 14.487 17.490 -1.692 1.00 35.76 123 GLU C O 1
ATOM 3007 N N . THR C 1 145 ? 12.871 17.134 -3.230 1.00 36.77 124 THR C N 1
ATOM 3008 C CA . THR C 1 145 ? 13.527 16.013 -3.854 1.00 33.75 124 THR C CA 1
ATOM 3009 C C . THR C 1 145 ? 14.186 16.486 -5.135 1.00 35.61 124 THR C C 1
ATOM 3010 O O . THR C 1 145 ? 13.549 17.155 -5.945 1.00 40.81 124 THR C O 1
ATOM 3014 N N . VAL C 1 146 ? 15.461 16.137 -5.312 1.00 35.67 125 VAL C N 1
ATOM 3015 C CA . VAL C 1 146 ? 16.276 16.623 -6.422 1.00 33.04 125 VAL C CA 1
ATOM 3016 C C . VAL C 1 146 ? 16.985 15.473 -7.137 1.00 35.70 125 VAL C C 1
ATOM 3017 O O . VAL C 1 146 ? 17.456 14.560 -6.475 1.00 34.38 125 VAL C O 1
ATOM 3021 N N . SER C 1 147 ? 17.088 15.515 -8.466 1.00 33.35 126 SER C N 1
ATOM 3022 C CA . SER C 1 147 ? 17.865 14.493 -9.177 1.00 31.39 126 SER C CA 1
ATOM 3023 C C . SER C 1 147 ? 19.023 15.100 -9.944 1.00 35.15 126 SER C C 1
ATOM 3024 O O . SER C 1 147 ? 18.944 16.242 -10.388 1.00 38.38 126 SER C O 1
ATOM 3027 N N . LEU C 1 148 ? 20.104 14.331 -10.073 1.00 34.72 127 LEU C N 1
ATOM 3028 C CA . LEU C 1 148 ? 21.324 14.759 -10.761 1.00 35.03 127 LEU C CA 1
ATOM 3029 C C . LEU C 1 148 ? 21.764 13.725 -11.799 1.00 39.89 127 LEU C C 1
ATOM 3030 O O . LEU C 1 148 ? 21.742 12.530 -11.513 1.00 36.33 127 LEU C O 1
ATOM 3035 N N . SER C 1 149 ? 22.220 14.172 -12.964 1.00 30.35 128 SER C N 1
ATOM 3036 C CA A SER C 1 149 ? 22.863 13.270 -13.911 0.37 33.78 128 SER C CA 1
ATOM 3037 C CA B SER C 1 149 ? 22.864 13.272 -13.919 0.63 33.55 128 SER C CA 1
ATOM 3038 C C . SER C 1 149 ? 24.307 13.718 -14.094 1.00 39.90 128 SER C C 1
ATOM 3039 O O . SER C 1 149 ? 24.623 14.883 -13.887 1.00 43.97 128 SER C O 1
ATOM 3044 N N . PHE C 1 150 ? 25.189 12.801 -14.477 1.00 37.08 129 PHE C N 1
ATOM 3045 C CA . PHE C 1 150 ? 26.603 13.172 -14.552 1.00 46.27 129 PHE C CA 1
ATOM 3046 C C . PHE C 1 150 ? 27.391 12.369 -15.599 1.00 45.01 129 PHE C C 1
ATOM 3047 O O . PHE C 1 150 ? 27.050 11.231 -15.903 1.00 42.41 129 PHE C O 1
ATOM 3055 N N . ALA C 1 151 ? 28.429 12.984 -16.163 1.00 46.68 130 ALA C N 1
ATOM 3056 C CA . ALA C 1 151 ? 29.268 12.333 -17.179 1.00 47.70 130 ALA C CA 1
ATOM 3057 C C . ALA C 1 151 ? 30.224 11.272 -16.609 1.00 47.12 130 ALA C C 1
ATOM 3058 O O . ALA C 1 151 ? 30.488 10.261 -17.255 1.00 51.52 130 ALA C O 1
ATOM 3060 N N . LYS C 1 152 ? 30.762 11.514 -15.418 1.00 44.06 131 LYS C N 1
ATOM 3061 C CA . LYS C 1 152 ? 31.713 10.584 -14.802 1.00 42.63 131 LYS C CA 1
ATOM 3062 C C . LYS C 1 152 ? 31.444 10.420 -13.313 1.00 45.36 131 LYS C C 1
ATOM 3063 O O . LYS C 1 152 ? 30.872 11.306 -12.677 1.00 46.38 131 LYS C O 1
ATOM 3065 N N . VAL C 1 153 ? 31.857 9.289 -12.750 1.00 38.87 132 VAL C N 1
ATOM 3066 C CA . VAL C 1 153 ? 31.613 9.036 -11.346 1.00 40.32 132 VAL C CA 1
ATOM 3067 C C . VAL C 1 153 ? 32.800 8.362 -10.676 1.00 42.86 132 VAL C C 1
ATOM 3068 O O . VAL C 1 153 ? 33.521 7.582 -11.303 1.00 43.37 132 VAL C O 1
ATOM 3072 N N . LYS C 1 154 ? 33.004 8.680 -9.402 1.00 38.23 133 LYS C N 1
ATOM 3073 C CA . LYS C 1 154 ? 34.011 8.003 -8.597 1.00 40.58 133 LYS C CA 1
ATOM 3074 C C . LYS C 1 154 ? 33.423 7.631 -7.241 1.00 38.93 133 LYS C C 1
ATOM 3075 O O . LYS C 1 154 ? 32.786 8.460 -6.602 1.00 37.63 133 LYS C O 1
ATOM 3081 N N . GLN C 1 155 ? 33.655 6.398 -6.795 1.00 40.88 134 GLN C N 1
ATOM 3082 C CA . GLN C 1 155 ? 33.161 5.977 -5.495 1.00 39.83 134 GLN C CA 1
ATOM 3083 C C . GLN C 1 155 ? 34.296 5.521 -4.580 1.00 40.16 134 GLN C C 1
ATOM 3084 O O . GLN C 1 155 ? 35.052 4.621 -4.926 1.00 41.99 134 GLN C O 1
ATOM 3090 N N . GLU C 1 156 ? 34.393 6.144 -3.406 1.00 40.38 135 GLU C N 1
ATOM 3091 C CA . GLU C 1 156 ? 35.386 5.770 -2.400 1.00 41.18 135 GLU C CA 1
ATOM 3092 C C . GLU C 1 156 ? 34.685 5.271 -1.151 1.00 39.96 135 GLU C C 1
ATOM 3093 O O . GLU C 1 156 ? 33.821 5.949 -0.599 1.00 43.56 135 GLU C O 1
ATOM 3099 N N . TYR C 1 157 ? 35.025 4.060 -0.742 1.00 39.72 136 TYR C N 1
ATOM 3100 C CA . TYR C 1 157 ? 34.535 3.492 0.504 1.00 39.42 136 TYR C CA 1
ATOM 3101 C C . TYR C 1 157 ? 35.677 3.245 1.482 1.00 39.85 136 TYR C C 1
ATOM 3102 O O . TYR C 1 157 ? 36.704 2.713 1.085 1.00 44.88 136 TYR C O 1
ATOM 3111 N N . VAL C 1 158 ? 35.526 3.689 2.725 1.00 42.47 137 VAL C N 1
ATOM 3112 C CA . VAL C 1 158 ? 36.555 3.472 3.751 1.00 47.17 137 VAL C CA 1
ATOM 3113 C C . VAL C 1 158 ? 36.114 2.423 4.773 1.00 47.43 137 VAL C C 1
ATOM 3114 O O . VAL C 1 158 ? 35.010 2.519 5.331 1.00 47.44 137 VAL C O 1
ATOM 3118 N N . VAL C 1 159 ? 36.949 1.413 5.004 1.00 46.58 138 VAL C N 1
ATOM 3119 C CA . VAL C 1 159 ? 36.615 0.360 5.964 1.00 50.57 138 VAL C CA 1
ATOM 3120 C C . VAL C 1 159 ? 36.920 0.754 7.407 1.00 49.98 138 VAL C C 1
ATOM 3121 O O . VAL C 1 159 ? 38.030 1.179 7.715 1.00 53.79 138 VAL C O 1
ATOM 3125 N N . GLN C 1 160 ? 35.942 0.612 8.295 1.00 50.89 139 GLN C N 1
ATOM 3126 C CA . GLN C 1 160 ? 36.172 0.908 9.706 1.00 55.57 139 GLN C CA 1
ATOM 3127 C C . GLN C 1 160 ? 36.325 -0.388 10.500 1.00 64.15 139 GLN C C 1
ATOM 3128 O O . GLN C 1 160 ? 35.489 -1.290 10.381 1.00 60.79 139 GLN C O 1
ATOM 3134 N N . ASN C 1 161 ? 37.365 -0.478 11.326 1.00 67.21 140 ASN C N 1
ATOM 3135 C CA . ASN C 1 161 ? 37.541 -1.653 12.179 1.00 69.88 140 ASN C CA 1
ATOM 3136 C C . ASN C 1 161 ? 36.774 -1.507 13.496 1.00 75.67 140 ASN C C 1
ATOM 3137 O O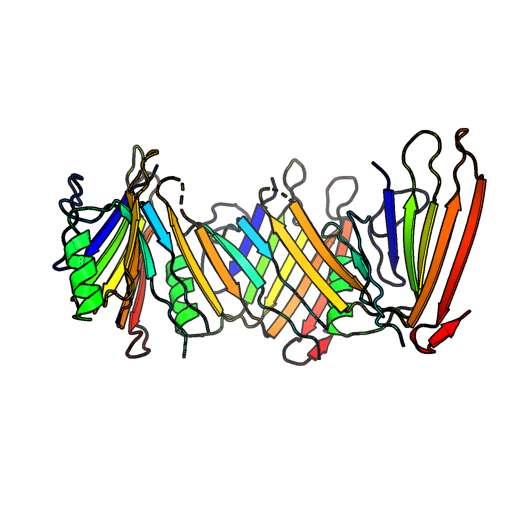 . ASN C 1 161 ? 36.231 -0.441 13.791 1.00 76.11 140 ASN C O 1
ATOM 3142 N N . ALA C 1 162 ? 36.722 -2.580 14.278 1.00 79.63 141 ALA C N 1
ATOM 3143 C CA . ALA C 1 162 ? 35.972 -2.581 15.533 1.00 83.53 141 ALA C CA 1
ATOM 3144 C C . ALA C 1 162 ? 36.502 -1.556 16.545 1.00 87.47 141 ALA C C 1
ATOM 3145 O O . ALA C 1 162 ? 35.761 -1.099 17.416 1.00 89.11 141 ALA C O 1
ATOM 3147 N N . GLN C 1 163 ? 37.774 -1.183 16.420 1.00 88.11 142 GLN C N 1
ATOM 3148 C CA . GLN C 1 163 ? 38.368 -0.205 17.329 1.00 91.31 142 GLN C CA 1
ATOM 3149 C C . GLN C 1 163 ? 38.055 1.212 16.850 1.00 89.28 142 GLN C C 1
ATOM 3150 O O . GLN C 1 163 ? 38.419 2.198 17.493 1.00 93.70 142 GLN C O 1
ATOM 3152 N N . GLY C 1 164 ? 37.361 1.298 15.720 1.00 79.91 143 GLY C N 1
ATOM 3153 C CA . GLY C 1 164 ? 36.942 2.568 15.164 1.00 73.03 143 GLY C CA 1
ATOM 3154 C C . GLY C 1 164 ? 37.884 3.258 14.193 1.00 70.76 143 GLY C C 1
ATOM 3155 O O . GLY C 1 164 ? 37.513 4.282 13.610 1.00 67.44 143 GLY C O 1
ATOM 3156 N N . GLY C 1 165 ? 39.076 2.701 13.976 1.00 70.14 144 GLY C N 1
ATOM 3157 C CA . GLY C 1 165 ? 40.004 3.315 13.041 1.00 59.21 144 GLY C CA 1
ATOM 3158 C C . GLY C 1 165 ? 39.815 2.897 11.591 1.00 62.85 144 GLY C C 1
ATOM 3159 O O . GLY C 1 165 ? 38.957 2.073 11.277 1.00 61.07 144 GLY C O 1
ATOM 3160 N N . SER C 1 166 ? 40.639 3.457 10.707 1.00 61.48 145 SER C N 1
ATOM 3161 C CA A SER C 1 166 ? 40.602 3.121 9.290 0.57 61.40 145 SER C CA 1
ATOM 3162 C CA B SER C 1 166 ? 40.585 3.114 9.295 0.43 61.32 145 SER C CA 1
ATOM 3163 C C . SER C 1 166 ? 41.195 1.736 9.050 1.00 64.29 145 SER C C 1
ATOM 3164 O O . SER C 1 166 ? 42.320 1.459 9.467 1.00 65.81 145 SER C O 1
ATOM 3169 N N . GLY C 1 167 ? 40.435 0.873 8.378 1.00 63.95 146 GLY C N 1
ATOM 3170 C CA . GLY C 1 167 ? 40.847 -0.499 8.128 1.00 65.50 146 GLY C CA 1
AT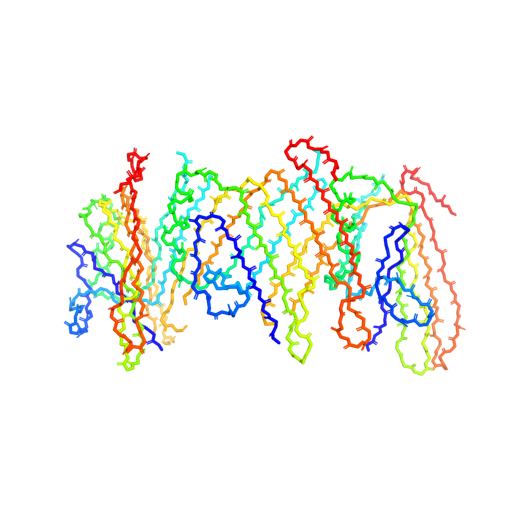OM 3171 C C . GLY C 1 167 ? 41.323 -0.732 6.707 1.00 66.40 146 GLY C C 1
ATOM 3172 O O . GLY C 1 167 ? 41.861 -1.787 6.377 1.00 70.76 146 GLY C O 1
ATOM 3173 N N . GLY C 1 168 ? 41.085 0.250 5.852 1.00 64.90 147 GLY C N 1
ATOM 3174 C CA . GLY C 1 168 ? 41.489 0.184 4.463 1.00 63.69 147 GLY C CA 1
ATOM 3175 C C . GLY C 1 168 ? 40.541 1.002 3.625 1.00 59.85 147 GLY C C 1
ATOM 3176 O O . GLY C 1 168 ? 39.638 1.639 4.164 1.00 59.42 147 GLY C O 1
ATOM 3177 N N . ALA C 1 169 ? 40.696 0.946 2.310 1.00 56.05 148 ALA C N 1
ATOM 3178 C CA . ALA C 1 169 ? 39.845 1.750 1.450 1.00 56.76 148 ALA C CA 1
ATOM 3179 C C . ALA C 1 169 ? 39.755 1.142 0.072 1.00 55.59 148 ALA C C 1
ATOM 3180 O O . ALA C 1 169 ? 40.699 0.529 -0.405 1.00 54.62 148 ALA C O 1
ATOM 3182 N N . VAL C 1 170 ? 38.610 1.320 -0.571 1.00 48.24 149 VAL C N 1
ATOM 3183 C CA . VAL C 1 170 ? 38.453 0.912 -1.958 1.00 47.90 149 VAL C CA 1
ATOM 3184 C C . VAL C 1 170 ? 37.921 2.066 -2.804 1.00 46.00 149 VAL C C 1
ATOM 3185 O O . VAL C 1 170 ? 36.980 2.766 -2.410 1.00 38.86 149 VAL C O 1
ATOM 3189 N N . THR C 1 171 ? 38.538 2.292 -3.951 1.00 45.19 150 THR C N 1
ATOM 3190 C CA . THR C 1 171 ? 38.130 3.392 -4.804 1.00 47.13 150 THR C CA 1
ATOM 3191 C C . THR C 1 171 ? 38.020 2.915 -6.234 1.00 47.41 150 THR C C 1
ATOM 3192 O O . THR C 1 171 ? 38.936 2.290 -6.742 1.00 41.30 150 THR C O 1
ATOM 3196 N N . THR C 1 172 ? 36.893 3.207 -6.883 1.00 41.72 151 THR C N 1
ATOM 3197 C CA . THR C 1 172 ? 36.756 2.934 -8.307 1.00 42.67 151 THR C CA 1
ATOM 3198 C C . THR C 1 172 ? 36.156 4.141 -9.011 1.00 43.55 151 THR C C 1
ATOM 3199 O O . THR C 1 172 ? 35.495 4.977 -8.381 1.00 44.19 151 THR C O 1
ATOM 3203 N N . SER C 1 173 ? 36.369 4.225 -10.320 1.00 45.57 152 SER C N 1
ATOM 3204 C CA . SER C 1 173 ? 35.856 5.353 -11.090 1.00 43.84 152 SER C CA 1
ATOM 3205 C C . SER C 1 173 ? 35.597 4.946 -12.522 1.00 49.48 152 SER C C 1
ATOM 3206 O O . SER C 1 173 ? 36.156 3.965 -13.027 1.00 43.94 152 SER C O 1
ATOM 3209 N N . PHE C 1 174 ? 34.747 5.712 -13.181 1.00 47.33 153 PHE C N 1
ATOM 3210 C CA . PHE C 1 174 ? 34.311 5.358 -14.515 1.00 50.30 153 PHE C CA 1
ATOM 3211 C C . PHE C 1 174 ? 33.839 6.592 -15.253 1.00 52.22 153 PHE C C 1
ATOM 3212 O O . PHE C 1 174 ? 33.124 7.431 -14.705 1.00 46.67 153 PHE C O 1
ATOM 3220 N N . ASP C 1 175 ? 34.271 6.696 -16.497 1.00 53.07 154 ASP C N 1
ATOM 3221 C CA . ASP C 1 175 ? 33.819 7.731 -17.401 1.00 52.35 154 ASP C CA 1
ATOM 3222 C C . ASP C 1 175 ? 32.583 7.197 -18.097 1.00 49.82 154 ASP C C 1
ATOM 3223 O O . ASP C 1 175 ? 32.686 6.517 -19.114 1.00 50.61 154 ASP C O 1
ATOM 3228 N N . ILE C 1 176 ? 31.416 7.529 -17.558 1.00 44.99 155 ILE C N 1
ATOM 3229 C CA . ILE C 1 176 ? 30.153 7.019 -18.085 1.00 39.85 155 ILE C CA 1
ATOM 3230 C C . ILE C 1 176 ? 29.891 7.519 -19.500 1.00 45.52 155 ILE C C 1
ATOM 3231 O O . ILE C 1 176 ? 29.538 6.744 -20.377 1.00 52.66 155 ILE C O 1
ATOM 3236 N N . LYS C 1 177 ? 30.086 8.814 -19.716 1.00 50.70 156 LYS C N 1
ATOM 3237 C CA . LYS C 1 177 ? 29.876 9.423 -21.027 1.00 56.86 156 LYS C CA 1
ATOM 3238 C C . LYS C 1 177 ? 30.785 8.776 -22.077 1.00 63.04 156 LYS C C 1
ATOM 3239 O O . LYS C 1 177 ? 30.369 8.541 -23.214 1.00 60.99 156 LYS C O 1
ATOM 3245 N N . GLY C 1 178 ? 32.034 8.514 -21.698 1.00 60.72 157 GLY C N 1
ATOM 3246 C CA . GLY C 1 178 ? 32.986 7.886 -22.596 1.00 64.89 157 GLY C CA 1
ATOM 3247 C C . GLY C 1 178 ? 32.960 6.366 -22.556 1.00 64.76 157 GLY C C 1
ATOM 3248 O O . GLY C 1 178 ? 33.707 5.711 -23.296 1.00 65.68 157 GLY C O 1
ATOM 3249 N N . ASN C 1 179 ? 32.130 5.810 -21.670 1.00 53.46 158 ASN C N 1
ATOM 3250 C CA . ASN C 1 179 ? 32.017 4.361 -21.493 1.00 50.67 158 ASN C CA 1
ATOM 3251 C C . ASN C 1 179 ? 33.366 3.666 -21.291 1.00 55.96 158 ASN C C 1
ATOM 3252 O O . ASN C 1 179 ? 33.634 2.645 -21.923 1.00 56.45 158 ASN C O 1
ATOM 3257 N N . LYS C 1 180 ? 34.222 4.233 -20.444 1.00 55.12 159 LYS C N 1
ATOM 3258 C CA . LYS C 1 180 ? 35.548 3.656 -20.206 1.00 62.30 159 LYS C CA 1
ATOM 3259 C C . LYS C 1 180 ? 35.952 3.696 -18.729 1.00 63.53 159 LYS C C 1
ATOM 3260 O O . LYS C 1 180 ? 35.615 4.650 -18.010 1.00 54.79 159 LYS C O 1
ATOM 3262 N N . GLU C 1 181 ? 36.683 2.674 -18.280 1.00 65.79 160 GLU C N 1
ATOM 3263 C CA . GLU C 1 181 ? 37.243 2.686 -16.932 1.00 72.58 160 GLU C CA 1
ATOM 3264 C C . GLU C 1 181 ? 38.212 3.847 -16.801 1.00 76.59 160 GLU C C 1
ATOM 3265 O O . GLU C 1 181 ? 38.842 4.248 -17.776 1.00 78.20 160 GLU C O 1
ATOM 3271 N N . THR C 1 182 ? 38.301 4.404 -15.599 1.00 75.25 161 THR C N 1
ATOM 3272 C CA . THR C 1 182 ? 39.311 5.408 -15.295 1.00 83.48 161 THR C CA 1
ATOM 3273 C C . THR C 1 182 ? 39.970 5.105 -13.952 1.00 95.31 161 THR C C 1
ATOM 3274 O O . THR C 1 182 ? 40.733 5.907 -13.406 1.00 96.94 161 THR C O 1
#

InterPro domains:
  IPR008514 Type VI secretion system effector Hcp [PF05638] (6-136)
  IPR008514 Type VI secretion system effector Hcp [TIGR03344] (1-143)
  IPR036624 Hcp1-like superfamily [G3DSA:2.30.110.20] (2-161)
  IPR036624 Hcp1-like superfamily [SSF141452] (2-160)
  IPR053165 HSI-I assembly protein Hcp1 [PTHR36152] (3-160)

Solvent-accessible surface area: 20283 Å² total; per-residue (Å²): 114,28,38,0,2,0,112,5,56,66,1,90,0,93,5,170,37,149,73,12,66,72,23,0,68,0,70,51,4,43,3,30,1,51,134,121,31,46,38,78,55,0,31,1,47,0,48,82,26,144,0,11,86,67,0,107,40,55,34,140,101,32,47,100,11,114,68,0,36,0,12,0,30,33,54,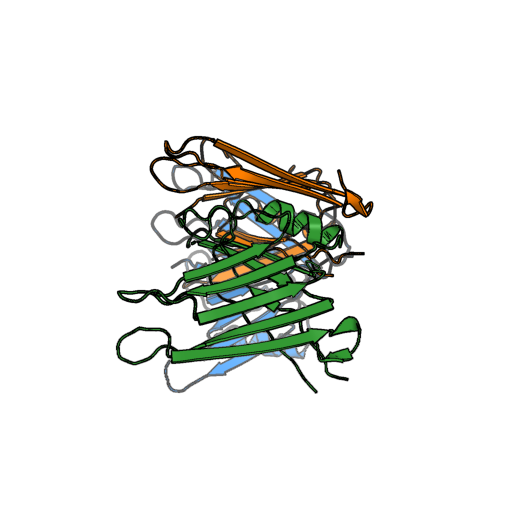60,80,79,75,25,67,34,4,24,2,23,0,30,46,0,53,3,60,160,36,143,75,49,57,75,252,87,114,77,51,26,4,48,0,6,0,38,18,12,89,4,94,7,60,20,23,35,91,50,105,142,12,30,83,52,33,54,24,69,13,24,10,28,37,158,48,84,47,94,122,114,18,37,0,2,0,113,5,52,64,1,90,0,78,5,169,34,149,73,12,63,80,23,0,71,0,69,52,4,42,2,31,1,60,90,122,27,47,38,82,51,0,30,1,45,0,49,11,12,79,0,0,0,29,0,2,56,39,4,4,54,31,49,99,10,115,68,0,35,0,12,0,33,66,53,60,77,80,76,26,66,16,3,25,2,20,0,25,53,0,41,1,3,104,2,91,6,23,5,47,54,134,59,28,1,48,0,6,0,27,22,15,99,4,94,7,63,10,24,29,61,50,104,145,12,31,80,51,33,53,24,74,22,27,10,32,36,162,49,81,50,125,126,134,76,56,19,4,0,101,5,51,66,2,87,0,73,4,168,34,146,79,13,64,82,23,0,92,10,107,70,62,88,55,82,98,84,134,125,58,45,44,79,52,0,28,0,43,0,46,9,10,81,0,0,0,38,0,2,18,54,5,5,53,30,48,95,10,115,66,0,27,0,6,26,32,69,54,61,78,79,78,40,63,34,16,76,3,16,0,37,50,0,51,2,20,70,2,79,6,21,5,28,56,111,79,25,29,1,35,0,5,0,38,16,18,28,19,80,79,45,90,32,61,43,67,122,94,14,35,82,50,32,72,94,73,90,32,70,47,40,160,48,85,48,154,124